Protein AF-A0ABD3UKE8-F1 (afdb_monomer_lite)

Foldseek 3Di:
DDDPPPVVPPVCCVLVVVCVVQPVDPPPDPVPPPPPPDPDDDDDDDDDPDPPCPPVVPPDDDQDDPQLDDFDDDPDDDDQPPDPDPADQAQAEEFEEDLDAQDLQNLVQQQDPNYAYEYLYAPNHPDPVRRVVPRPHRPHYHYQDLVNLCNNPVNVSVRFDGPARLSSVSVLSVCVVNNYQKYWQAYSQWRFADDPCLPPQQAKAKEAPPDQPDQEAFCQVVLAWPDPFDGAQLDAPVCSPPCSNHGDIDMDRPDAAAFKEAAFAAQATHHALVCVVPHDGDGFGPHDQVRHHKYKYAQSHAGFGFRHGMMGGPVLSSLVRFDRSAHNLQRGRVSRVVSSNVQVVVRHIYIYDYHRTYGPDDDDDSVVRNVSSCSSHDRPD

Sequence (381 aa):
MRNSSLLTCVAVFFAISLLYTVYNWHVKTDPNKCEHISGSSFKSGKHMPTIQKFISGLSAPVFKGDIFRERPDISRPRQISHVKDDTLNCTHWAVMTTIYSPSSAVQLLAADSTWCLVIAADTKTPKKEVYLSAIKHPVNVKFLTLEEQDALYPEISTLIPRAHFGRKNIGYLYAIHHGAKLIWDFDDDNLGVVNANILHENWKYLTVCSEYKYNLLNPYPYFVVNESYTWPRGIPLEDIRNKDIIPKLCQSSRPIKVGVVQSLANLQPDVDAIYRFTRDTPFNFGATTESHLPVVLPAGVYAPFNAQATLWMEPAFKYLALPISVHGRVSDIWRSYFTEFFLYRENMRLAFVPPYVTQYRNVHDILGDFNAENDIYQIDA

InterPro domains:
  IPR005049 STELLO-like [PF03385] (329-378)
  IPR005049 STELLO-like [PTHR31362] (4-378)

pLDDT: mean 78.81, std 25.22, range [21.11, 98.38]

Radius of gyration: 21.28 Å; chains: 1; bounding box: 56×46×69 Å

Secondary structure (DSSP, 8-state):
---SSSHHHHHHHHHHHHHHHHS-------TT------S------S-PPP---S-TTT-SSS--S--SSPPP---S--------------SEEEEEEESSS--HHHHHHHH-TTSEEEEEE-TTSPPHHHHHHT-S--SSEEEE-HHHHHHHSHHHHHHSPSS-GGGHHHHHHHHHHTT-SEEEEE-TTEE----TTSS-TT--EEEE-S----SB---GGGG--SSS----TTS-TTTTT-GGGSPPEEEE-S--EEEEEEEEEEBS----HHHHHHS--SB--S--TTT---EEPPTT-B----SSEEEEEGGGGGG-PPPSSS-HHHHHHHHHHHHHHHHHHTTEEEEEEEEEEEE-PPP--HHHHHHHTHHHH----

Organism: Sinanodonta woodiana (NCBI:txid1069815)

Structure (mmCIF, N/CA/C/O backbone):
data_AF-A0ABD3UKE8-F1
#
_entry.id   AF-A0ABD3UKE8-F1
#
loop_
_atom_site.group_PDB
_atom_site.id
_atom_site.type_symbol
_atom_site.label_atom_id
_atom_site.label_alt_id
_atom_site.label_comp_id
_atom_site.label_asym_id
_atom_site.label_entity_id
_atom_site.label_seq_id
_atom_site.pdbx_PDB_ins_code
_atom_site.Cartn_x
_atom_site.Cartn_y
_atom_site.Cartn_z
_atom_site.occupancy
_atom_site.B_iso_or_equiv
_atom_site.auth_seq_id
_atom_site.auth_comp_id
_atom_site.auth_asym_id
_atom_site.auth_atom_id
_atom_site.pdbx_PDB_model_num
ATOM 1 N N . MET A 1 1 ? -16.209 -26.173 -30.348 1.00 32.03 1 MET A N 1
ATOM 2 C CA . MET A 1 1 ? -17.326 -25.240 -30.082 1.00 32.03 1 MET A CA 1
ATOM 3 C C . MET A 1 1 ? -18.072 -25.700 -28.838 1.00 32.03 1 MET A C 1
ATOM 5 O O . MET A 1 1 ? -18.898 -26.592 -28.949 1.00 32.03 1 MET A O 1
ATOM 9 N N . ARG A 1 2 ? -17.729 -25.159 -27.664 1.00 21.11 2 ARG A N 1
ATOM 10 C CA . ARG A 1 2 ? -18.568 -25.113 -26.454 1.00 21.11 2 ARG A CA 1
ATOM 11 C C . ARG A 1 2 ? -17.837 -24.279 -25.392 1.00 21.11 2 ARG A C 1
ATOM 13 O O . ARG A 1 2 ? -16.716 -24.601 -25.026 1.00 21.11 2 ARG A O 1
ATOM 20 N N . ASN A 1 3 ? -18.516 -23.213 -24.974 1.00 26.30 3 ASN A N 1
ATOM 21 C CA . ASN A 1 3 ? -18.418 -22.479 -23.710 1.00 26.30 3 ASN A CA 1
ATOM 22 C C . ASN A 1 3 ? -17.086 -21.807 -23.330 1.00 26.30 3 ASN A C 1
ATOM 24 O O . ASN A 1 3 ? -16.435 -22.187 -22.367 1.00 26.30 3 ASN A O 1
ATOM 28 N N . SER A 1 4 ? -16.779 -20.698 -24.008 1.00 27.31 4 SER A N 1
ATOM 29 C CA . SER A 1 4 ? -15.855 -19.645 -23.547 1.00 27.31 4 SER A CA 1
ATOM 30 C C . SER A 1 4 ? -16.574 -18.429 -22.924 1.00 27.31 4 SER A C 1
ATOM 32 O O . SER A 1 4 ? -15.953 -17.402 -22.676 1.00 27.31 4 SER A O 1
ATOM 34 N N . SER A 1 5 ? -17.880 -18.527 -22.652 1.00 25.97 5 SER A N 1
ATOM 35 C CA . SER A 1 5 ? -18.737 -17.414 -22.207 1.00 25.97 5 SER A CA 1
ATOM 36 C C . SER A 1 5 ? -19.103 -17.420 -20.715 1.00 25.97 5 SER A C 1
ATOM 38 O O . SER A 1 5 ? -19.785 -16.507 -20.265 1.00 25.97 5 SER A O 1
ATOM 40 N N . LEU A 1 6 ? -18.660 -18.412 -19.931 1.00 27.12 6 LEU A N 1
ATOM 41 C CA . LEU A 1 6 ? -19.017 -18.516 -18.504 1.00 27.12 6 LEU A CA 1
ATOM 42 C C . LEU A 1 6 ? -17.987 -17.872 -17.552 1.00 27.12 6 LEU A C 1
ATOM 44 O O . LEU A 1 6 ? -18.339 -17.467 -16.446 1.00 27.12 6 LEU A O 1
ATOM 48 N N . LEU A 1 7 ? -16.720 -17.744 -17.972 1.00 28.48 7 LEU A N 1
ATOM 49 C CA . LEU A 1 7 ? -15.623 -17.290 -17.099 1.00 28.48 7 LEU A CA 1
ATOM 50 C C . LEU A 1 7 ? -15.613 -15.779 -16.832 1.00 28.48 7 LEU A C 1
ATOM 52 O O . LEU A 1 7 ? -15.027 -15.332 -15.851 1.00 28.48 7 LEU A O 1
ATOM 56 N N . THR A 1 8 ? -16.294 -14.986 -17.656 1.00 29.61 8 THR A N 1
ATOM 57 C CA . THR A 1 8 ? -16.418 -13.539 -17.437 1.00 29.61 8 THR A CA 1
ATOM 58 C C . THR A 1 8 ? -17.462 -13.205 -16.370 1.00 29.61 8 THR A C 1
ATOM 60 O O . THR A 1 8 ? -17.509 -12.068 -15.923 1.00 29.61 8 THR A O 1
ATOM 63 N N . CYS A 1 9 ? -18.279 -14.169 -15.924 1.00 25.81 9 CYS A N 1
ATOM 64 C CA . CYS A 1 9 ? -19.323 -13.916 -14.935 1.00 25.81 9 CYS A CA 1
ATOM 65 C C . CYS A 1 9 ? -18.837 -14.078 -13.490 1.00 25.81 9 CYS A C 1
ATOM 67 O O . CYS A 1 9 ? -19.130 -13.217 -12.684 1.00 25.81 9 CYS A O 1
ATOM 69 N N . VAL A 1 10 ? -18.070 -15.099 -13.104 1.00 30.14 10 VAL A N 1
ATOM 70 C CA . VAL A 1 10 ? -17.963 -15.441 -11.663 1.00 30.14 10 VAL A CA 1
ATOM 71 C C . VAL A 1 10 ? -17.037 -14.512 -10.851 1.00 30.14 10 VAL A C 1
ATOM 73 O O . VAL A 1 10 ? -17.417 -14.077 -9.766 1.00 30.14 10 VAL A O 1
ATOM 76 N N . ALA A 1 11 ? -15.871 -14.118 -11.379 1.00 30.62 11 ALA A N 1
ATOM 77 C CA . ALA A 1 11 ? -14.969 -13.168 -10.701 1.00 30.62 11 ALA A CA 1
ATOM 78 C C . ALA A 1 11 ? -15.488 -11.720 -10.773 1.00 30.62 11 ALA A C 1
ATOM 80 O O . ALA A 1 11 ? -15.387 -10.949 -9.817 1.00 30.62 11 ALA A O 1
ATOM 81 N N . VAL A 1 12 ? -16.137 -11.387 -11.891 1.00 34.31 12 VAL A N 1
ATOM 82 C CA . VAL A 1 12 ? -16.880 -10.139 -12.058 1.00 34.31 12 VAL A CA 1
ATOM 83 C C . VAL A 1 12 ? -18.055 -10.105 -11.083 1.00 34.31 12 VAL A C 1
ATOM 85 O O . VAL A 1 12 ? -18.265 -9.073 -10.477 1.00 34.31 12 VAL A O 1
ATOM 88 N N . PHE A 1 13 ? -18.746 -11.215 -10.808 1.00 32.75 13 PHE A N 1
ATOM 89 C CA . PHE A 1 13 ? -19.808 -11.278 -9.800 1.00 32.75 13 PHE A CA 1
ATOM 90 C C . PHE A 1 13 ? -19.301 -11.154 -8.359 1.00 32.75 13 PHE A C 1
ATOM 92 O O . PHE A 1 13 ? -20.089 -10.744 -7.524 1.00 32.75 13 PHE A O 1
ATOM 99 N N . PHE A 1 14 ? -18.041 -11.444 -8.021 1.00 37.25 14 PHE A N 1
ATOM 100 C CA . PHE A 1 14 ? -17.543 -11.237 -6.649 1.00 37.25 14 PHE A CA 1
ATOM 101 C C . PHE A 1 14 ? -17.203 -9.769 -6.379 1.00 37.25 14 PHE A C 1
ATOM 103 O O . PHE A 1 14 ? -17.660 -9.209 -5.384 1.00 37.25 14 PHE A O 1
ATOM 110 N N . ALA A 1 15 ? -16.496 -9.119 -7.308 1.00 36.97 15 ALA A N 1
ATOM 111 C CA . ALA A 1 15 ? -16.272 -7.677 -7.253 1.00 36.97 15 ALA A CA 1
ATOM 112 C C . ALA A 1 15 ? -17.596 -6.917 -7.430 1.00 36.97 15 ALA A C 1
ATOM 114 O O . ALA A 1 15 ? -17.914 -6.052 -6.624 1.00 36.97 15 ALA A O 1
ATOM 115 N N . ILE A 1 16 ? -18.429 -7.296 -8.407 1.00 38.47 16 ILE A N 1
ATOM 116 C CA . ILE A 1 16 ? -19.748 -6.690 -8.619 1.00 38.47 16 ILE A CA 1
ATOM 117 C C . ILE A 1 16 ? -20.695 -7.010 -7.472 1.00 38.47 16 ILE A C 1
ATOM 119 O O . ILE A 1 16 ? -21.403 -6.107 -7.085 1.00 38.47 16 ILE A O 1
ATOM 123 N N . SER A 1 17 ? -20.723 -8.196 -6.862 1.00 35.91 17 SER A N 1
ATOM 124 C CA . SER A 1 17 ? -21.614 -8.439 -5.717 1.00 35.91 17 SER A CA 1
ATOM 125 C C . SER A 1 17 ? -21.151 -7.668 -4.485 1.00 35.91 17 SER A C 1
ATOM 127 O O . SER A 1 17 ? -22.011 -7.149 -3.792 1.00 35.91 17 SER A O 1
ATOM 129 N N . LEU A 1 18 ? -19.848 -7.490 -4.230 1.00 37.97 18 LEU A N 1
ATOM 130 C CA . LEU A 1 18 ? -19.397 -6.571 -3.173 1.00 37.97 18 LEU A CA 1
ATOM 131 C C . LEU A 1 18 ? -19.778 -5.112 -3.504 1.00 37.97 18 LEU A C 1
ATOM 133 O O . LEU A 1 18 ? -20.234 -4.372 -2.634 1.00 37.97 18 LEU A O 1
ATOM 137 N N . LEU A 1 19 ? -19.671 -4.721 -4.780 1.00 37.94 19 LEU A N 1
ATOM 138 C CA . LEU A 1 19 ? -20.046 -3.391 -5.273 1.00 37.94 19 LEU A CA 1
ATOM 139 C C . LEU A 1 19 ? -21.571 -3.146 -5.255 1.00 37.94 19 LEU A C 1
ATOM 141 O O . LEU A 1 19 ? -22.031 -2.061 -4.924 1.00 37.94 19 LEU A O 1
ATOM 145 N N . TYR A 1 20 ? -22.373 -4.159 -5.566 1.00 34.06 20 TYR A N 1
ATOM 146 C CA . TYR A 1 20 ? -23.834 -4.116 -5.698 1.00 34.06 20 TYR A CA 1
ATOM 147 C C . TYR A 1 20 ? -24.537 -4.274 -4.349 1.00 34.06 20 TYR A C 1
ATOM 149 O O . TYR A 1 20 ? -25.661 -3.800 -4.159 1.00 34.06 20 TYR A O 1
ATOM 157 N N . THR A 1 21 ? -23.879 -4.951 -3.408 1.00 37.03 21 THR A N 1
ATOM 158 C CA . THR A 1 21 ? -24.353 -5.120 -2.038 1.00 37.03 21 THR A CA 1
ATOM 159 C C . THR A 1 21 ? -24.056 -3.891 -1.180 1.00 37.03 21 THR A C 1
ATOM 161 O O . THR A 1 21 ? -24.885 -3.551 -0.344 1.00 37.03 21 THR A O 1
ATOM 164 N N . VAL A 1 22 ? -22.954 -3.168 -1.431 1.00 36.47 22 VAL A N 1
ATOM 165 C CA . VAL A 1 22 ? -22.554 -2.039 -0.571 1.00 36.47 22 VAL A CA 1
ATOM 166 C C . VAL A 1 22 ? -22.742 -0.649 -1.199 1.00 36.47 22 VAL A C 1
ATOM 168 O O . VAL A 1 22 ? -23.100 0.281 -0.488 1.00 36.47 22 VAL A O 1
ATOM 171 N N . TYR A 1 23 ? -22.587 -0.472 -2.518 1.00 36.56 23 TYR A N 1
ATOM 172 C CA . TYR A 1 23 ? -22.460 0.873 -3.111 1.00 36.56 23 TYR A CA 1
ATOM 173 C C . TYR A 1 23 ? -23.715 1.416 -3.816 1.00 36.56 23 TYR A C 1
ATOM 175 O O . TYR A 1 23 ? -23.654 2.492 -4.402 1.00 36.56 23 TYR A O 1
ATOM 183 N N . ASN A 1 24 ? -24.856 0.714 -3.777 1.00 30.33 24 ASN A N 1
ATOM 184 C CA . ASN A 1 24 ? -26.149 1.175 -4.327 1.00 30.33 24 ASN A CA 1
ATOM 185 C C . ASN A 1 24 ? -26.077 1.769 -5.760 1.00 30.33 24 ASN A C 1
ATOM 187 O O . ASN A 1 24 ? -26.790 2.710 -6.111 1.00 30.33 24 ASN A O 1
ATOM 191 N N . TRP A 1 25 ? -25.212 1.222 -6.619 1.00 31.86 25 TRP A N 1
ATOM 192 C CA . TRP A 1 25 ? -25.096 1.647 -8.015 1.00 31.86 25 TRP A CA 1
ATOM 193 C C . TRP A 1 25 ? -26.117 0.926 -8.901 1.00 31.86 25 TRP A C 1
ATOM 195 O O . TRP A 1 25 ? -26.021 -0.278 -9.141 1.00 31.86 25 TRP A O 1
ATOM 205 N N . HIS A 1 26 ? -27.068 1.677 -9.462 1.00 24.61 26 HIS A N 1
ATOM 206 C CA . HIS A 1 26 ? -27.906 1.207 -10.565 1.00 24.61 26 HIS A CA 1
ATOM 207 C C . HIS A 1 26 ? -27.118 1.234 -11.878 1.00 24.61 26 HIS A C 1
ATOM 209 O O . HIS A 1 26 ? -27.223 2.168 -12.672 1.00 24.61 26 HIS A O 1
ATOM 215 N N . VAL A 1 27 ? -26.355 0.177 -12.154 1.00 27.06 27 VAL A N 1
ATOM 216 C CA . VAL A 1 27 ? -25.982 -0.118 -13.539 1.00 27.06 27 VAL A CA 1
ATOM 217 C C . VAL A 1 27 ? -27.238 -0.674 -14.211 1.00 27.06 27 VAL A C 1
ATOM 219 O O . VAL A 1 27 ? -27.662 -1.786 -13.897 1.00 27.06 27 VAL A O 1
ATOM 222 N N . LYS A 1 28 ? -27.863 0.094 -15.117 1.00 23.08 28 LYS A N 1
ATOM 223 C CA . LYS A 1 28 ? -28.876 -0.444 -16.041 1.00 23.08 28 LYS A CA 1
ATOM 224 C C . LYS A 1 28 ? -28.191 -1.473 -16.939 1.00 23.08 28 LYS A C 1
ATOM 226 O O . LYS A 1 28 ? -27.712 -1.146 -18.020 1.00 23.08 28 LYS A O 1
ATOM 231 N N . THR A 1 29 ? -28.122 -2.710 -16.476 1.00 31.17 29 THR A N 1
ATOM 232 C CA . THR A 1 29 ? -27.893 -3.850 -17.351 1.00 31.17 29 THR A CA 1
ATOM 233 C C . THR A 1 29 ? -29.267 -4.262 -17.861 1.00 31.17 29 THR A C 1
ATOM 235 O O . THR A 1 29 ? -30.120 -4.696 -17.096 1.00 31.17 29 THR A O 1
ATOM 238 N N . ASP A 1 30 ? -29.526 -4.000 -19.142 1.00 28.67 30 ASP A N 1
ATOM 239 C CA . ASP A 1 30 ? -30.647 -4.612 -19.850 1.00 28.67 30 ASP A CA 1
ATOM 240 C C . ASP A 1 30 ? -30.289 -6.098 -20.020 1.00 28.67 30 ASP A C 1
ATOM 242 O O . ASP A 1 30 ? -29.353 -6.400 -20.770 1.00 28.67 30 ASP A O 1
ATOM 246 N N . PRO A 1 31 ? -30.963 -7.030 -19.317 1.00 31.58 31 PRO A N 1
ATOM 247 C CA . PRO A 1 31 ? -30.613 -8.451 -19.339 1.00 31.58 31 PRO A CA 1
ATOM 248 C C . PRO A 1 31 ? -30.744 -9.071 -20.736 1.00 31.58 31 PRO A C 1
ATOM 250 O O . PRO A 1 31 ? -30.199 -10.142 -20.985 1.00 31.58 31 PRO A O 1
ATOM 253 N N . ASN A 1 32 ? -31.438 -8.387 -21.653 1.00 28.20 32 ASN A N 1
ATOM 254 C CA . ASN A 1 32 ? -31.683 -8.835 -23.017 1.00 28.20 32 ASN A CA 1
ATOM 255 C C . ASN A 1 32 ? -30.740 -8.189 -24.051 1.00 28.20 32 ASN A C 1
ATOM 257 O O . ASN A 1 32 ? -30.856 -8.482 -25.239 1.00 28.20 32 ASN A O 1
ATOM 261 N N . LYS A 1 33 ? -29.783 -7.348 -23.625 1.00 27.70 33 LYS A N 1
ATOM 262 C CA . LYS A 1 33 ? -28.729 -6.761 -24.480 1.00 27.70 33 LYS A CA 1
ATOM 263 C C . LYS A 1 33 ? -27.333 -7.323 -24.205 1.00 27.70 33 LYS A C 1
ATOM 265 O O . LYS A 1 33 ? -26.328 -6.643 -24.405 1.00 27.70 33 LYS A O 1
ATOM 270 N N . CYS A 1 34 ? -27.236 -8.591 -23.815 1.00 26.58 34 CYS A N 1
ATOM 271 C CA . CYS A 1 34 ? -26.044 -9.360 -24.160 1.00 26.58 34 CYS A CA 1
ATOM 272 C C . CYS A 1 34 ? -26.038 -9.524 -25.686 1.00 26.58 34 CYS A C 1
ATOM 274 O O . CYS A 1 34 ? -26.560 -10.507 -26.206 1.00 26.58 34 CYS A O 1
ATOM 276 N N . GLU A 1 35 ? -25.519 -8.533 -26.417 1.00 25.59 35 GLU A N 1
ATOM 277 C CA . GLU A 1 35 ? -25.317 -8.674 -27.855 1.00 25.59 35 GLU A CA 1
ATOM 278 C C . GLU A 1 35 ? -24.405 -9.877 -28.088 1.00 25.59 35 GLU A C 1
ATOM 280 O O . GLU A 1 35 ? -23.217 -9.888 -27.757 1.00 25.59 35 GLU A O 1
ATOM 285 N N . HIS A 1 36 ? -25.010 -10.926 -28.638 1.00 25.41 36 HIS A N 1
ATOM 286 C CA . HIS A 1 36 ? -24.319 -12.025 -29.271 1.00 25.41 36 HIS A CA 1
ATOM 287 C C . HIS A 1 36 ? -23.395 -11.439 -30.340 1.00 25.41 36 HIS A C 1
ATOM 289 O O . HIS A 1 36 ? -23.826 -11.150 -31.453 1.00 25.41 36 HIS A O 1
ATOM 295 N N . ILE A 1 37 ? -22.107 -11.299 -30.030 1.00 25.91 37 ILE A N 1
ATOM 296 C CA . ILE A 1 37 ? -21.080 -11.129 -31.057 1.00 25.91 37 ILE A CA 1
ATOM 297 C C . ILE A 1 37 ? -20.911 -12.502 -31.722 1.00 25.91 37 ILE A C 1
ATOM 299 O O . ILE A 1 37 ? -19.982 -13.261 -31.447 1.00 25.91 37 ILE A O 1
ATOM 303 N N . SER A 1 38 ? -21.884 -12.864 -32.558 1.00 25.53 38 SER A N 1
ATOM 304 C CA . SER A 1 38 ? -21.759 -13.944 -33.524 1.00 25.53 38 SER A CA 1
ATOM 305 C C . SER A 1 38 ? -20.829 -13.464 -34.631 1.00 25.53 38 SER A C 1
ATOM 307 O O . SER A 1 38 ? -21.057 -12.417 -35.239 1.00 25.53 38 SER A O 1
ATOM 309 N N . GLY A 1 39 ? -19.753 -14.210 -34.871 1.00 29.97 39 GLY A N 1
ATOM 310 C CA . GLY A 1 39 ? -18.768 -13.889 -35.893 1.00 29.97 39 GLY A CA 1
ATOM 311 C C . GLY A 1 39 ? -19.374 -13.882 -37.293 1.00 29.97 39 GLY A C 1
ATOM 312 O O . GLY A 1 39 ? -19.465 -14.929 -37.918 1.00 29.97 39 GLY A O 1
ATOM 313 N N . SER A 1 40 ? -19.740 -12.701 -37.793 1.00 25.72 40 SER A N 1
ATOM 314 C CA . SER A 1 40 ? -19.919 -12.432 -39.224 1.00 25.72 40 SER A CA 1
ATOM 315 C C . SER A 1 40 ? -20.069 -10.932 -39.526 1.00 25.72 40 SER A C 1
ATOM 317 O O . SER A 1 40 ? -21.013 -10.541 -40.199 1.00 25.72 40 SER A O 1
ATOM 319 N N . SER A 1 41 ? -19.159 -10.072 -39.051 1.00 27.03 41 SER A N 1
ATOM 320 C CA . SER A 1 41 ? -18.939 -8.735 -39.646 1.00 27.03 41 SER A CA 1
ATOM 321 C C . SER A 1 41 ? -17.706 -8.034 -39.061 1.00 27.03 41 SER A C 1
ATOM 323 O O . SER A 1 41 ? -17.815 -7.020 -38.381 1.00 27.03 41 SER A O 1
ATOM 325 N N . PHE A 1 42 ? -16.506 -8.538 -39.344 1.00 24.42 42 PHE A N 1
ATOM 326 C CA . PHE A 1 42 ? -15.301 -7.708 -39.288 1.00 24.42 42 PHE A CA 1
ATOM 327 C C . PHE A 1 42 ? -14.645 -7.756 -40.663 1.00 24.42 42 PHE A C 1
ATOM 329 O O . PHE A 1 42 ? -13.949 -8.706 -41.015 1.00 24.42 42 PHE A O 1
ATOM 336 N N . LYS A 1 43 ? -14.927 -6.731 -41.476 1.00 24.83 43 LYS A N 1
ATOM 337 C CA . LYS A 1 43 ? -14.121 -6.448 -42.661 1.00 24.83 43 LYS A CA 1
ATOM 338 C C . LYS A 1 43 ? -12.713 -6.095 -42.187 1.00 24.83 43 LYS A C 1
ATOM 340 O O . LYS A 1 43 ? -12.530 -5.275 -41.292 1.00 24.83 43 LYS A O 1
ATOM 345 N N . SER A 1 44 ? -11.747 -6.761 -42.803 1.00 30.19 44 SER A N 1
ATOM 346 C CA . SER A 1 44 ? -10.307 -6.602 -42.636 1.00 30.19 44 SER A CA 1
ATOM 347 C C . SER A 1 44 ? -9.869 -5.137 -42.551 1.00 30.19 44 SER A C 1
ATOM 349 O O . SER A 1 44 ? -10.114 -4.359 -43.474 1.00 30.19 44 SER A O 1
ATOM 351 N N . GLY A 1 45 ? -9.142 -4.792 -41.488 1.00 24.30 45 GLY A N 1
ATOM 352 C CA . GLY A 1 45 ? -8.533 -3.477 -41.316 1.00 24.30 45 GLY A CA 1
ATOM 353 C C . GLY A 1 45 ? -7.426 -3.480 -40.262 1.00 24.30 45 GLY A C 1
ATOM 354 O O . GLY A 1 45 ? -7.654 -3.045 -39.147 1.00 24.30 45 GLY A O 1
ATOM 355 N N . LYS A 1 46 ? -6.238 -3.952 -40.668 1.00 26.50 46 LYS A N 1
ATOM 356 C CA . LYS A 1 46 ? -4.891 -3.706 -40.101 1.00 26.50 46 LYS A CA 1
ATOM 357 C C . LYS A 1 46 ? -4.604 -4.139 -38.640 1.00 26.50 46 LYS A C 1
ATOM 359 O O . LYS A 1 46 ? -4.961 -3.472 -37.683 1.00 26.50 46 LYS A O 1
ATOM 364 N N . HIS A 1 47 ? -3.850 -5.243 -38.547 1.00 29.50 47 HIS A N 1
ATOM 365 C CA . HIS A 1 47 ? -2.937 -5.704 -37.481 1.00 29.50 47 HIS A CA 1
ATOM 366 C C . HIS A 1 47 ? -3.196 -5.272 -36.021 1.00 29.50 47 HIS A C 1
ATOM 368 O O . HIS A 1 47 ? -2.618 -4.302 -35.539 1.00 29.50 47 HIS A O 1
ATOM 374 N N . MET A 1 48 ? -3.927 -6.110 -35.274 1.00 23.67 48 MET A N 1
ATOM 375 C CA . MET A 1 48 ? -3.723 -6.279 -33.827 1.00 23.67 48 MET A CA 1
ATOM 376 C C . MET A 1 48 ? -2.638 -7.347 -33.594 1.00 23.67 48 MET A C 1
ATOM 378 O O . MET A 1 48 ? -2.703 -8.398 -34.238 1.00 23.67 48 MET A O 1
ATOM 382 N N . PRO A 1 49 ? -1.661 -7.133 -32.694 1.00 28.16 49 PRO A N 1
ATOM 383 C CA . PRO A 1 49 ? -0.759 -8.192 -32.274 1.00 28.16 49 PRO A CA 1
ATOM 384 C C . PRO A 1 49 ? -1.507 -9.213 -31.409 1.00 28.16 49 PRO A C 1
ATOM 386 O O . PRO A 1 49 ? -2.269 -8.868 -30.507 1.00 28.16 49 PRO A O 1
ATOM 389 N N . THR A 1 50 ? -1.287 -10.483 -31.726 1.00 27.08 50 THR A N 1
ATOM 390 C CA . THR A 1 50 ? -1.871 -11.670 -31.104 1.00 27.08 50 THR A CA 1
ATOM 391 C C . THR A 1 50 ? -1.606 -11.697 -29.593 1.00 27.08 50 THR A C 1
ATOM 393 O O . THR A 1 50 ? -0.461 -11.797 -29.155 1.00 27.08 50 THR A O 1
ATOM 396 N N . ILE A 1 51 ? -2.670 -11.645 -28.785 1.00 32.66 51 ILE A N 1
ATOM 397 C CA . ILE A 1 51 ? -2.650 -11.887 -27.333 1.00 32.66 51 ILE A CA 1
ATOM 398 C C . ILE A 1 51 ? -2.397 -13.387 -27.122 1.00 32.66 51 ILE A C 1
ATOM 400 O O . ILE A 1 51 ? -3.339 -14.160 -26.990 1.00 32.66 51 ILE A O 1
ATOM 404 N N . GLN A 1 52 ? -1.137 -13.829 -27.184 1.00 27.11 52 GLN A N 1
ATOM 405 C CA . GLN A 1 52 ? -0.793 -15.258 -27.083 1.00 27.11 52 GLN A CA 1
ATOM 406 C C . GLN A 1 52 ? 0.086 -15.623 -25.879 1.00 27.11 52 GLN A C 1
ATOM 408 O O . GLN A 1 52 ? 0.496 -16.769 -25.746 1.00 27.11 52 GLN A O 1
ATOM 413 N N . LYS A 1 53 ? 0.317 -14.683 -24.958 1.00 28.45 53 LYS A N 1
ATOM 414 C CA . LYS A 1 53 ? 0.871 -14.951 -23.624 1.00 28.45 53 LYS A CA 1
ATOM 415 C C . LYS A 1 53 ? 0.197 -14.031 -22.606 1.00 28.45 53 LYS A C 1
ATOM 417 O O . LYS A 1 53 ? 0.744 -13.013 -22.185 1.00 28.45 53 LYS A O 1
ATOM 422 N N . PHE A 1 54 ? -1.041 -14.371 -22.242 1.00 31.64 54 PHE A N 1
ATOM 423 C CA . PHE A 1 54 ? -1.478 -14.132 -20.865 1.00 31.64 54 PHE A CA 1
ATOM 424 C C . PHE A 1 54 ? -0.406 -14.809 -20.002 1.00 31.64 54 PHE A C 1
ATOM 426 O O . PHE A 1 54 ? -0.004 -15.915 -20.365 1.00 31.64 54 PHE A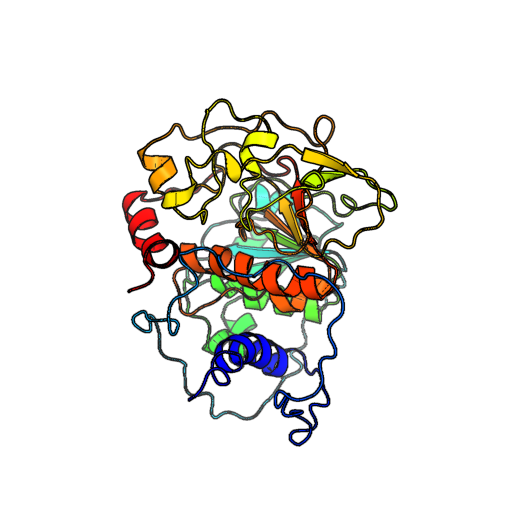 O 1
ATOM 433 N N . ILE A 1 55 ? 0.147 -14.100 -19.012 1.00 35.72 55 ILE A N 1
ATOM 434 C CA . ILE A 1 55 ? 1.200 -14.578 -18.095 1.00 35.72 55 ILE A CA 1
ATOM 435 C C . ILE A 1 55 ? 0.996 -16.079 -17.893 1.00 35.72 55 ILE A C 1
ATOM 437 O O . ILE A 1 55 ? -0.119 -16.472 -17.566 1.00 35.72 55 ILE A O 1
ATOM 441 N N . SER A 1 56 ? 1.992 -16.912 -18.196 1.00 31.27 56 SER A N 1
ATOM 442 C CA . SER A 1 56 ? 1.831 -18.373 -18.296 1.00 31.27 56 SER A CA 1
ATOM 443 C C . SER A 1 56 ? 1.256 -19.037 -17.037 1.00 31.27 56 SER A C 1
ATOM 445 O O . SER A 1 56 ? 0.827 -20.181 -17.126 1.00 31.27 56 SER A O 1
ATOM 447 N N . GLY A 1 57 ? 1.172 -18.319 -15.911 1.00 30.25 57 GLY A N 1
ATOM 448 C CA . GLY A 1 57 ? 0.442 -18.720 -14.706 1.00 30.25 57 GLY A CA 1
ATOM 449 C C . GLY A 1 57 ? -1.060 -18.380 -14.657 1.00 30.25 57 GLY A C 1
ATOM 450 O O . GLY A 1 57 ? -1.778 -18.967 -13.868 1.00 30.25 57 GLY A O 1
ATOM 451 N N . LEU A 1 58 ? -1.596 -17.478 -15.484 1.00 33.03 58 LEU A N 1
ATOM 452 C CA . LEU A 1 58 ? -3.006 -17.045 -15.427 1.00 33.03 58 LEU A CA 1
ATOM 453 C C . LEU A 1 58 ? -3.889 -17.642 -16.538 1.00 33.03 58 LEU A C 1
ATOM 455 O O . LEU A 1 58 ? -5.089 -17.367 -16.598 1.00 33.03 58 LEU A O 1
ATOM 459 N N . SER A 1 59 ? -3.323 -18.455 -17.433 1.00 31.70 59 SER A N 1
ATOM 460 C CA . SER A 1 59 ? -4.080 -19.226 -18.427 1.00 31.70 59 SER A CA 1
ATOM 461 C C . SER A 1 59 ? -4.383 -20.644 -17.933 1.00 31.70 59 SER A C 1
ATOM 463 O O . SER A 1 59 ? -4.028 -21.612 -18.600 1.00 31.70 59 SER A O 1
ATOM 465 N N . ALA A 1 60 ? -5.027 -20.769 -16.771 1.00 28.89 60 ALA A N 1
ATOM 466 C CA . ALA A 1 60 ? -5.548 -22.039 -16.265 1.00 28.89 60 ALA A CA 1
ATOM 467 C C . ALA A 1 60 ? -7.091 -22.056 -16.322 1.00 28.89 60 ALA A C 1
ATOM 469 O O . ALA A 1 60 ? -7.740 -21.012 -16.167 1.00 28.89 60 ALA A O 1
ATOM 470 N N . PRO A 1 61 ? -7.716 -23.215 -16.592 1.00 31.23 61 PRO A N 1
ATOM 471 C CA . PRO A 1 61 ? -9.161 -23.351 -16.579 1.00 31.23 61 PRO A CA 1
ATOM 472 C C . PRO A 1 61 ? -9.664 -23.305 -15.132 1.00 31.23 61 PRO A C 1
ATOM 474 O O . PRO A 1 61 ? -9.508 -24.273 -14.405 1.00 31.23 61 PRO A O 1
ATOM 477 N N . VAL A 1 62 ? -10.365 -22.222 -14.771 1.00 35.25 62 VAL A N 1
ATOM 478 C CA . VAL A 1 62 ? -11.055 -22.038 -13.477 1.00 35.25 62 VAL A CA 1
ATOM 479 C C . VAL A 1 62 ? -10.069 -21.852 -12.312 1.00 35.25 62 VAL A C 1
ATOM 481 O O . VAL A 1 62 ? -9.102 -22.586 -12.179 1.00 35.25 62 VAL A O 1
ATOM 484 N N . PHE A 1 63 ? -10.314 -20.861 -11.447 1.00 34.16 63 PHE A N 1
ATOM 485 C CA . PHE A 1 63 ? -9.672 -20.812 -10.130 1.00 34.16 63 PHE A CA 1
ATOM 486 C C . PHE A 1 63 ? -9.923 -22.155 -9.442 1.00 34.16 63 PHE A C 1
ATOM 488 O O . PHE A 1 63 ? -11.062 -22.458 -9.081 1.00 34.16 63 PHE A O 1
ATOM 495 N N . LYS A 1 64 ? -8.884 -22.975 -9.334 1.00 35.84 64 LYS A N 1
ATOM 496 C CA . LYS A 1 64 ? -8.927 -24.264 -8.666 1.00 35.84 64 LYS A CA 1
ATOM 497 C C . LYS A 1 64 ? -7.949 -24.188 -7.507 1.00 35.84 64 LYS A C 1
ATOM 499 O O . LYS A 1 64 ? -6.801 -23.801 -7.672 1.00 35.84 64 LYS A O 1
ATOM 504 N N . GLY A 1 65 ? -8.494 -24.463 -6.344 1.00 38.12 65 GLY A N 1
ATOM 505 C CA . GLY A 1 65 ? -7.872 -24.431 -5.039 1.00 38.12 65 GLY A CA 1
ATOM 506 C C . GLY A 1 65 ? -8.966 -24.862 -4.079 1.00 38.12 65 GLY A C 1
ATOM 507 O O . GLY A 1 65 ? -10.154 -24.620 -4.348 1.00 38.12 65 GLY A O 1
ATOM 508 N N . ASP A 1 66 ? -8.604 -25.559 -3.011 1.00 37.69 66 ASP A N 1
ATOM 509 C CA . ASP A 1 66 ? -9.587 -25.874 -1.987 1.00 37.69 66 ASP A CA 1
ATOM 510 C C . ASP A 1 66 ? -10.192 -24.560 -1.495 1.00 37.69 66 ASP A C 1
ATOM 512 O O . ASP A 1 66 ? -9.485 -23.579 -1.248 1.00 37.69 66 ASP A O 1
ATOM 516 N N . ILE A 1 67 ? -11.523 -24.514 -1.403 1.00 43.03 67 ILE A N 1
ATOM 517 C CA . ILE A 1 67 ? -12.205 -23.382 -0.789 1.00 43.03 67 ILE A CA 1
ATOM 518 C C . ILE A 1 67 ? -11.635 -23.273 0.624 1.00 43.03 67 ILE A C 1
ATOM 520 O O . ILE A 1 67 ? -11.992 -24.057 1.499 1.00 43.03 67 ILE A O 1
ATOM 524 N N . PHE A 1 68 ? -10.757 -22.294 0.854 1.00 45.34 68 PHE A N 1
ATOM 525 C CA . PHE A 1 68 ? -10.201 -22.090 2.186 1.00 45.34 68 PHE A CA 1
ATOM 526 C C . PHE A 1 68 ? -11.336 -21.832 3.185 1.00 45.34 68 PHE A C 1
ATOM 528 O O . PHE A 1 68 ? -11.232 -22.233 4.343 1.00 45.34 68 PHE A O 1
ATOM 535 N N . ARG A 1 69 ? -12.425 -21.167 2.740 1.00 43.72 69 ARG A N 1
ATOM 536 C CA . ARG A 1 69 ? -13.646 -20.898 3.528 1.00 43.72 69 ARG A CA 1
ATOM 537 C C . ARG A 1 69 ? -14.906 -20.796 2.670 1.00 43.72 69 ARG A C 1
ATOM 539 O O . ARG A 1 69 ? -14.945 -20.021 1.714 1.00 43.72 69 ARG A O 1
ATOM 546 N N . GLU A 1 70 ? -15.945 -21.541 3.046 1.00 48.31 70 GLU A N 1
ATOM 547 C CA . GLU A 1 70 ? -17.271 -21.453 2.426 1.00 48.31 70 GLU A CA 1
ATOM 548 C C . GLU A 1 70 ? -17.947 -20.107 2.727 1.00 48.31 70 GLU A C 1
ATOM 550 O O . GLU A 1 70 ? -17.736 -19.495 3.777 1.00 48.31 70 GLU A O 1
ATOM 555 N N . ARG A 1 71 ? -18.779 -19.636 1.792 1.00 45.88 71 ARG A N 1
ATOM 556 C CA . ARG A 1 71 ? -19.560 -18.406 1.959 1.00 45.88 71 ARG A CA 1
ATOM 557 C C . ARG A 1 71 ? -20.709 -18.656 2.955 1.00 45.88 71 ARG A C 1
ATOM 559 O O . ARG A 1 71 ? -21.506 -19.556 2.704 1.00 45.88 71 ARG A O 1
ATOM 566 N N . PRO A 1 72 ? -20.866 -17.838 4.012 1.00 48.50 72 PRO A N 1
ATOM 567 C CA . PRO A 1 72 ? -22.055 -17.867 4.863 1.00 48.50 72 PRO A CA 1
ATOM 568 C C . PRO A 1 72 ? -23.343 -17.638 4.056 1.00 48.50 72 PRO A C 1
ATOM 570 O O . PRO A 1 72 ? -23.377 -16.773 3.177 1.00 48.50 72 PRO A O 1
ATOM 573 N N . ASP A 1 73 ? -24.412 -18.371 4.377 1.00 50.97 73 ASP A N 1
ATOM 574 C CA . ASP A 1 73 ? -25.744 -18.142 3.807 1.00 50.97 73 ASP A CA 1
ATOM 575 C C . ASP A 1 73 ? -26.324 -16.818 4.344 1.00 50.97 73 ASP A C 1
ATOM 577 O O . ASP A 1 73 ? -26.635 -16.688 5.531 1.00 50.97 73 ASP A O 1
ATOM 581 N N . ILE A 1 74 ? -26.425 -15.801 3.481 1.00 52.84 74 ILE A N 1
ATOM 582 C CA . ILE A 1 74 ? -26.973 -14.483 3.833 1.00 52.84 74 ILE A CA 1
ATOM 583 C C . ILE A 1 74 ? -28.435 -14.445 3.387 1.00 52.84 74 ILE A C 1
ATOM 585 O O . ILE A 1 74 ? -28.764 -13.944 2.314 1.00 52.84 74 ILE A O 1
ATOM 589 N N . SER A 1 75 ? -29.326 -14.965 4.228 1.00 45.91 75 SER A N 1
ATOM 590 C CA . SER A 1 75 ? -30.775 -14.977 3.986 1.00 45.91 75 SER A CA 1
ATOM 591 C C . SER A 1 75 ? -31.527 -13.787 4.608 1.00 45.91 75 SER A C 1
ATOM 593 O O . SER A 1 75 ? -32.757 -13.788 4.660 1.00 45.91 75 SER A O 1
ATOM 595 N N . ARG A 1 76 ? -30.827 -12.747 5.092 1.00 49.03 76 ARG A N 1
ATOM 596 C CA . ARG A 1 76 ? -31.459 -11.610 5.790 1.00 49.03 76 ARG A CA 1
ATOM 597 C C . ARG A 1 76 ? -31.745 -10.408 4.876 1.00 49.03 76 ARG A C 1
ATOM 599 O O . ARG A 1 76 ? -30.922 -10.079 4.026 1.00 49.03 76 ARG A O 1
ATOM 606 N N . PRO A 1 77 ? -32.892 -9.724 5.061 1.00 42.75 77 PRO A N 1
ATOM 607 C CA . PRO A 1 77 ? -33.236 -8.529 4.297 1.00 42.75 77 PRO A CA 1
ATOM 608 C C . PRO A 1 77 ? -32.294 -7.357 4.612 1.00 42.75 77 PRO A C 1
ATOM 610 O O . PRO A 1 77 ? -31.910 -7.156 5.764 1.00 42.75 77 PRO A O 1
ATOM 613 N N . ARG A 1 78 ? -31.980 -6.563 3.576 1.00 50.16 78 ARG A N 1
ATOM 614 C CA . ARG A 1 78 ? -31.171 -5.333 3.633 1.00 50.16 78 ARG A CA 1
ATOM 615 C C . ARG A 1 78 ? -31.762 -4.337 4.636 1.00 50.16 78 ARG A C 1
ATOM 617 O O . ARG A 1 78 ? -32.705 -3.616 4.312 1.00 50.16 78 ARG A O 1
ATOM 624 N N . GLN A 1 79 ? -31.193 -4.261 5.831 1.00 42.53 79 GLN A N 1
ATOM 625 C CA . GLN A 1 79 ? -31.372 -3.124 6.730 1.00 42.53 79 GLN A CA 1
ATOM 626 C C . GLN A 1 79 ? -30.041 -2.389 6.828 1.00 42.53 79 GLN A C 1
ATOM 628 O O . GLN A 1 79 ? -29.177 -2.753 7.618 1.00 42.53 79 GLN A O 1
ATOM 633 N N . ILE A 1 80 ? -29.883 -1.330 6.031 1.00 46.25 80 ILE A N 1
ATOM 634 C CA . ILE A 1 80 ? -28.886 -0.302 6.334 1.00 46.25 80 ILE A CA 1
ATOM 635 C C . ILE A 1 80 ? -29.487 0.495 7.489 1.00 46.25 80 ILE A C 1
ATOM 637 O O . ILE A 1 80 ? -30.241 1.447 7.286 1.00 46.25 80 ILE A O 1
ATOM 641 N N . SER A 1 81 ? -29.250 0.046 8.721 1.00 44.34 81 SER A N 1
ATOM 642 C CA . SER A 1 81 ? -29.531 0.880 9.881 1.00 44.34 81 SER A CA 1
ATOM 643 C C . SER A 1 81 ? -28.668 2.128 9.759 1.00 44.34 81 SER A C 1
ATOM 645 O O . SER A 1 81 ? -27.442 2.034 9.745 1.00 44.34 81 SER A O 1
ATOM 647 N N . HIS A 1 82 ? -29.305 3.296 9.676 1.00 45.34 82 HIS A N 1
ATOM 648 C CA . HIS A 1 82 ? -28.651 4.577 9.922 1.00 45.34 82 HIS A CA 1
ATOM 649 C C . HIS A 1 82 ? -28.226 4.615 11.395 1.00 45.34 82 HIS A C 1
ATOM 651 O O . HIS A 1 82 ? -28.891 5.220 12.236 1.00 45.34 82 HIS A O 1
ATOM 657 N N . VAL A 1 83 ? -27.155 3.900 11.737 1.00 47.25 83 VAL A N 1
ATOM 658 C CA . VAL A 1 83 ? -26.483 4.091 13.015 1.00 47.25 83 VAL A CA 1
ATOM 659 C C . VAL A 1 83 ? -25.981 5.529 12.989 1.00 47.25 83 VAL A C 1
ATOM 661 O O . VAL A 1 83 ? -25.320 5.942 12.036 1.00 47.25 83 VAL A O 1
ATOM 664 N N . LYS A 1 84 ? -26.367 6.317 13.995 1.00 48.53 84 LYS A N 1
ATOM 665 C CA . LYS A 1 84 ? -25.778 7.638 14.210 1.00 48.53 84 LYS A CA 1
ATOM 666 C C . LYS A 1 84 ? -24.301 7.418 14.501 1.00 48.53 84 LYS A C 1
ATOM 668 O O . LYS A 1 84 ? -23.959 6.943 15.579 1.00 48.53 84 LYS A O 1
ATOM 673 N N . ASP A 1 85 ? -23.476 7.704 13.511 1.00 66.62 85 ASP A N 1
ATOM 674 C CA . ASP A 1 85 ? -22.033 7.713 13.643 1.00 66.62 85 ASP A CA 1
ATOM 675 C C . ASP A 1 85 ? -21.557 9.148 13.866 1.00 66.62 85 ASP A C 1
ATOM 677 O O . ASP A 1 85 ? -22.133 10.086 13.307 1.00 66.62 85 ASP A O 1
ATOM 681 N N . ASP A 1 86 ? -20.519 9.323 14.675 1.00 65.44 86 ASP A N 1
ATOM 682 C CA . ASP A 1 86 ? -19.843 10.605 14.818 1.00 65.44 86 ASP A CA 1
ATOM 683 C C . ASP A 1 86 ? -19.132 10.900 13.492 1.00 65.44 86 ASP A C 1
ATOM 685 O O . ASP A 1 86 ? -18.074 10.350 13.173 1.00 65.44 86 ASP A O 1
ATOM 689 N N . THR A 1 87 ? -19.767 11.730 12.666 1.00 66.94 87 THR A N 1
ATOM 690 C CA . THR A 1 87 ? -19.330 11.961 11.291 1.00 66.94 87 THR A CA 1
ATOM 691 C C . THR A 1 87 ? -18.072 12.820 11.267 1.00 66.94 87 THR A C 1
ATOM 693 O O . THR A 1 87 ? -18.140 14.051 11.296 1.00 66.94 87 THR A O 1
ATOM 696 N N . LEU A 1 88 ? -16.913 12.175 11.160 1.00 82.06 88 LEU A N 1
ATOM 697 C CA . LEU A 1 88 ? -15.712 12.831 10.659 1.00 82.06 88 LEU A CA 1
ATOM 698 C C . LEU A 1 88 ? -15.933 13.178 9.180 1.00 82.06 88 LEU A C 1
ATOM 700 O O . LEU A 1 88 ? -16.300 12.313 8.384 1.00 82.06 88 LEU A O 1
ATOM 704 N N . ASN A 1 89 ? -15.721 14.441 8.815 1.00 82.12 89 ASN A N 1
ATOM 705 C CA . ASN A 1 89 ? -15.856 14.908 7.439 1.00 82.12 89 ASN A CA 1
ATOM 706 C C . ASN A 1 89 ? -14.464 15.146 6.845 1.00 82.12 89 ASN A C 1
ATOM 708 O O . ASN A 1 89 ? -13.872 16.207 7.038 1.00 82.12 89 ASN A O 1
ATOM 712 N N . CYS A 1 90 ? -13.943 14.139 6.148 1.00 90.69 90 CYS A N 1
ATOM 713 C CA . CYS A 1 90 ? -12.611 14.155 5.558 1.00 90.69 90 CYS A CA 1
ATOM 714 C C . CYS A 1 90 ? -12.654 13.708 4.103 1.00 90.69 90 CYS A C 1
ATOM 716 O O . CYS A 1 90 ? -13.382 12.791 3.733 1.00 90.69 90 CYS A O 1
ATOM 718 N N . THR A 1 91 ? -11.794 14.306 3.285 1.00 94.81 91 THR A N 1
ATOM 719 C CA . THR A 1 91 ? -11.549 13.859 1.908 1.00 94.81 91 THR A CA 1
ATOM 720 C C . THR A 1 91 ? -10.318 12.958 1.799 1.00 94.81 91 THR A C 1
ATOM 722 O O . THR A 1 91 ? -10.196 12.216 0.830 1.00 94.81 91 THR A O 1
ATOM 725 N N . HIS A 1 92 ? -9.431 12.962 2.793 1.00 96.38 92 HIS A N 1
ATOM 726 C CA . HIS A 1 92 ? -8.237 12.121 2.846 1.00 96.38 92 HIS A CA 1
ATOM 727 C C . HIS A 1 92 ? -8.368 11.156 4.017 1.00 96.38 92 HIS A C 1
ATOM 729 O O . HIS A 1 92 ? -8.495 11.587 5.163 1.00 96.38 92 HIS A O 1
ATOM 735 N N . TRP A 1 93 ? -8.367 9.859 3.727 1.00 97.44 93 TRP A N 1
ATOM 736 C CA . TRP A 1 93 ? -8.547 8.816 4.730 1.00 97.44 93 TRP A CA 1
ATOM 737 C C . TRP A 1 93 ? -7.371 7.855 4.749 1.00 97.44 93 TRP A C 1
ATOM 739 O O . TRP A 1 93 ? -7.062 7.246 3.736 1.00 97.44 93 TRP A O 1
ATOM 749 N N . ALA A 1 94 ? -6.732 7.680 5.895 1.00 97.50 94 ALA A N 1
ATOM 750 C CA . ALA A 1 94 ? -5.813 6.583 6.130 1.00 97.50 94 ALA A CA 1
ATOM 751 C C . ALA A 1 94 ? -6.597 5.409 6.718 1.00 97.50 94 ALA A C 1
ATOM 753 O O . ALA A 1 94 ? -7.400 5.589 7.635 1.00 97.50 94 ALA A O 1
ATOM 754 N N . VAL A 1 95 ? -6.395 4.213 6.173 1.00 98.12 95 VAL A N 1
ATOM 755 C CA . VAL A 1 95 ? -7.148 3.014 6.544 1.00 98.12 95 VAL A CA 1
ATOM 756 C C . VAL A 1 95 ? -6.180 1.913 6.944 1.00 98.12 95 VAL A C 1
ATOM 758 O O . VAL A 1 95 ? -5.288 1.556 6.176 1.00 98.12 95 VAL A O 1
ATOM 761 N N . MET A 1 96 ? -6.401 1.341 8.126 1.00 97.06 96 MET A N 1
ATOM 762 C CA . MET A 1 96 ? -5.616 0.221 8.641 1.00 97.06 96 MET A CA 1
ATOM 763 C C . MET A 1 96 ? -6.479 -0.784 9.408 1.00 97.06 96 MET A C 1
ATOM 765 O O . MET A 1 96 ? -7.594 -0.490 9.843 1.00 97.06 96 MET A O 1
ATOM 769 N N . THR A 1 97 ? -5.911 -1.970 9.612 1.00 96.00 97 THR A N 1
ATOM 770 C CA . THR A 1 97 ? -6.343 -2.955 10.608 1.00 96.00 97 THR A CA 1
ATOM 771 C C . THR A 1 97 ? -5.143 -3.282 11.487 1.00 96.00 97 THR A C 1
ATOM 773 O O . THR A 1 97 ? -4.009 -3.126 11.040 1.00 96.00 97 THR A O 1
ATOM 776 N N . THR A 1 98 ? -5.348 -3.721 12.725 1.00 94.69 98 THR A N 1
ATOM 777 C CA . THR A 1 98 ? -4.225 -4.036 13.625 1.00 94.69 98 THR A CA 1
ATOM 778 C C . THR A 1 98 ? -4.614 -5.045 14.693 1.00 94.69 98 THR A C 1
ATOM 780 O O . THR A 1 98 ? -5.780 -5.159 15.051 1.00 94.69 98 THR A O 1
ATOM 783 N N . ILE A 1 99 ? -3.627 -5.749 15.240 1.00 94.25 99 ILE A N 1
ATOM 784 C CA . ILE A 1 99 ? -3.733 -6.548 16.469 1.00 94.25 99 ILE A CA 1
ATOM 785 C C . ILE A 1 99 ? -2.788 -6.048 17.575 1.00 94.25 99 ILE A C 1
ATOM 787 O O . ILE A 1 99 ? -2.638 -6.709 18.600 1.00 94.25 99 ILE A O 1
ATOM 791 N N . TYR A 1 100 ? -2.132 -4.909 17.360 1.00 95.50 100 TYR A N 1
ATOM 792 C CA . TYR A 1 100 ? -1.089 -4.349 18.216 1.00 95.50 100 TYR A CA 1
ATOM 793 C C . TYR A 1 100 ? -1.571 -3.080 18.921 1.00 95.50 100 TYR A C 1
ATOM 795 O O . TYR A 1 100 ? -2.665 -2.589 18.663 1.00 95.50 100 TYR A O 1
ATOM 803 N N . SER A 1 101 ? -0.761 -2.549 19.836 1.00 96.06 101 SER A N 1
ATOM 804 C CA . SER A 1 101 ? -0.925 -1.189 20.370 1.00 96.06 101 SER A CA 1
ATOM 805 C C . SER A 1 101 ? -0.513 -0.137 19.325 1.00 96.06 101 SER A C 1
ATOM 807 O O . SER A 1 101 ? 0.225 -0.480 18.401 1.00 96.06 101 SER A O 1
ATOM 809 N N . PRO A 1 102 ? -0.933 1.140 19.456 1.00 96.31 102 PRO A N 1
ATOM 810 C CA . PRO A 1 102 ? -0.575 2.179 18.490 1.00 96.31 102 PRO A CA 1
ATOM 811 C C . PRO A 1 102 ? 0.943 2.301 18.315 1.00 96.31 102 PRO A C 1
ATOM 813 O O . PRO A 1 102 ? 1.664 2.628 19.261 1.00 96.31 102 PRO A O 1
ATOM 816 N N . SER A 1 103 ? 1.421 2.060 17.098 1.00 96.06 103 SER A N 1
ATOM 817 C CA . SER A 1 103 ? 2.826 2.223 16.724 1.00 96.06 103 SER A CA 1
ATOM 818 C C . SER A 1 103 ? 3.176 3.693 16.466 1.00 96.06 103 SER A C 1
ATOM 820 O O . SER A 1 103 ? 2.299 4.555 16.381 1.00 96.06 103 SER A O 1
ATOM 822 N N . SER A 1 104 ? 4.456 3.990 16.231 1.00 95.88 104 SER A N 1
ATOM 823 C CA . SER A 1 104 ? 4.885 5.315 15.764 1.00 95.88 104 SER A CA 1
ATOM 824 C C . SER A 1 104 ? 4.204 5.749 14.456 1.00 95.88 104 SER A C 1
ATOM 826 O O . SER A 1 104 ? 3.948 6.938 14.288 1.00 95.88 104 SER A O 1
ATOM 828 N N . ALA A 1 105 ? 3.878 4.815 13.554 1.00 95.88 105 ALA A N 1
ATOM 829 C CA . ALA A 1 105 ? 3.164 5.119 12.311 1.00 95.88 105 ALA A CA 1
ATOM 830 C C . ALA A 1 105 ? 1.726 5.581 12.586 1.00 95.88 105 ALA A C 1
ATOM 832 O O . ALA A 1 105 ? 1.272 6.585 12.038 1.00 95.88 105 ALA A O 1
ATOM 833 N N . VAL A 1 106 ? 1.037 4.900 13.507 1.00 96.31 106 VAL A N 1
ATOM 834 C CA . VAL A 1 106 ? -0.315 5.275 13.943 1.00 96.31 106 VAL A CA 1
ATOM 835 C C . VAL A 1 106 ? -0.303 6.640 14.625 1.00 96.31 106 VAL A C 1
ATOM 837 O O . VAL A 1 106 ? -1.162 7.469 14.346 1.00 96.31 106 VAL A O 1
ATOM 840 N N . GLN A 1 107 ? 0.684 6.903 15.487 1.00 95.94 107 GLN A N 1
ATOM 841 C CA . GLN A 1 107 ? 0.831 8.199 16.163 1.00 95.94 107 GLN A CA 1
ATOM 842 C C . GLN A 1 107 ? 1.051 9.339 15.164 1.00 95.94 107 GLN A C 1
ATOM 844 O O . GLN A 1 107 ? 0.470 10.408 15.331 1.00 95.94 107 GLN A O 1
ATOM 849 N N . LEU A 1 108 ? 1.872 9.103 14.133 1.00 94.69 108 LEU A N 1
ATOM 850 C CA . LEU A 1 108 ? 2.142 10.074 13.075 1.00 94.69 108 LEU A CA 1
ATOM 851 C C . LEU A 1 108 ? 0.851 10.461 12.342 1.00 94.69 108 LEU A C 1
ATOM 853 O O . LEU A 1 108 ? 0.542 11.644 12.250 1.00 94.69 108 LEU A O 1
ATOM 857 N N . LEU A 1 109 ? 0.081 9.474 11.878 1.00 94.25 109 LEU A N 1
ATOM 858 C CA . LEU A 1 109 ? -1.172 9.714 11.154 1.00 94.25 109 LEU A CA 1
ATOM 859 C C . LEU A 1 109 ? -2.280 10.279 12.041 1.00 94.25 109 LEU A C 1
ATOM 861 O O . LEU A 1 109 ? -3.028 11.144 11.605 1.00 94.25 109 LEU A O 1
ATOM 865 N N . ALA A 1 110 ? -2.384 9.828 13.290 1.00 94.19 110 ALA A N 1
ATOM 866 C CA . ALA A 1 110 ? -3.391 10.335 14.217 1.00 94.19 110 ALA A CA 1
ATOM 867 C C . ALA A 1 110 ? -3.192 11.821 14.562 1.00 94.19 110 ALA A C 1
ATOM 869 O O . ALA A 1 110 ? -4.174 12.519 14.828 1.00 94.19 110 ALA A O 1
ATOM 870 N N . ALA A 1 111 ? -1.938 12.286 14.554 1.00 92.56 111 ALA A N 1
ATOM 871 C CA . ALA A 1 111 ? -1.572 13.680 14.779 1.00 92.56 111 ALA A CA 1
ATOM 872 C C . ALA A 1 111 ? -1.684 14.554 13.514 1.00 92.56 111 ALA A C 1
ATOM 874 O O . ALA A 1 111 ? -1.626 15.781 13.617 1.00 92.56 111 ALA A O 1
ATOM 875 N N . ASP A 1 112 ? -1.835 13.955 12.330 1.00 90.50 112 ASP A N 1
ATOM 876 C CA . ASP A 1 112 ? -1.935 14.679 11.068 1.00 90.50 112 ASP A CA 1
ATOM 877 C C . ASP A 1 112 ? -3.378 15.128 10.804 1.00 90.50 112 ASP A C 1
ATOM 879 O O . ASP A 1 112 ? -4.239 14.353 10.397 1.00 90.50 112 ASP A O 1
ATOM 883 N N . SER A 1 113 ? -3.641 16.422 10.988 1.00 90.31 113 SER A N 1
ATOM 884 C CA . SER A 1 113 ? -4.964 17.012 10.738 1.00 90.31 113 SER A CA 1
ATOM 885 C C . SER A 1 113 ? -5.422 16.966 9.273 1.00 90.31 113 SER A C 1
ATOM 887 O O . SER A 1 113 ? -6.600 17.204 9.007 1.00 90.31 113 SER A O 1
ATOM 889 N N . THR A 1 114 ? -4.521 16.692 8.321 1.00 91.19 114 THR A N 1
ATOM 890 C CA . THR A 1 114 ? -4.865 16.598 6.894 1.00 91.19 114 THR A CA 1
ATOM 891 C C . THR A 1 114 ? -5.524 15.269 6.538 1.00 91.19 114 THR A C 1
ATOM 893 O O . THR A 1 114 ? -6.264 15.212 5.555 1.00 91.19 114 THR A O 1
ATOM 896 N N . TRP A 1 115 ? -5.318 14.235 7.358 1.00 94.19 115 TRP A N 1
ATOM 897 C CA . TRP A 1 115 ? -5.904 12.911 7.193 1.00 94.19 115 TRP A CA 1
ATOM 898 C C . TRP A 1 115 ? -6.918 12.617 8.303 1.00 94.19 115 TRP A C 1
ATOM 900 O O . TRP A 1 115 ? -6.746 12.990 9.462 1.00 94.19 115 TRP A O 1
ATOM 910 N N . CYS A 1 116 ? -7.977 11.893 7.954 1.00 95.75 116 CYS A N 1
ATOM 911 C CA . CYS A 1 116 ? -8.729 11.110 8.923 1.00 95.75 116 CYS A CA 1
ATOM 912 C C . CYS A 1 116 ? -8.167 9.694 8.965 1.00 95.75 116 CYS A C 1
ATOM 914 O O . CYS A 1 116 ? -7.971 9.074 7.925 1.00 95.75 116 CYS A O 1
ATOM 916 N N . LEU A 1 117 ? -7.953 9.150 10.155 1.00 96.62 117 LEU A N 1
ATOM 917 C CA . LEU A 1 117 ? -7.512 7.775 10.341 1.00 96.62 117 LEU A CA 1
ATOM 918 C C . LEU A 1 117 ? -8.704 6.909 10.742 1.00 96.62 117 LEU A C 1
ATOM 920 O O . LEU A 1 117 ? -9.316 7.158 11.776 1.00 96.62 117 LEU A O 1
ATOM 924 N N . VAL A 1 118 ? -9.007 5.866 9.972 1.00 96.88 118 VAL A N 1
ATOM 925 C CA . VAL A 1 118 ? -9.935 4.809 10.389 1.00 96.88 118 VAL A CA 1
ATOM 926 C C . VAL A 1 118 ? -9.182 3.516 10.685 1.00 96.88 118 VAL A C 1
ATOM 928 O O . VAL A 1 118 ? -8.430 2.991 9.862 1.00 96.88 118 VAL A O 1
ATOM 931 N N . ILE A 1 119 ? -9.405 3.002 11.890 1.00 97.44 119 ILE A N 1
ATOM 932 C CA . ILE A 1 119 ? -8.797 1.787 12.421 1.00 97.44 119 ILE A CA 1
ATOM 933 C C . ILE A 1 119 ? -9.892 0.732 12.529 1.00 97.44 119 ILE A C 1
ATOM 935 O O . ILE A 1 119 ? -10.748 0.808 13.411 1.00 97.44 119 ILE A O 1
ATOM 939 N N . ALA A 1 120 ? -9.865 -0.256 11.639 1.00 97.19 120 ALA A N 1
ATOM 940 C CA . ALA A 1 120 ? -10.676 -1.457 11.778 1.00 97.19 120 ALA A CA 1
ATOM 941 C C . ALA A 1 120 ? -10.004 -2.378 12.804 1.00 97.19 120 ALA A C 1
ATOM 943 O O . ALA A 1 120 ? -8.975 -2.985 12.522 1.00 97.19 120 ALA A O 1
ATOM 944 N N . ALA A 1 121 ? -10.538 -2.445 14.021 1.00 96.88 121 ALA A N 1
ATOM 945 C CA . ALA A 1 121 ? -9.977 -3.312 15.049 1.00 96.88 121 ALA A CA 1
ATOM 946 C C . ALA A 1 121 ? -10.226 -4.797 14.740 1.00 96.88 121 ALA A C 1
ATOM 948 O O . ALA A 1 121 ? -11.153 -5.170 14.017 1.00 96.88 121 ALA A O 1
ATOM 949 N N . ASP A 1 122 ? -9.431 -5.656 15.358 1.00 94.88 122 ASP A N 1
ATOM 950 C CA . ASP A 1 122 ? -9.603 -7.099 15.363 1.00 94.88 122 ASP A CA 1
ATOM 951 C C . ASP A 1 122 ? -9.557 -7.633 16.812 1.00 94.88 122 ASP A C 1
ATOM 953 O O . ASP A 1 122 ? -9.327 -6.917 17.781 1.00 94.88 122 ASP A O 1
ATOM 957 N N . THR A 1 123 ? -9.792 -8.926 16.978 1.00 93.44 123 THR A N 1
ATOM 958 C CA . THR A 1 123 ? -9.917 -9.666 18.238 1.00 93.44 123 THR A CA 1
ATOM 959 C C . THR A 1 123 ? -8.774 -9.468 19.223 1.00 93.44 123 THR A C 1
ATOM 961 O O . THR A 1 123 ? -8.993 -9.573 20.427 1.00 93.44 123 THR A O 1
ATOM 964 N N . LYS A 1 124 ? -7.561 -9.213 18.728 1.00 95.12 124 LYS A N 1
ATOM 965 C CA . LYS A 1 124 ? -6.363 -9.011 19.551 1.00 95.12 124 LYS A CA 1
ATOM 966 C C . LYS A 1 124 ? -6.001 -7.538 19.748 1.00 95.12 124 LYS A C 1
ATOM 968 O O . LYS A 1 124 ? -5.116 -7.258 20.551 1.00 95.12 124 LYS A O 1
ATOM 973 N N . THR A 1 125 ? -6.659 -6.606 19.056 1.00 96.50 125 THR A N 1
ATOM 974 C CA . THR A 1 125 ? -6.426 -5.174 19.274 1.00 96.50 125 THR A CA 1
ATOM 975 C C . THR A 1 125 ? -6.767 -4.815 20.722 1.00 96.50 125 THR A C 1
ATOM 977 O O . THR A 1 125 ? -7.793 -5.275 21.237 1.00 96.50 125 THR A O 1
ATOM 980 N N . PRO A 1 126 ? -5.964 -3.974 21.398 1.00 97.00 126 PRO A N 1
ATOM 981 C CA . PRO A 1 126 ? -6.362 -3.388 22.671 1.00 97.00 126 PRO A CA 1
ATOM 982 C C . PRO A 1 126 ? -7.747 -2.739 22.586 1.00 97.00 126 PRO A C 1
ATOM 984 O O . PRO A 1 126 ? -8.126 -2.183 21.554 1.00 97.00 126 PRO A O 1
ATOM 987 N N . LYS A 1 127 ? -8.497 -2.786 23.693 1.00 96.81 127 LYS A N 1
ATOM 988 C CA . LYS A 1 127 ? -9.824 -2.157 23.780 1.00 96.81 127 LYS A CA 1
ATOM 989 C C . LYS A 1 127 ? -9.753 -0.680 23.391 1.00 96.81 127 LYS A C 1
ATOM 991 O O . LYS A 1 127 ? -8.756 -0.023 23.687 1.00 96.81 127 LYS A O 1
ATOM 996 N N . LYS A 1 128 ? -10.830 -0.167 22.788 1.00 95.62 128 LYS A N 1
ATOM 997 C CA . LYS A 1 128 ? -10.933 1.195 22.240 1.00 95.62 128 LYS A CA 1
ATOM 998 C C . LYS A 1 128 ? -10.406 2.263 23.197 1.00 95.62 128 LYS A C 1
ATOM 1000 O O . LYS A 1 128 ? -9.592 3.085 22.794 1.00 95.62 128 LYS A O 1
ATOM 1005 N N . GLU A 1 129 ? -10.805 2.221 24.465 1.00 95.00 129 GLU A N 1
ATOM 1006 C CA . GLU A 1 129 ? -10.405 3.209 25.474 1.00 95.00 129 GLU A CA 1
ATOM 1007 C C . GLU A 1 129 ? -8.893 3.168 25.721 1.00 95.00 129 GLU A C 1
ATOM 1009 O O . GLU A 1 129 ? -8.232 4.204 25.742 1.00 95.00 129 GLU A O 1
ATOM 1014 N N . VAL A 1 130 ? -8.330 1.961 25.843 1.00 96.81 130 VAL A N 1
ATOM 1015 C CA . VAL A 1 130 ? -6.890 1.747 26.043 1.00 96.81 130 VAL A CA 1
ATOM 1016 C C . VAL A 1 130 ? -6.113 2.191 24.808 1.00 96.81 130 VAL A C 1
ATOM 1018 O O . VAL A 1 130 ? -5.155 2.950 24.932 1.00 96.81 130 VAL A O 1
ATOM 1021 N N . TYR A 1 131 ? -6.548 1.765 23.621 1.00 96.62 131 TYR A N 1
ATOM 1022 C CA . TYR A 1 131 ? -5.896 2.093 22.357 1.00 96.62 131 TYR A CA 1
ATOM 1023 C C . TYR A 1 131 ? -5.860 3.605 22.120 1.00 96.62 131 TYR A C 1
ATOM 1025 O O . TYR A 1 131 ? -4.792 4.165 21.885 1.00 96.62 131 TYR A O 1
ATOM 1033 N N . LEU A 1 132 ? -7.009 4.279 22.233 1.00 95.06 132 LEU A N 1
ATOM 1034 C CA . LEU A 1 132 ? -7.116 5.719 22.004 1.00 95.06 132 LEU A CA 1
ATOM 1035 C C . LEU A 1 132 ? -6.378 6.529 23.076 1.00 95.06 132 LEU A C 1
ATOM 1037 O O . LEU A 1 132 ? -5.741 7.519 22.734 1.00 95.06 132 LEU A O 1
ATOM 1041 N N . SER A 1 133 ? -6.386 6.095 24.343 1.00 95.00 133 SER A N 1
ATOM 1042 C CA . SER A 1 133 ? -5.630 6.771 25.413 1.00 95.00 133 SER A CA 1
ATOM 1043 C C . SER A 1 133 ? -4.111 6.726 25.214 1.00 95.00 133 SER A C 1
ATOM 1045 O O . SER A 1 133 ? -3.395 7.594 25.710 1.00 95.00 133 SER A O 1
ATOM 1047 N N . ALA A 1 134 ? -3.610 5.733 24.473 1.00 95.75 134 ALA A N 1
ATOM 1048 C CA . ALA A 1 134 ? -2.200 5.626 24.129 1.00 95.75 134 ALA A CA 1
ATOM 1049 C C . ALA A 1 134 ? -1.806 6.533 22.948 1.00 95.75 134 ALA A C 1
ATOM 1051 O O . ALA A 1 134 ? -0.613 6.725 22.709 1.00 95.75 134 ALA A O 1
ATOM 1052 N N . ILE A 1 135 ? -2.769 7.109 22.219 1.00 94.06 135 ILE A N 1
ATOM 1053 C CA . ILE A 1 135 ? -2.520 8.078 21.146 1.00 94.06 135 ILE A CA 1
ATOM 1054 C C . ILE A 1 135 ? -2.387 9.472 21.756 1.00 94.06 135 ILE A C 1
ATOM 1056 O O . ILE A 1 135 ? -3.290 9.955 22.433 1.00 94.06 135 ILE A O 1
ATOM 1060 N N . LYS A 1 136 ? -1.263 10.147 21.498 1.00 86.94 136 LYS A N 1
ATOM 1061 C CA . LYS A 1 136 ? -0.957 11.438 22.141 1.00 86.94 136 LYS A CA 1
ATOM 1062 C C . LYS A 1 136 ? -1.899 12.566 21.710 1.00 86.94 136 LYS A C 1
ATOM 1064 O O . LYS A 1 136 ? -2.252 13.409 22.529 1.00 86.94 136 LYS A O 1
ATOM 1069 N N . HIS A 1 137 ? -2.286 12.588 20.434 1.00 79.62 137 HIS A N 1
ATOM 1070 C CA . HIS A 1 137 ? -3.072 13.668 19.830 1.00 79.62 137 HIS A CA 1
ATOM 1071 C C . HIS A 1 137 ? -4.099 13.124 18.821 1.00 79.62 137 HIS A C 1
ATOM 1073 O O . HIS A 1 137 ? -3.890 13.271 17.622 1.00 79.62 137 HIS A O 1
ATOM 1079 N N . PRO A 1 138 ? -5.192 12.470 19.256 1.00 78.69 138 PRO A N 1
ATOM 1080 C CA . PRO A 1 138 ? -6.186 11.926 18.335 1.00 78.69 138 PRO A CA 1
ATOM 1081 C C . PRO A 1 138 ? -7.104 13.046 17.820 1.00 78.69 138 PRO A C 1
ATOM 1083 O O . PRO A 1 138 ? -8.137 13.325 18.422 1.00 78.69 138 PRO A O 1
ATOM 1086 N N . VAL A 1 139 ? -6.727 13.716 16.726 1.00 76.44 139 VAL A N 1
ATOM 1087 C CA . VAL A 1 139 ? -7.525 14.831 16.175 1.00 76.44 139 VAL A CA 1
ATOM 1088 C C . VAL A 1 139 ? -8.654 14.311 15.277 1.00 76.44 139 VAL A C 1
ATOM 1090 O O . VAL A 1 139 ? -9.784 14.767 15.402 1.00 76.44 139 VAL A O 1
ATOM 1093 N N . ASN A 1 140 ? -8.369 13.303 14.440 1.00 90.38 140 ASN A N 1
ATOM 1094 C CA . ASN A 1 140 ? -9.295 12.757 13.439 1.00 90.38 140 ASN A CA 1
ATOM 1095 C C . ASN A 1 140 ? -9.245 11.217 13.375 1.00 90.38 140 ASN A C 1
ATOM 1097 O O . ASN A 1 140 ? -9.017 10.634 12.315 1.00 90.38 140 ASN A O 1
ATOM 1101 N N . VAL A 1 141 ? -9.409 10.535 14.513 1.00 94.81 141 VAL A N 1
ATOM 1102 C CA . VAL A 1 141 ? -9.305 9.066 14.578 1.00 94.81 141 VAL A CA 1
ATOM 1103 C C . VAL A 1 141 ? -10.674 8.429 14.782 1.00 94.81 141 VAL A C 1
ATOM 1105 O O . VAL A 1 141 ? -11.298 8.598 15.828 1.00 94.81 141 VAL A O 1
ATOM 1108 N N . LYS A 1 142 ? -11.107 7.615 13.818 1.00 95.31 142 LYS A N 1
ATOM 1109 C CA . LYS A 1 142 ? -12.202 6.666 13.990 1.00 95.31 142 LYS A CA 1
ATOM 1110 C C . LYS A 1 142 ? -11.645 5.292 14.340 1.00 95.31 142 LYS A C 1
ATOM 1112 O O . LYS A 1 142 ? -11.012 4.634 13.523 1.00 95.31 142 LYS A O 1
ATOM 1117 N N . PHE A 1 143 ? -11.948 4.821 15.540 1.00 96.12 143 PHE A N 1
ATOM 1118 C CA . PHE A 1 143 ? -11.719 3.431 15.924 1.00 96.12 143 PHE A CA 1
ATOM 1119 C C . PHE A 1 143 ? -13.023 2.653 15.754 1.00 96.12 143 PHE A C 1
ATOM 1121 O O . PHE A 1 143 ? -14.020 3.048 16.353 1.00 96.12 143 PHE A O 1
ATOM 1128 N N . LEU A 1 144 ? -13.010 1.594 14.942 1.00 95.81 144 LEU A N 1
ATOM 1129 C CA . LEU A 1 144 ? -14.142 0.698 14.708 1.00 95.81 144 LEU A CA 1
ATOM 1130 C C . LEU A 1 144 ? -13.932 -0.603 15.483 1.00 95.81 144 LEU A C 1
ATOM 1132 O O . LEU A 1 144 ? -13.181 -1.477 15.033 1.00 95.81 144 LEU A O 1
ATOM 1136 N N . THR A 1 145 ? -14.602 -0.755 16.629 1.00 96.19 145 THR A N 1
ATOM 1137 C CA . THR A 1 145 ? -14.625 -2.045 17.341 1.00 96.19 145 THR A CA 1
ATOM 1138 C C . THR A 1 145 ? -15.298 -3.127 16.494 1.00 96.19 145 THR A C 1
ATOM 1140 O O . THR A 1 145 ? -15.973 -2.826 15.510 1.00 96.19 145 THR A O 1
ATOM 1143 N N . LEU A 1 146 ? -15.144 -4.401 16.866 1.00 94.75 146 LEU A N 1
ATOM 1144 C CA . LEU A 1 146 ? -15.849 -5.487 16.175 1.00 94.75 146 LEU A CA 1
ATOM 1145 C C . LEU A 1 146 ? -17.373 -5.300 16.242 1.00 94.75 146 LEU A C 1
ATOM 1147 O O . LEU A 1 146 ? -18.062 -5.530 15.255 1.00 94.75 146 LEU A O 1
ATOM 1151 N N . GLU A 1 147 ? -17.890 -4.809 17.366 1.00 94.19 147 GLU A N 1
ATOM 1152 C CA . GLU A 1 147 ? -19.313 -4.521 17.552 1.00 94.19 147 GLU A CA 1
ATOM 1153 C C . GLU A 1 147 ? -19.779 -3.358 16.665 1.00 94.19 147 GLU A C 1
ATOM 1155 O O . GLU A 1 147 ? -20.849 -3.435 16.067 1.00 94.19 147 GLU A O 1
ATOM 1160 N N . GLU A 1 148 ? -18.974 -2.297 16.532 1.00 93.69 148 GLU A N 1
ATOM 1161 C CA . GLU A 1 148 ? -19.269 -1.185 15.618 1.00 93.69 148 GLU A CA 1
ATOM 1162 C C . GLU A 1 148 ? -19.214 -1.639 14.151 1.00 93.69 148 GLU A C 1
ATOM 1164 O O . GLU A 1 148 ? -20.066 -1.245 13.358 1.00 93.69 148 GLU A O 1
ATOM 1169 N N . GLN A 1 149 ? -18.262 -2.505 13.787 1.00 94.00 149 GLN A N 1
ATOM 1170 C CA . GLN A 1 149 ? -18.189 -3.115 12.455 1.00 94.00 149 GLN A CA 1
ATOM 1171 C C . GLN A 1 149 ? -19.437 -3.954 12.146 1.00 94.00 149 GLN A C 1
ATOM 1173 O O . GLN A 1 149 ? -20.018 -3.806 11.070 1.00 94.00 149 GLN A O 1
ATOM 1178 N N . ASP A 1 150 ? -19.871 -4.795 13.088 1.00 92.00 150 ASP A N 1
ATOM 1179 C CA . ASP A 1 150 ? -21.073 -5.625 12.962 1.00 92.00 150 ASP A CA 1
ATOM 1180 C C . ASP A 1 150 ? -22.352 -4.775 12.882 1.00 92.00 150 ASP A C 1
ATOM 1182 O O . ASP A 1 150 ? -23.274 -5.119 12.145 1.00 92.00 150 ASP A O 1
ATOM 1186 N N . ALA A 1 151 ? -22.412 -3.651 13.601 1.00 88.94 151 ALA A N 1
ATOM 1187 C CA . ALA A 1 151 ? -23.567 -2.756 13.598 1.00 88.94 151 ALA A CA 1
ATOM 1188 C C . ALA A 1 151 ? -23.655 -1.883 12.335 1.00 88.94 151 ALA A C 1
ATOM 1190 O O . ALA A 1 151 ? -24.742 -1.693 11.789 1.00 88.94 151 ALA A O 1
ATOM 1191 N N . LEU A 1 152 ? -22.527 -1.336 11.873 1.00 85.81 152 LEU A N 1
ATOM 1192 C CA . LEU A 1 152 ? -22.476 -0.430 10.720 1.00 85.81 152 LEU A CA 1
ATOM 1193 C C . LEU A 1 152 ? -22.485 -1.184 9.385 1.00 85.81 152 LEU A C 1
ATOM 1195 O O . LEU A 1 152 ? -23.066 -0.712 8.408 1.00 85.81 152 LEU A O 1
ATOM 1199 N N . TYR A 1 153 ? -21.843 -2.353 9.341 1.00 88.69 153 TYR A N 1
ATOM 1200 C CA . TYR A 1 153 ? -21.593 -3.117 8.120 1.00 88.69 153 TYR A CA 1
ATOM 1201 C C . TYR A 1 153 ? -21.911 -4.613 8.296 1.00 88.69 153 TYR A C 1
ATOM 1203 O O . TYR A 1 153 ? -21.062 -5.457 7.990 1.00 88.69 153 TYR A O 1
ATOM 1211 N N . PRO A 1 154 ? -23.125 -4.982 8.752 1.00 84.25 154 PRO A N 1
ATOM 1212 C CA . PRO A 1 154 ? -23.449 -6.342 9.193 1.00 84.25 154 PRO A CA 1
ATOM 1213 C C . PRO A 1 154 ? -23.184 -7.408 8.126 1.00 84.25 154 PRO A C 1
ATOM 1215 O O . PRO A 1 154 ? -22.648 -8.474 8.429 1.00 84.25 154 PRO A O 1
ATOM 1218 N N . GLU A 1 155 ? -23.521 -7.125 6.866 1.00 83.00 155 GLU A N 1
ATOM 1219 C CA . GLU A 1 155 ? -23.397 -8.096 5.776 1.00 83.00 155 GLU A CA 1
ATOM 1220 C C . GLU A 1 155 ? -21.934 -8.466 5.512 1.00 83.00 155 GLU A C 1
ATOM 1222 O O . GLU A 1 155 ? -21.570 -9.640 5.532 1.00 83.00 155 GLU A O 1
ATOM 1227 N N . ILE A 1 156 ? -21.067 -7.470 5.324 1.00 85.12 156 ILE A N 1
ATOM 1228 C CA . ILE A 1 156 ? -19.648 -7.714 5.060 1.00 85.12 156 ILE A CA 1
ATOM 1229 C C . ILE A 1 156 ? -18.898 -8.132 6.333 1.00 85.12 156 ILE A C 1
ATOM 1231 O O . ILE A 1 156 ? -18.032 -8.997 6.257 1.00 85.12 156 ILE A O 1
ATOM 1235 N N . SER A 1 157 ? -19.257 -7.608 7.509 1.00 88.12 157 SER A N 1
ATOM 1236 C CA . SER A 1 157 ? -18.625 -8.003 8.774 1.00 88.12 157 SER A CA 1
ATOM 1237 C C . SER A 1 157 ? -18.865 -9.477 9.109 1.00 88.12 157 SER A C 1
ATOM 1239 O O . SER A 1 157 ? -17.965 -10.137 9.629 1.00 88.12 157 SER A O 1
ATOM 1241 N N . THR A 1 158 ? -20.031 -10.017 8.732 1.00 85.31 158 THR A N 1
ATOM 1242 C CA . THR A 1 158 ? -20.350 -11.450 8.868 1.00 85.31 158 THR A CA 1
ATOM 1243 C C . THR A 1 158 ? -19.558 -12.316 7.883 1.00 85.31 158 THR A C 1
ATOM 1245 O O . THR A 1 158 ? -19.212 -13.453 8.198 1.00 85.31 158 THR A O 1
ATOM 1248 N N . LEU A 1 159 ? -19.262 -11.796 6.687 1.00 86.31 159 LEU A N 1
ATOM 1249 C CA . LEU A 1 159 ? -18.480 -12.509 5.671 1.00 86.31 159 LEU A CA 1
ATOM 1250 C C . LEU A 1 159 ? -16.990 -12.556 6.008 1.00 86.31 159 LEU A C 1
ATOM 1252 O O . LEU A 1 159 ? -16.330 -13.563 5.753 1.00 86.31 159 LEU A O 1
ATOM 1256 N N . ILE A 1 160 ? -16.446 -11.459 6.537 1.00 87.06 160 ILE A N 1
ATOM 1257 C CA . ILE A 1 160 ? -15.021 -11.351 6.834 1.00 87.06 160 ILE A CA 1
ATOM 1258 C C . ILE A 1 160 ? -14.734 -12.100 8.133 1.00 87.06 160 ILE A C 1
ATOM 1260 O O . ILE A 1 160 ? -15.322 -11.791 9.168 1.00 87.06 160 ILE A O 1
ATOM 1264 N N . PRO A 1 161 ? -13.786 -13.041 8.159 1.00 85.88 161 PRO A N 1
ATOM 1265 C CA . PRO A 1 161 ? -13.429 -13.685 9.408 1.00 85.88 161 PRO A CA 1
ATOM 1266 C C . PRO A 1 161 ? -12.837 -12.715 10.436 1.00 85.88 161 PRO A C 1
ATOM 1268 O O . PRO A 1 161 ? -12.342 -11.635 10.114 1.00 85.88 161 PRO A O 1
ATOM 1271 N N . ARG A 1 162 ? -12.863 -13.119 11.703 1.00 88.38 162 ARG A N 1
ATOM 1272 C CA . ARG A 1 162 ? -12.025 -12.498 12.735 1.00 88.38 162 ARG A CA 1
ATOM 1273 C C . ARG A 1 162 ? -10.563 -12.922 12.541 1.00 88.38 162 ARG A C 1
ATOM 1275 O O . ARG A 1 162 ? -10.303 -13.956 11.924 1.00 88.38 162 ARG A O 1
ATOM 1282 N N . ALA A 1 163 ? -9.636 -12.150 13.096 1.00 88.69 163 ALA A N 1
ATOM 1283 C CA . ALA A 1 163 ? -8.188 -12.285 12.948 1.00 88.69 163 ALA A CA 1
ATOM 1284 C C . ALA A 1 163 ? -7.769 -12.325 11.472 1.00 88.69 163 ALA A C 1
ATOM 1286 O O . ALA A 1 163 ? -7.006 -13.197 11.057 1.00 88.69 163 ALA A O 1
ATOM 1287 N N . HIS A 1 164 ? -8.332 -11.424 10.665 1.00 88.00 164 HIS A N 1
ATOM 1288 C CA . HIS A 1 164 ? -8.190 -11.469 9.216 1.00 88.00 164 HIS A CA 1
ATOM 1289 C C . HIS A 1 164 ? -7.828 -10.112 8.627 1.00 88.00 164 HIS A C 1
ATOM 1291 O O . HIS A 1 164 ? -8.539 -9.126 8.803 1.00 88.00 164 HIS A O 1
ATOM 1297 N N . PHE A 1 165 ? -6.770 -10.102 7.815 1.00 87.50 165 PHE A N 1
ATOM 1298 C CA . PHE A 1 165 ? -6.265 -8.917 7.117 1.00 87.50 165 PHE A CA 1
ATOM 1299 C C . PHE A 1 165 ? -7.353 -8.158 6.335 1.00 87.50 165 PHE A C 1
ATOM 1301 O O . PHE A 1 165 ? -7.428 -6.932 6.355 1.00 87.50 165 PHE A O 1
ATOM 1308 N N . GLY A 1 166 ? -8.273 -8.903 5.719 1.00 91.06 166 GLY A N 1
ATOM 1309 C CA . GLY A 1 166 ? -9.422 -8.363 4.988 1.00 91.06 166 GLY A CA 1
ATOM 1310 C C . GLY A 1 166 ? -10.391 -7.498 5.809 1.00 91.06 166 GLY A C 1
ATOM 1311 O O . GLY A 1 166 ? -11.259 -6.872 5.208 1.00 91.06 166 GLY A O 1
ATOM 1312 N N . ARG A 1 167 ? -10.257 -7.401 7.143 1.00 93.62 167 ARG A N 1
ATOM 1313 C CA . ARG A 1 167 ? -11.023 -6.453 7.978 1.00 93.62 167 ARG A CA 1
ATOM 1314 C C . ARG A 1 167 ? -10.814 -4.994 7.552 1.00 93.62 167 ARG A C 1
ATOM 1316 O O . ARG A 1 167 ? -11.745 -4.200 7.687 1.00 93.62 167 ARG A O 1
ATOM 1323 N N . LYS A 1 168 ? -9.687 -4.669 6.895 1.00 95.88 168 LYS A N 1
ATOM 1324 C CA . LYS A 1 168 ? -9.485 -3.370 6.221 1.00 95.88 168 LYS A CA 1
ATOM 1325 C C . LYS A 1 168 ? -10.611 -3.002 5.251 1.00 95.88 168 LYS A C 1
ATOM 1327 O O . LYS A 1 168 ? -10.925 -1.822 5.135 1.00 95.88 168 LYS A O 1
ATOM 1332 N N . ASN A 1 169 ? -11.276 -3.979 4.623 1.00 96.94 169 ASN A N 1
ATOM 1333 C CA . ASN A 1 169 ? -12.414 -3.716 3.737 1.00 96.94 169 ASN A CA 1
ATOM 1334 C C . ASN A 1 169 ? -13.510 -2.892 4.417 1.00 96.94 169 ASN A C 1
ATOM 1336 O O . ASN A 1 169 ? -14.096 -2.023 3.781 1.00 96.94 169 ASN A O 1
ATOM 1340 N N . ILE A 1 170 ? -13.765 -3.122 5.707 1.00 95.94 170 ILE A N 1
ATOM 1341 C CA . ILE A 1 170 ? -14.766 -2.363 6.463 1.00 95.94 170 ILE A CA 1
ATOM 1342 C C . ILE A 1 170 ? -14.295 -0.921 6.680 1.00 95.94 170 ILE A C 1
ATOM 1344 O O . ILE A 1 170 ? -15.083 0.011 6.544 1.00 95.94 170 ILE A O 1
ATOM 1348 N N . GLY A 1 171 ? -12.998 -0.726 6.930 1.00 96.38 171 GLY A N 1
ATOM 1349 C CA . GLY A 1 171 ? -12.384 0.599 6.980 1.00 96.38 171 GLY A CA 1
ATOM 1350 C C . GLY A 1 171 ? -12.469 1.346 5.643 1.00 96.38 171 GLY A C 1
ATOM 1351 O O . GLY A 1 171 ? -12.792 2.532 5.635 1.00 96.38 171 GLY A O 1
ATOM 1352 N N . TYR A 1 172 ? -12.265 0.667 4.507 1.00 97.50 172 TYR A N 1
ATOM 1353 C CA . TYR A 1 172 ? -12.436 1.290 3.187 1.00 97.50 172 TYR A CA 1
ATOM 1354 C C . TYR A 1 172 ? -13.883 1.740 2.973 1.00 97.50 172 TYR A C 1
ATOM 1356 O O . TYR A 1 172 ? -14.118 2.874 2.566 1.00 97.50 172 TYR A O 1
ATOM 1364 N N . LEU A 1 173 ? -14.859 0.882 3.291 1.00 94.62 173 LEU A N 1
ATOM 1365 C CA . LEU A 1 173 ? -16.279 1.229 3.189 1.00 94.62 173 LEU A CA 1
ATOM 1366 C C . LEU A 1 173 ? -16.634 2.424 4.062 1.00 94.62 173 LEU A C 1
ATOM 1368 O O . LEU A 1 173 ? -17.314 3.339 3.601 1.00 94.62 173 LEU A O 1
ATOM 1372 N N . TYR A 1 174 ? -16.113 2.440 5.288 1.00 94.12 174 TYR A N 1
ATOM 1373 C CA . TYR A 1 174 ? -16.255 3.567 6.188 1.00 94.12 174 TYR A CA 1
ATOM 1374 C C . TYR A 1 174 ? -15.763 4.865 5.560 1.00 94.12 174 TYR A C 1
ATOM 1376 O O . TYR A 1 174 ? -16.528 5.825 5.472 1.00 94.12 174 TYR A O 1
ATOM 1384 N N . ALA A 1 175 ? -14.517 4.879 5.089 1.00 95.50 175 ALA A N 1
ATOM 1385 C CA . ALA A 1 175 ? -13.917 6.047 4.462 1.00 95.50 175 ALA A CA 1
ATOM 1386 C C . ALA A 1 175 ? -14.749 6.534 3.261 1.00 95.50 175 ALA A C 1
ATOM 1388 O O . ALA A 1 175 ? -15.035 7.725 3.141 1.00 95.50 175 ALA A O 1
ATOM 1389 N N . ILE A 1 176 ? -15.202 5.616 2.400 1.00 94.25 176 ILE A N 1
ATOM 1390 C CA . ILE A 1 176 ? -15.985 5.958 1.204 1.00 94.25 176 ILE A CA 1
ATOM 1391 C C . ILE A 1 176 ? -17.354 6.534 1.574 1.00 94.25 176 ILE A C 1
ATOM 1393 O O . ILE A 1 176 ? -17.748 7.568 1.033 1.00 94.25 176 ILE A O 1
ATOM 1397 N N . HIS A 1 177 ? -18.063 5.922 2.526 1.00 91.19 177 HIS A N 1
ATOM 1398 C CA . HIS A 1 177 ? -19.338 6.444 3.029 1.00 91.19 177 HIS A CA 1
ATOM 1399 C C . HIS A 1 177 ? -19.206 7.838 3.655 1.00 91.19 177 HIS A C 1
ATOM 1401 O O . HIS A 1 177 ? -20.171 8.600 3.648 1.00 91.19 177 HIS A O 1
ATOM 1407 N N . HIS A 1 178 ? -18.013 8.187 4.140 1.00 91.50 178 HIS A N 1
ATOM 1408 C CA . HIS A 1 178 ? -17.707 9.468 4.776 1.00 91.50 178 HIS A CA 1
ATOM 1409 C C . HIS A 1 178 ? -16.938 10.433 3.859 1.00 91.50 178 HIS A C 1
ATOM 1411 O O . HIS A 1 178 ? -16.248 11.335 4.331 1.00 91.50 178 HIS A O 1
ATOM 1417 N N . GLY A 1 179 ? -17.085 10.279 2.538 1.00 91.38 179 GLY A N 1
ATOM 1418 C CA . GLY A 1 179 ? -16.671 11.295 1.567 1.00 91.38 179 GLY A CA 1
ATOM 1419 C C . GLY A 1 179 ? -15.208 11.233 1.133 1.00 91.38 179 GLY A C 1
ATOM 1420 O O . GLY A 1 179 ? -14.704 12.219 0.586 1.00 91.38 179 GLY A O 1
ATOM 1421 N N . ALA A 1 180 ? -14.530 10.097 1.334 1.00 95.75 180 ALA A N 1
ATOM 1422 C CA . ALA A 1 180 ? -13.162 9.918 0.866 1.00 95.75 180 ALA A CA 1
ATOM 1423 C C . ALA A 1 180 ? -12.998 10.277 -0.620 1.00 95.75 180 ALA A C 1
ATOM 1425 O O . ALA A 1 180 ? -13.793 9.904 -1.483 1.00 95.75 180 ALA A O 1
ATOM 1426 N N . LYS A 1 181 ? -11.910 10.987 -0.904 1.00 96.31 181 LYS A N 1
ATOM 1427 C CA . LYS A 1 181 ? -11.379 11.291 -2.236 1.00 96.31 181 LYS A CA 1
ATOM 1428 C C . LYS A 1 181 ? -10.037 10.614 -2.463 1.00 96.31 181 LYS A C 1
ATOM 1430 O O . LYS A 1 181 ? -9.757 10.179 -3.579 1.00 96.31 181 LYS A O 1
ATOM 1435 N N . LEU A 1 182 ? -9.262 10.479 -1.390 1.00 97.50 182 LEU A N 1
ATOM 1436 C CA . LEU A 1 182 ? -8.047 9.686 -1.320 1.00 97.50 182 LEU A CA 1
ATOM 1437 C C . LEU A 1 182 ? -8.130 8.697 -0.158 1.00 97.50 182 LEU A C 1
ATOM 1439 O O . LEU A 1 182 ? -8.593 9.054 0.928 1.00 97.50 182 LEU A O 1
ATOM 1443 N N . ILE A 1 183 ? -7.657 7.473 -0.393 1.00 98.25 183 ILE A N 1
ATOM 1444 C CA . ILE A 1 183 ? -7.462 6.461 0.649 1.00 98.25 183 ILE A CA 1
ATOM 1445 C C . ILE A 1 183 ? -5.989 6.056 0.685 1.00 98.25 183 ILE A C 1
ATOM 1447 O O . ILE A 1 183 ? -5.465 5.547 -0.300 1.00 98.25 183 ILE A O 1
ATOM 1451 N N . TRP A 1 184 ? -5.328 6.274 1.818 1.00 98.00 184 TRP A N 1
ATOM 1452 C CA . TRP A 1 184 ? -4.016 5.724 2.134 1.00 98.00 184 TRP A CA 1
ATOM 1453 C C . TRP A 1 184 ? -4.200 4.373 2.827 1.00 98.00 184 TRP A C 1
ATOM 1455 O O . TRP A 1 184 ? -4.538 4.300 4.007 1.00 98.00 184 TRP A O 1
ATOM 1465 N N . ASP A 1 185 ? -4.046 3.301 2.058 1.00 97.88 185 ASP A N 1
ATOM 1466 C CA . ASP A 1 185 ? -4.081 1.918 2.523 1.00 97.88 185 ASP A CA 1
ATOM 1467 C C . ASP A 1 185 ? -2.709 1.548 3.090 1.00 97.88 185 ASP A C 1
ATOM 1469 O O . ASP A 1 185 ? -1.743 1.414 2.332 1.00 97.88 185 ASP A O 1
ATOM 1473 N N . PHE A 1 186 ? -2.614 1.439 4.419 1.00 96.31 186 PHE A N 1
ATOM 1474 C CA . PHE A 1 186 ? -1.330 1.255 5.092 1.00 96.31 186 PHE A CA 1
ATOM 1475 C C . PHE A 1 186 ? -1.375 0.246 6.239 1.00 96.31 186 PHE A C 1
ATOM 1477 O O . PHE A 1 186 ? -2.439 -0.028 6.805 1.00 96.31 186 PHE A O 1
ATOM 1484 N N . ASP A 1 187 ? -0.219 -0.335 6.551 1.00 95.50 187 ASP A N 1
ATOM 1485 C CA . ASP A 1 187 ? -0.019 -1.183 7.730 1.00 95.50 187 ASP A CA 1
ATOM 1486 C C . ASP A 1 187 ? 0.578 -0.375 8.887 1.00 95.50 187 ASP A C 1
ATOM 1488 O O . ASP A 1 187 ? 1.326 0.584 8.694 1.00 95.50 187 ASP A O 1
ATOM 1492 N N . ASP A 1 188 ? 0.275 -0.778 10.118 1.00 93.94 188 ASP A N 1
ATOM 1493 C CA . ASP A 1 188 ? 0.701 -0.064 11.320 1.00 93.94 188 ASP A CA 1
ATOM 1494 C C . ASP A 1 188 ? 2.210 -0.143 11.592 1.00 93.94 188 ASP A C 1
ATOM 1496 O O . ASP A 1 188 ? 2.712 0.594 12.432 1.00 93.94 188 ASP A O 1
ATOM 1500 N N . ASP A 1 189 ? 2.970 -0.958 10.875 1.00 94.50 189 ASP A N 1
ATOM 1501 C CA . ASP A 1 189 ? 4.430 -1.016 10.958 1.00 94.50 189 ASP A CA 1
ATOM 1502 C C . ASP A 1 189 ? 5.147 -0.153 9.899 1.00 94.50 189 ASP A C 1
ATOM 1504 O O . ASP A 1 189 ? 6.379 -0.088 9.887 1.00 94.50 189 ASP A O 1
ATOM 1508 N N . ASN A 1 190 ? 4.403 0.557 9.045 1.00 96.50 190 ASN A N 1
ATOM 1509 C CA . ASN A 1 190 ? 4.939 1.422 7.996 1.00 96.50 190 ASN A CA 1
ATOM 1510 C C . ASN A 1 190 ? 4.978 2.891 8.444 1.00 96.50 190 ASN A C 1
ATOM 1512 O O . ASN A 1 190 ? 4.002 3.628 8.324 1.00 96.50 190 ASN A O 1
ATOM 1516 N N . LEU A 1 191 ? 6.129 3.342 8.956 1.00 97.19 191 LEU A N 1
ATOM 1517 C CA . LEU A 1 191 ? 6.314 4.728 9.390 1.00 97.19 191 LEU A CA 1
ATOM 1518 C C . LEU A 1 191 ? 6.487 5.657 8.185 1.00 97.19 191 LEU A C 1
ATOM 1520 O O . LEU A 1 191 ? 7.530 5.639 7.531 1.00 97.19 191 LEU A O 1
ATOM 1524 N N . GLY A 1 192 ? 5.488 6.501 7.946 1.00 95.06 192 GLY A N 1
ATOM 1525 C CA . GLY A 1 192 ? 5.490 7.526 6.908 1.00 95.06 192 GLY A CA 1
ATOM 1526 C C . GLY A 1 192 ? 4.108 7.684 6.283 1.00 95.06 192 GLY A C 1
ATOM 1527 O O . GLY A 1 192 ? 3.216 6.865 6.498 1.00 95.06 192 GLY A O 1
ATOM 1528 N N . VAL A 1 193 ? 3.924 8.751 5.511 1.00 91.88 193 VAL A N 1
ATOM 1529 C CA . VAL A 1 193 ? 2.677 9.021 4.787 1.00 91.88 193 VAL A CA 1
ATOM 1530 C C . VAL A 1 193 ? 3.041 9.565 3.418 1.00 91.88 193 VAL A C 1
ATOM 1532 O O . VAL A 1 193 ? 3.941 10.398 3.288 1.00 91.88 193 VAL A O 1
ATOM 1535 N N . VAL A 1 194 ? 2.351 9.088 2.385 1.00 91.31 194 VAL A N 1
ATOM 1536 C CA . VAL A 1 194 ? 2.521 9.626 1.036 1.00 91.31 194 VAL A CA 1
ATOM 1537 C C . VAL A 1 194 ? 2.069 11.082 0.971 1.00 91.31 194 VAL A C 1
ATOM 1539 O O . VAL A 1 194 ? 1.095 11.489 1.605 1.00 91.31 194 VAL A O 1
ATOM 1542 N N . ASN A 1 195 ? 2.733 11.875 0.136 1.00 89.69 195 ASN A N 1
ATOM 1543 C CA . ASN A 1 195 ? 2.220 13.194 -0.201 1.00 89.69 195 ASN A CA 1
ATOM 1544 C C . ASN A 1 195 ? 0.915 13.050 -1.010 1.00 89.69 195 ASN A C 1
ATOM 1546 O O . ASN A 1 195 ? 0.937 12.555 -2.135 1.00 89.69 195 ASN A O 1
ATOM 1550 N N . ALA A 1 196 ? -0.212 13.520 -0.472 1.00 85.88 196 ALA A N 1
ATOM 1551 C CA . ALA A 1 196 ? -1.512 13.484 -1.151 1.00 85.88 196 ALA A CA 1
ATOM 1552 C C . ALA A 1 196 ? -1.508 14.189 -2.526 1.00 85.88 196 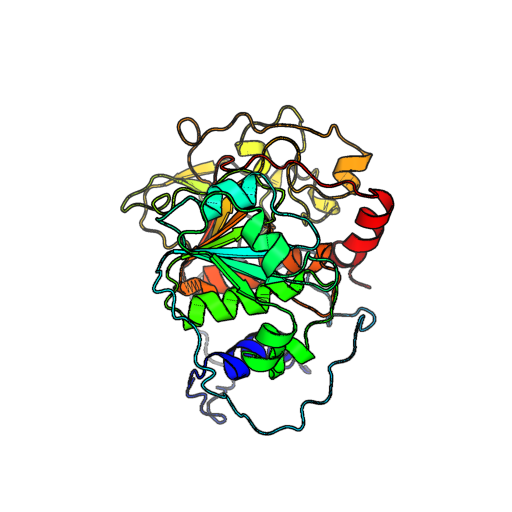ALA A C 1
ATOM 1554 O O . ALA A 1 196 ? -2.247 13.805 -3.428 1.00 85.88 196 ALA A O 1
ATOM 1555 N N . ASN A 1 197 ? -0.624 15.175 -2.713 1.00 84.56 197 ASN A N 1
ATOM 1556 C CA . ASN A 1 197 ? -0.464 15.939 -3.952 1.00 84.56 197 ASN A CA 1
ATOM 1557 C C . ASN A 1 197 ? 0.627 15.372 -4.879 1.00 84.56 197 ASN A C 1
ATOM 1559 O O . ASN A 1 197 ? 1.134 16.081 -5.751 1.00 84.56 197 ASN A O 1
ATOM 1563 N N . ILE A 1 198 ? 1.023 14.106 -4.698 1.00 82.62 198 ILE A N 1
ATOM 1564 C CA . ILE A 1 198 ? 2.077 13.459 -5.499 1.00 82.62 198 ILE A CA 1
ATOM 1565 C C . ILE A 1 198 ? 1.791 13.496 -7.007 1.00 82.62 198 ILE A C 1
ATOM 1567 O O . ILE A 1 198 ? 2.713 13.595 -7.815 1.00 82.62 198 ILE A O 1
ATOM 1571 N N . LEU A 1 199 ? 0.512 13.498 -7.382 1.00 73.81 199 LEU A N 1
ATOM 1572 C CA . LEU A 1 199 ? 0.044 13.603 -8.759 1.00 73.81 199 LEU A CA 1
ATOM 1573 C C . LEU A 1 199 ? -0.518 15.003 -9.015 1.00 73.81 199 LEU A C 1
ATOM 1575 O O . LEU A 1 199 ? -1.722 15.232 -8.928 1.00 73.81 199 LEU A O 1
ATOM 1579 N N . HIS A 1 200 ? 0.361 15.947 -9.327 1.00 71.56 200 HIS A N 1
ATOM 1580 C CA . HIS A 1 200 ? -0.032 17.286 -9.760 1.00 71.56 200 HIS A CA 1
ATOM 1581 C C . HIS A 1 200 ? -0.266 17.333 -11.277 1.00 71.56 200 HIS A C 1
ATOM 1583 O O . HIS A 1 200 ? 0.186 16.470 -12.039 1.00 71.56 200 HIS A O 1
ATOM 1589 N N . GLU A 1 201 ? -0.969 18.365 -11.739 1.00 64.50 201 GLU A N 1
ATOM 1590 C CA . GLU A 1 201 ? -1.131 18.615 -13.170 1.00 64.50 201 GLU A CA 1
ATOM 1591 C C . GLU A 1 201 ? 0.245 18.737 -13.848 1.00 64.50 201 GLU A C 1
ATOM 1593 O O . GLU A 1 201 ? 1.135 19.432 -13.363 1.00 64.50 201 GLU A O 1
ATOM 1598 N N . ASN A 1 202 ? 0.426 18.053 -14.982 1.00 69.75 202 ASN A N 1
ATOM 1599 C CA . ASN A 1 202 ? 1.673 18.029 -15.765 1.00 69.75 202 ASN A CA 1
ATOM 1600 C C . ASN A 1 202 ? 2.898 17.400 -15.073 1.00 69.75 202 ASN A C 1
ATOM 1602 O O . ASN A 1 202 ? 4.035 17.671 -15.471 1.00 69.75 202 ASN A O 1
ATOM 1606 N N . TRP A 1 203 ? 2.686 16.533 -14.080 1.00 84.25 203 TRP A N 1
ATOM 1607 C CA . TRP A 1 203 ? 3.768 15.764 -13.468 1.00 84.25 203 TRP A CA 1
ATOM 1608 C C . TRP A 1 203 ? 4.575 14.956 -14.503 1.00 84.25 203 TRP A C 1
ATOM 1610 O O . TRP A 1 203 ? 4.051 14.429 -15.492 1.00 84.25 203 TRP A O 1
ATOM 1620 N N . LYS A 1 204 ? 5.887 14.869 -14.268 1.00 92.25 204 LYS A N 1
ATOM 1621 C CA . LYS A 1 204 ? 6.796 14.022 -15.046 1.00 92.25 204 LYS A CA 1
ATOM 1622 C C . LYS A 1 204 ? 6.818 12.628 -14.439 1.00 92.25 204 LYS A C 1
ATOM 1624 O O . LYS A 1 204 ? 6.901 12.479 -13.224 1.00 92.25 204 LYS A O 1
ATOM 1629 N N . TYR A 1 205 ? 6.814 11.624 -15.298 1.00 94.75 205 TYR A N 1
ATOM 1630 C CA . TYR A 1 205 ? 6.925 10.229 -14.898 1.00 94.75 205 TYR A CA 1
ATOM 1631 C C . TYR A 1 205 ? 7.764 9.460 -15.909 1.00 94.75 205 TYR A C 1
ATOM 1633 O O . TYR A 1 205 ? 7.973 9.897 -17.045 1.00 94.75 205 TYR A O 1
ATOM 1641 N N . LEU A 1 206 ? 8.240 8.295 -15.499 1.00 96.19 206 LEU A N 1
ATOM 1642 C CA . LEU A 1 206 ? 8.797 7.303 -16.397 1.00 96.19 206 LEU A CA 1
ATOM 1643 C C . LEU A 1 206 ? 7.734 6.279 -16.774 1.00 96.19 206 LEU A C 1
ATOM 1645 O O . LEU A 1 206 ? 6.903 5.892 -15.963 1.00 96.19 206 LEU A O 1
ATOM 1649 N N . THR A 1 207 ? 7.773 5.813 -18.012 1.00 95.44 207 THR A N 1
ATOM 1650 C CA . THR A 1 207 ? 6.997 4.657 -18.467 1.00 95.44 207 THR A CA 1
ATOM 1651 C C . THR A 1 207 ? 7.850 3.826 -19.414 1.00 95.44 207 THR A C 1
ATOM 1653 O O . THR A 1 207 ? 8.979 4.204 -19.734 1.00 95.44 207 THR A O 1
ATOM 1656 N N . VAL A 1 208 ? 7.350 2.681 -19.863 1.00 92.69 208 VAL A N 1
ATOM 1657 C CA . VAL A 1 208 ? 8.116 1.832 -20.775 1.00 92.69 208 VAL A CA 1
ATOM 1658 C C . VAL A 1 208 ? 8.251 2.503 -22.143 1.00 92.69 208 VAL A C 1
ATOM 1660 O O . VAL A 1 208 ? 7.298 3.088 -22.662 1.00 92.69 208 VAL A O 1
ATOM 1663 N N . CYS A 1 209 ? 9.442 2.429 -22.739 1.00 86.94 209 CYS A N 1
ATOM 1664 C CA . CYS A 1 209 ? 9.663 2.898 -24.106 1.00 86.94 209 CYS A CA 1
ATOM 1665 C C . CYS A 1 209 ? 8.782 2.117 -25.113 1.00 86.94 209 CYS A C 1
ATOM 1667 O O . CYS A 1 209 ? 8.323 1.016 -24.821 1.00 86.94 209 CYS A O 1
ATOM 1669 N N . SER A 1 210 ? 8.534 2.675 -26.303 1.00 70.62 210 SER A N 1
ATOM 1670 C CA . SER A 1 210 ? 7.463 2.286 -27.248 1.00 70.62 210 SER A CA 1
ATOM 1671 C C . SER A 1 210 ? 7.514 0.871 -27.872 1.00 70.62 210 SER A C 1
ATOM 1673 O O . SER A 1 210 ? 6.823 0.622 -28.853 1.00 70.62 210 SER A O 1
ATOM 1675 N N . GLU A 1 211 ? 8.265 -0.076 -27.308 1.00 69.94 211 GLU A N 1
ATOM 1676 C CA . GLU A 1 211 ? 8.431 -1.447 -27.811 1.00 69.94 211 GLU A CA 1
ATOM 1677 C C . GLU A 1 211 ? 8.457 -2.490 -26.681 1.00 69.94 211 GLU A C 1
ATOM 1679 O O . GLU A 1 211 ? 9.390 -3.285 -26.563 1.00 69.94 211 GLU A O 1
ATOM 1684 N N . TYR A 1 212 ? 7.425 -2.513 -25.835 1.00 79.69 212 TYR A N 1
ATOM 1685 C CA . TYR A 1 212 ? 7.324 -3.526 -24.786 1.00 79.69 212 TYR A CA 1
ATOM 1686 C C . TYR A 1 212 ? 6.469 -4.715 -25.209 1.00 79.69 212 TYR A C 1
ATOM 1688 O O . TYR A 1 212 ? 5.300 -4.561 -25.554 1.00 79.69 212 TYR A O 1
ATOM 1696 N N . LYS A 1 213 ? 7.073 -5.905 -25.200 1.00 79.38 213 LYS A N 1
ATOM 1697 C CA . LYS A 1 213 ? 6.432 -7.162 -25.627 1.00 79.38 213 LYS A CA 1
ATOM 1698 C C . LYS A 1 213 ? 5.990 -8.046 -24.462 1.00 79.38 213 LYS A C 1
ATOM 1700 O O . LYS A 1 213 ? 5.318 -9.048 -24.690 1.00 79.38 213 LYS A O 1
ATOM 1705 N N . TYR A 1 214 ? 6.383 -7.691 -23.244 1.00 84.69 214 TYR A N 1
ATOM 1706 C CA . TYR A 1 214 ? 6.051 -8.425 -22.033 1.00 84.69 214 TYR A CA 1
ATOM 1707 C C . TYR A 1 214 ? 4.868 -7.756 -21.345 1.00 84.69 214 TYR A C 1
ATOM 1709 O O . TYR A 1 214 ? 4.742 -6.538 -21.345 1.00 84.69 214 TYR A O 1
ATOM 1717 N N . ASN A 1 215 ? 3.993 -8.556 -20.747 1.00 89.88 215 ASN A N 1
ATOM 1718 C CA . ASN A 1 215 ? 2.865 -8.033 -19.977 1.00 89.88 215 ASN A CA 1
ATOM 1719 C C . ASN A 1 215 ? 3.217 -7.882 -18.491 1.00 89.88 215 ASN A C 1
ATOM 1721 O O . ASN A 1 215 ? 2.360 -7.532 -17.700 1.00 89.88 215 ASN A O 1
ATOM 1725 N N . LEU A 1 216 ? 4.457 -8.141 -18.089 1.00 94.94 216 LEU A N 1
ATOM 1726 C CA . LEU A 1 216 ? 4.902 -8.102 -16.698 1.00 94.94 216 LEU A CA 1
ATOM 1727 C C . LEU A 1 216 ? 6.084 -7.149 -16.580 1.00 94.94 216 LEU A C 1
ATOM 1729 O O . LEU A 1 216 ? 6.942 -7.171 -17.455 1.00 94.94 216 LEU A O 1
ATOM 1733 N N . LEU A 1 217 ? 6.138 -6.334 -15.532 1.00 95.00 217 LEU A N 1
ATOM 1734 C CA . LEU A 1 217 ? 7.232 -5.410 -15.248 1.00 95.00 217 LEU A CA 1
ATOM 1735 C C . LEU A 1 217 ? 7.652 -5.537 -13.779 1.00 95.00 217 LEU A C 1
ATOM 1737 O O . LEU A 1 217 ? 6.809 -5.588 -12.891 1.00 95.00 217 LEU A O 1
ATOM 1741 N N . ASN A 1 218 ? 8.956 -5.539 -13.516 1.00 95.62 218 ASN A N 1
ATOM 1742 C CA . ASN A 1 218 ? 9.514 -5.403 -12.178 1.00 95.62 218 ASN A CA 1
ATOM 1743 C C . ASN A 1 218 ? 10.036 -3.966 -11.983 1.00 95.62 218 ASN A C 1
ATOM 1745 O O . ASN A 1 218 ? 11.043 -3.598 -12.596 1.00 95.62 218 ASN A O 1
ATOM 1749 N N . PRO A 1 219 ? 9.372 -3.142 -11.150 1.00 95.06 219 PRO A N 1
ATOM 1750 C CA . PRO A 1 219 ? 9.739 -1.741 -10.987 1.00 95.06 219 PRO A CA 1
ATOM 1751 C C . PRO A 1 219 ? 10.908 -1.537 -10.013 1.00 95.06 219 PRO A C 1
ATOM 1753 O O . PRO A 1 219 ? 11.574 -0.507 -10.089 1.00 95.06 219 PRO A O 1
ATOM 1756 N N . TYR A 1 220 ? 11.184 -2.489 -9.112 1.00 95.19 220 TYR A N 1
ATOM 1757 C CA . TYR A 1 220 ? 12.144 -2.312 -8.012 1.00 95.19 220 TYR A CA 1
ATOM 1758 C C . TYR A 1 220 ? 13.567 -1.946 -8.470 1.00 95.19 220 TYR A C 1
ATOM 1760 O O . TYR A 1 220 ? 14.132 -1.016 -7.891 1.00 95.19 220 TYR A O 1
ATOM 1768 N N . PRO A 1 221 ? 14.147 -2.571 -9.518 1.00 94.12 221 PRO A N 1
ATOM 1769 C CA . PRO A 1 221 ? 15.504 -2.253 -9.966 1.00 94.12 221 PRO A CA 1
ATOM 1770 C C . PRO A 1 221 ? 15.716 -0.792 -10.377 1.00 94.12 221 PRO A C 1
ATOM 1772 O O . PRO A 1 221 ? 16.824 -0.277 -10.241 1.00 94.12 221 PRO A O 1
ATOM 1775 N N . TYR A 1 222 ? 14.670 -0.103 -10.852 1.00 94.75 222 TYR A N 1
ATOM 1776 C CA . TYR A 1 222 ? 14.771 1.316 -11.204 1.00 94.75 222 TYR A CA 1
ATOM 1777 C C . TYR A 1 222 ? 15.043 2.204 -9.981 1.00 94.75 222 TYR A C 1
ATOM 1779 O O . TYR A 1 222 ? 15.736 3.210 -10.097 1.00 94.75 222 TYR A O 1
ATOM 1787 N N . PHE A 1 223 ? 14.553 1.820 -8.803 1.00 95.00 223 PHE A N 1
ATOM 1788 C CA . PHE A 1 223 ? 14.670 2.612 -7.578 1.00 95.00 223 PHE A CA 1
ATOM 1789 C C . PHE A 1 223 ? 15.989 2.380 -6.819 1.00 95.00 223 PHE A C 1
ATOM 1791 O O . PHE A 1 223 ? 16.082 2.670 -5.628 1.00 95.00 223 PHE A O 1
ATOM 1798 N N . VAL A 1 224 ? 17.018 1.904 -7.529 1.00 86.88 224 VAL A N 1
ATOM 1799 C CA . VAL A 1 224 ? 18.401 1.738 -7.059 1.00 86.88 224 VAL A CA 1
ATOM 1800 C C . VAL A 1 224 ? 18.490 0.819 -5.842 1.00 86.88 224 VAL A C 1
ATOM 1802 O O . VAL A 1 224 ? 18.513 1.250 -4.693 1.00 86.88 224 VAL A O 1
ATOM 1805 N N . VAL A 1 225 ? 18.575 -0.476 -6.113 1.00 79.69 225 VAL A N 1
ATOM 1806 C CA . VAL A 1 225 ? 18.838 -1.523 -5.120 1.00 79.69 225 VAL A CA 1
ATOM 1807 C C . VAL A 1 225 ? 20.284 -2.000 -5.248 1.00 79.69 225 VAL A C 1
ATOM 1809 O O . VAL A 1 225 ? 20.825 -2.064 -6.352 1.00 79.69 225 VAL A O 1
ATOM 1812 N N . ASN A 1 226 ? 20.921 -2.350 -4.128 1.00 72.38 226 ASN A N 1
ATOM 1813 C CA . ASN A 1 226 ? 22.313 -2.824 -4.115 1.00 72.38 226 ASN A CA 1
ATOM 1814 C C . ASN A 1 226 ? 22.479 -4.264 -4.650 1.00 72.38 226 ASN A C 1
ATOM 1816 O O . ASN A 1 226 ? 23.598 -4.769 -4.715 1.00 72.38 226 ASN A O 1
ATOM 1820 N N . GLU A 1 227 ? 21.389 -4.923 -5.052 1.00 74.00 227 GLU A N 1
ATOM 1821 C CA . GLU A 1 227 ? 21.379 -6.304 -5.532 1.00 74.00 227 GLU A CA 1
ATOM 1822 C C . GLU A 1 227 ? 20.941 -6.421 -6.997 1.00 74.00 227 GLU A C 1
ATOM 1824 O O . GLU A 1 227 ? 20.119 -5.659 -7.498 1.00 74.00 227 GLU A O 1
ATOM 1829 N N . SER A 1 228 ? 21.467 -7.428 -7.702 1.00 67.88 228 SER A N 1
ATOM 1830 C CA . SER A 1 228 ? 21.226 -7.599 -9.143 1.00 67.88 228 SER A CA 1
ATOM 1831 C C . SER A 1 228 ? 19.796 -8.013 -9.513 1.00 67.88 228 SER A C 1
ATOM 1833 O O . SER A 1 228 ? 19.416 -7.859 -10.670 1.00 67.88 228 SER A O 1
ATOM 1835 N N . TYR A 1 229 ? 19.023 -8.566 -8.572 1.00 80.75 229 TYR A N 1
ATOM 1836 C CA . TYR A 1 229 ? 17.660 -9.052 -8.808 1.00 80.75 229 TYR A CA 1
ATOM 1837 C C . TYR A 1 229 ? 16.811 -8.834 -7.555 1.00 80.75 229 TYR A C 1
ATOM 1839 O O . TYR A 1 229 ? 16.698 -9.736 -6.731 1.00 80.75 229 TYR A O 1
ATOM 1847 N N . THR A 1 230 ? 16.221 -7.649 -7.417 1.00 92.00 230 THR A N 1
ATOM 1848 C CA . THR A 1 230 ? 15.219 -7.355 -6.382 1.00 92.00 230 THR A CA 1
ATOM 1849 C C . THR A 1 230 ? 13.843 -7.290 -7.017 1.00 92.00 230 THR A C 1
ATOM 1851 O O . THR A 1 230 ? 13.687 -6.637 -8.048 1.00 92.00 230 THR A O 1
ATOM 1854 N N . TRP A 1 231 ? 12.857 -7.967 -6.432 1.00 94.88 231 TRP A N 1
ATOM 1855 C CA . TRP A 1 231 ? 11.493 -8.029 -6.954 1.00 94.88 231 TRP A CA 1
ATOM 1856 C C . TRP A 1 231 ? 10.454 -7.855 -5.837 1.00 94.88 231 TRP A C 1
ATOM 1858 O O . TRP A 1 231 ? 10.712 -8.268 -4.706 1.00 94.88 231 TRP A O 1
ATOM 1868 N N . PRO A 1 232 ? 9.290 -7.249 -6.132 1.00 95.75 232 PRO A N 1
ATOM 1869 C CA . PRO A 1 232 ? 8.159 -7.244 -5.212 1.00 95.75 232 PRO A CA 1
ATOM 1870 C C . PRO A 1 232 ? 7.568 -8.646 -5.046 1.00 95.75 232 PRO A C 1
ATOM 1872 O O . PRO A 1 232 ? 7.565 -9.440 -5.991 1.00 95.75 232 PRO A O 1
ATOM 1875 N N . ARG A 1 233 ? 6.997 -8.923 -3.867 1.00 96.81 233 ARG A N 1
ATOM 1876 C CA . ARG A 1 233 ? 6.168 -10.120 -3.643 1.00 96.81 233 ARG A CA 1
ATOM 1877 C C . ARG A 1 233 ? 5.085 -10.210 -4.724 1.00 96.81 233 ARG A C 1
ATOM 1879 O O . ARG A 1 233 ? 4.438 -9.214 -5.034 1.00 96.81 233 ARG A O 1
ATOM 1886 N N . GLY A 1 234 ? 4.892 -11.398 -5.295 1.00 95.88 234 GLY A N 1
ATOM 1887 C CA . GLY A 1 234 ? 3.890 -11.635 -6.338 1.00 95.88 234 GLY A CA 1
ATOM 1888 C C . GLY A 1 234 ? 4.416 -11.741 -7.768 1.00 95.88 234 GLY A C 1
ATOM 1889 O O . GLY A 1 234 ? 3.657 -12.157 -8.636 1.00 95.88 234 GLY A O 1
ATOM 1890 N N . ILE A 1 235 ? 5.689 -11.419 -8.041 1.00 95.25 235 ILE A N 1
ATOM 1891 C CA . ILE A 1 235 ? 6.275 -11.682 -9.366 1.00 95.25 235 ILE A CA 1
ATOM 1892 C C . ILE A 1 235 ? 6.332 -13.203 -9.596 1.00 95.25 235 ILE A C 1
ATOM 1894 O O . ILE A 1 235 ? 6.870 -13.900 -8.735 1.00 95.25 235 ILE A O 1
ATOM 1898 N N . PRO A 1 236 ? 5.834 -13.727 -10.737 1.00 93.25 236 PRO A N 1
ATOM 1899 C CA . PRO A 1 236 ? 5.974 -15.139 -11.090 1.00 93.25 236 PRO A CA 1
ATOM 1900 C C . PRO A 1 236 ? 7.422 -15.621 -10.944 1.00 93.25 236 PRO A C 1
ATOM 1902 O O . PRO A 1 236 ? 8.355 -14.976 -11.433 1.00 93.25 236 PRO A O 1
ATOM 1905 N N . LEU A 1 237 ? 7.626 -16.746 -10.258 1.00 92.75 237 LEU A N 1
ATOM 1906 C CA . LEU A 1 237 ? 8.967 -17.223 -9.893 1.00 92.75 237 LEU A CA 1
ATOM 1907 C C . LEU A 1 237 ? 9.809 -17.609 -11.112 1.00 92.75 237 LEU A C 1
ATOM 1909 O O . LEU A 1 237 ? 11.036 -17.530 -11.064 1.00 92.75 237 LEU A O 1
ATOM 1913 N N . GLU A 1 238 ? 9.173 -17.977 -12.221 1.00 92.31 238 GLU A N 1
ATOM 1914 C CA . GLU A 1 238 ? 9.828 -18.198 -13.507 1.00 92.31 238 GLU A CA 1
ATOM 1915 C C . GLU A 1 238 ? 10.430 -16.914 -14.109 1.00 92.31 238 GLU A C 1
ATOM 1917 O O . GLU A 1 238 ? 11.379 -16.987 -14.893 1.00 92.31 238 GLU A O 1
ATOM 1922 N N . ASP A 1 239 ? 9.931 -15.741 -13.709 1.00 92.81 239 ASP A N 1
ATOM 1923 C CA . ASP A 1 239 ? 10.293 -14.439 -14.268 1.00 92.81 239 ASP A CA 1
ATOM 1924 C C . ASP A 1 239 ? 11.208 -13.600 -13.354 1.00 92.81 239 ASP A C 1
ATOM 1926 O O . ASP A 1 239 ? 11.766 -12.604 -13.812 1.00 92.81 239 ASP A O 1
ATOM 1930 N N . ILE A 1 240 ? 11.473 -13.991 -12.098 1.00 92.31 240 ILE A N 1
ATOM 1931 C CA . ILE A 1 240 ? 12.300 -13.187 -11.160 1.00 92.31 240 ILE A CA 1
ATOM 1932 C C . ILE A 1 240 ? 13.742 -12.940 -11.649 1.00 92.31 240 ILE A C 1
ATOM 1934 O O . ILE A 1 240 ? 14.405 -11.998 -11.214 1.00 92.31 240 ILE A O 1
ATOM 1938 N N . ARG A 1 241 ? 14.252 -13.785 -12.558 1.00 91.31 241 ARG A N 1
ATOM 1939 C CA . ARG A 1 241 ? 15.566 -13.625 -13.218 1.00 91.31 241 ARG A CA 1
ATOM 1940 C C . ARG A 1 241 ? 15.461 -13.139 -14.665 1.00 91.31 241 ARG A C 1
ATOM 1942 O O . ARG A 1 241 ? 16.488 -12.961 -15.324 1.00 91.31 241 ARG A O 1
ATOM 1949 N N . ASN A 1 242 ? 14.248 -12.956 -15.173 1.00 91.25 242 ASN A N 1
ATOM 1950 C CA . ASN A 1 242 ? 14.006 -12.533 -16.538 1.00 91.25 242 ASN A CA 1
ATOM 1951 C C . ASN A 1 242 ? 14.365 -11.047 -16.681 1.00 91.25 242 ASN A C 1
ATOM 1953 O O . ASN A 1 242 ? 13.727 -10.172 -16.109 1.00 91.25 242 ASN A O 1
ATOM 1957 N N . LYS A 1 243 ? 15.403 -10.732 -17.455 1.00 90.44 243 LYS A N 1
ATOM 1958 C CA . LYS A 1 243 ? 15.804 -9.332 -17.668 1.00 90.44 243 LYS A CA 1
ATOM 1959 C C . LYS A 1 243 ? 14.786 -8.557 -18.496 1.00 90.44 243 LYS A C 1
ATOM 1961 O O . LYS A 1 243 ? 14.750 -7.333 -18.416 1.00 90.44 243 LYS A O 1
ATOM 1966 N N . ASP A 1 244 ? 13.945 -9.255 -19.250 1.00 90.62 244 ASP A N 1
ATOM 1967 C CA . ASP A 1 244 ? 12.975 -8.613 -20.119 1.00 90.62 244 ASP A CA 1
ATOM 1968 C C . ASP A 1 244 ? 11.806 -7.985 -19.350 1.00 90.62 244 ASP A C 1
ATOM 1970 O O . ASP A 1 244 ? 11.152 -7.096 -19.890 1.00 90.62 244 ASP A O 1
ATOM 1974 N N . ILE A 1 245 ? 11.582 -8.373 -18.083 1.00 92.69 245 ILE A N 1
ATOM 1975 C CA . ILE A 1 245 ? 10.611 -7.697 -17.206 1.00 92.69 245 ILE A CA 1
ATOM 1976 C C . ILE A 1 245 ? 11.173 -6.410 -16.580 1.00 92.69 245 ILE A C 1
ATOM 1978 O O . ILE A 1 245 ? 10.473 -5.729 -15.838 1.00 92.69 245 ILE A O 1
ATOM 1982 N N . ILE A 1 246 ? 12.429 -6.052 -16.867 1.00 92.69 246 ILE A N 1
ATOM 1983 C CA . ILE A 1 246 ? 13.084 -4.818 -16.410 1.00 92.69 246 ILE A CA 1
ATOM 1984 C C . ILE A 1 246 ? 13.383 -3.957 -17.649 1.00 92.69 246 ILE A C 1
ATOM 1986 O O . ILE A 1 246 ? 14.532 -3.856 -18.091 1.00 92.69 246 ILE A O 1
ATOM 1990 N N . PRO A 1 247 ? 12.356 -3.369 -18.288 1.00 89.62 247 PRO A N 1
ATOM 1991 C CA . PRO A 1 247 ? 12.562 -2.665 -19.538 1.00 89.62 247 PRO A CA 1
ATOM 1992 C C . PRO A 1 247 ? 13.310 -1.354 -19.363 1.00 89.62 247 PRO A C 1
ATOM 1994 O O . PRO A 1 247 ? 13.329 -0.730 -18.301 1.00 89.62 247 PRO A O 1
ATOM 1997 N N . LYS A 1 248 ? 13.809 -0.851 -20.494 1.00 91.88 248 LYS A N 1
ATOM 1998 C CA . LYS A 1 248 ? 14.216 0.545 -20.599 1.00 91.88 248 LYS A CA 1
ATOM 1999 C C . LYS A 1 248 ? 13.014 1.461 -20.349 1.00 91.88 248 LYS A C 1
ATOM 2001 O O . LYS A 1 248 ? 11.976 1.351 -21.009 1.00 91.88 248 LYS A O 1
ATOM 2006 N N . LEU A 1 249 ? 13.205 2.402 -19.433 1.00 94.88 249 LEU A N 1
ATOM 2007 C CA . LEU A 1 249 ? 12.229 3.426 -19.098 1.00 94.88 249 LEU A CA 1
ATOM 2008 C C . LEU A 1 249 ? 12.513 4.730 -19.854 1.00 94.88 249 LEU A C 1
ATOM 2010 O O . LEU A 1 249 ? 13.663 5.119 -20.065 1.00 94.88 249 LEU A O 1
ATOM 2014 N N . CYS A 1 250 ? 11.444 5.403 -20.261 1.00 95.00 250 CYS A N 1
ATOM 2015 C CA . CYS A 1 250 ? 11.446 6.656 -20.998 1.00 95.00 250 CYS A CA 1
ATOM 2016 C C . CYS A 1 250 ? 10.596 7.688 -20.249 1.00 95.00 250 CYS A C 1
ATOM 2018 O O . CYS A 1 250 ? 9.507 7.376 -19.763 1.00 95.00 250 CYS A O 1
ATOM 2020 N N . GLN A 1 251 ? 11.076 8.929 -20.177 1.00 95.62 251 GLN A N 1
ATOM 2021 C CA . GLN A 1 251 ? 10.316 10.010 -19.556 1.00 95.62 251 GLN A CA 1
ATOM 2022 C C . GLN A 1 251 ? 9.115 10.395 -20.423 1.00 95.62 251 GLN A C 1
ATOM 2024 O O . GLN A 1 251 ? 9.219 10.527 -21.642 1.00 95.62 251 GLN A O 1
ATOM 2029 N N . SER A 1 252 ? 7.985 10.637 -19.770 1.00 93.12 252 SER A N 1
ATOM 2030 C CA . SER A 1 252 ? 6.772 11.181 -20.359 1.00 93.12 252 SER A CA 1
ATOM 2031 C C . SER A 1 252 ? 6.218 12.290 -19.466 1.00 93.12 252 SER A C 1
ATOM 2033 O O . SER A 1 252 ? 6.425 12.324 -18.255 1.00 93.12 252 SER A O 1
ATOM 2035 N N . SER A 1 253 ? 5.506 13.213 -20.098 1.00 90.50 253 SER A N 1
ATOM 2036 C CA . SER A 1 253 ? 4.687 14.241 -19.449 1.00 90.50 253 SER A CA 1
ATOM 2037 C C . SER A 1 253 ? 3.292 14.298 -20.074 1.00 90.50 253 SER A C 1
ATOM 2039 O O . SER A 1 253 ? 2.584 15.296 -19.960 1.00 90.50 253 SER A O 1
ATOM 2041 N N . ARG A 1 254 ? 2.901 13.247 -20.812 1.00 89.62 254 ARG A N 1
ATOM 2042 C CA . ARG A 1 254 ? 1.569 13.171 -21.419 1.00 89.62 254 ARG A CA 1
ATOM 2043 C C . ARG A 1 254 ? 0.514 13.059 -20.318 1.00 89.62 254 ARG A C 1
ATOM 2045 O O . ARG A 1 254 ? 0.738 12.272 -19.392 1.00 89.62 254 ARG A O 1
ATOM 2052 N N . PRO A 1 255 ? -0.635 13.750 -20.449 1.00 90.19 255 PRO A N 1
ATOM 2053 C CA . PRO A 1 255 ? -1.736 13.615 -19.506 1.00 90.19 255 PRO A CA 1
ATOM 2054 C C . PRO A 1 255 ? -2.116 12.147 -19.314 1.00 90.19 255 PRO A C 1
ATOM 2056 O O . PRO A 1 255 ? -2.399 11.435 -20.280 1.00 90.19 255 PRO A O 1
ATOM 2059 N N . ILE A 1 256 ? -2.101 11.697 -18.063 1.00 90.94 256 ILE A N 1
ATOM 2060 C CA . ILE A 1 256 ? -2.434 10.328 -17.689 1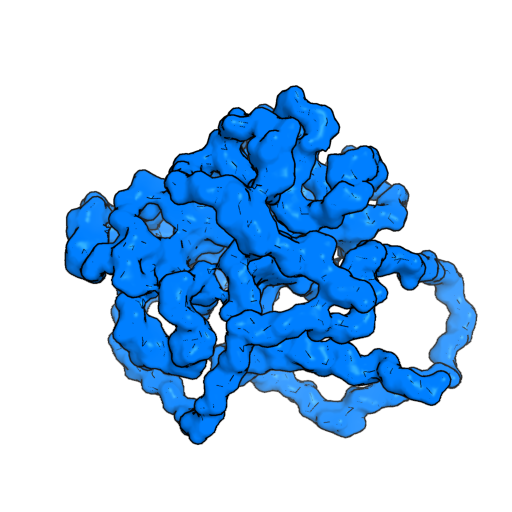.00 90.94 256 ILE A CA 1
ATOM 2061 C C . ILE A 1 256 ? -3.200 10.343 -16.376 1.00 90.94 256 ILE A C 1
ATOM 2063 O O . ILE A 1 256 ? -2.862 11.094 -15.463 1.00 90.94 256 ILE A O 1
ATOM 2067 N N . LYS A 1 257 ? -4.249 9.526 -16.291 1.00 93.44 257 LYS A N 1
ATOM 2068 C CA . LYS A 1 257 ? -4.964 9.315 -15.036 1.00 93.44 257 LYS A CA 1
ATOM 2069 C C . LYS A 1 257 ? -4.288 8.172 -14.300 1.00 93.44 257 LYS A C 1
ATOM 2071 O O . LYS A 1 257 ? -4.068 7.107 -14.874 1.00 93.44 257 LYS A O 1
ATOM 2076 N N . VAL A 1 258 ? -3.984 8.381 -13.033 1.00 95.06 258 VAL A N 1
ATOM 2077 C CA . VAL A 1 258 ? -3.502 7.329 -12.142 1.00 95.06 258 VAL A CA 1
ATOM 2078 C C . VAL A 1 258 ? -4.643 7.020 -11.183 1.00 95.06 258 VAL A C 1
ATOM 2080 O O . VAL A 1 258 ? -5.313 7.939 -10.717 1.00 95.06 258 VAL A O 1
ATOM 2083 N N . GLY A 1 259 ? -4.908 5.733 -10.967 1.00 96.19 259 GLY A N 1
ATOM 2084 C CA . GLY A 1 259 ? -5.930 5.251 -10.031 1.00 96.19 259 GLY A CA 1
ATOM 2085 C C . GLY A 1 259 ? -5.332 4.744 -8.719 1.00 96.19 259 GLY A C 1
ATOM 2086 O O . GLY A 1 259 ? -5.961 4.871 -7.671 1.00 96.19 259 GLY A O 1
ATOM 2087 N N . VAL A 1 260 ? -4.090 4.254 -8.775 1.00 97.94 260 VAL A N 1
ATOM 2088 C CA . VAL A 1 260 ? -3.359 3.706 -7.629 1.00 97.94 260 VAL A CA 1
ATOM 2089 C C . VAL A 1 260 ? -1.897 4.147 -7.675 1.00 97.94 260 VAL A C 1
ATOM 2091 O O . VAL A 1 260 ? -1.278 4.124 -8.741 1.00 97.94 260 VAL A O 1
ATOM 2094 N N . VAL A 1 261 ? -1.345 4.527 -6.524 1.00 98.19 261 VAL A N 1
ATOM 2095 C CA . VAL A 1 261 ? 0.081 4.807 -6.332 1.00 98.19 261 VAL A CA 1
ATOM 2096 C C . VAL A 1 261 ? 0.624 3.909 -5.224 1.00 98.19 261 VAL A C 1
ATOM 2098 O O . VAL A 1 261 ? 0.252 4.065 -4.066 1.00 98.19 261 VAL A O 1
ATOM 2101 N N . GLN A 1 262 ? 1.525 2.995 -5.564 1.00 97.94 262 GLN A N 1
ATOM 2102 C CA . GLN A 1 262 ? 2.270 2.194 -4.598 1.00 97.94 262 GLN A CA 1
ATOM 2103 C C . GLN A 1 262 ? 3.536 2.944 -4.181 1.00 97.94 262 GLN A C 1
ATOM 2105 O O . GLN A 1 262 ? 4.412 3.213 -5.009 1.00 97.94 262 GLN A O 1
ATOM 2110 N N . SER A 1 263 ? 3.663 3.239 -2.891 1.00 97.81 263 SER A N 1
ATOM 2111 C CA . SER A 1 263 ? 4.934 3.654 -2.304 1.00 97.81 263 SER A CA 1
ATOM 2112 C C . SER A 1 263 ? 5.812 2.440 -2.052 1.00 97.81 263 SER A C 1
ATOM 2114 O O . SER A 1 263 ? 5.344 1.411 -1.564 1.00 97.81 263 SER A O 1
ATOM 2116 N N . LEU A 1 264 ? 7.109 2.581 -2.311 1.00 97.06 264 LEU A N 1
ATOM 2117 C CA . LEU A 1 264 ? 8.090 1.630 -1.801 1.00 97.06 264 LEU A CA 1
ATOM 2118 C C . LEU A 1 264 ? 8.267 1.785 -0.284 1.00 97.06 264 LEU A C 1
ATOM 2120 O O . LEU A 1 264 ? 7.884 2.804 0.299 1.00 97.06 264 LEU A O 1
ATOM 2124 N N . ALA A 1 265 ? 8.854 0.772 0.346 1.00 96.50 265 ALA A N 1
ATOM 2125 C CA . ALA A 1 265 ? 9.152 0.766 1.771 1.00 96.50 265 ALA A CA 1
ATOM 2126 C C . ALA A 1 265 ? 10.639 0.508 1.996 1.00 96.50 265 ALA A C 1
ATOM 2128 O O . ALA A 1 265 ? 11.182 -0.456 1.469 1.00 96.50 265 ALA A O 1
ATOM 2129 N N . ASN A 1 266 ? 11.293 1.366 2.774 1.00 96.56 266 ASN A N 1
ATOM 2130 C CA . ASN A 1 266 ? 12.665 1.154 3.225 1.00 96.56 266 ASN A CA 1
ATOM 2131 C C . ASN A 1 266 ? 12.714 0.215 4.439 1.00 96.56 266 ASN A C 1
ATOM 2133 O O . ASN A 1 266 ? 11.699 -0.036 5.093 1.00 96.56 266 ASN A O 1
ATOM 2137 N N . LEU A 1 267 ? 13.916 -0.265 4.757 1.00 94.81 267 LEU A N 1
ATOM 2138 C CA . LEU A 1 267 ? 14.253 -1.230 5.801 1.00 94.81 267 LEU A CA 1
ATOM 2139 C C . LEU A 1 267 ? 13.698 -2.633 5.528 1.00 94.81 267 LEU A C 1
ATOM 2141 O O . LEU A 1 267 ? 14.471 -3.548 5.267 1.00 94.81 267 LEU A O 1
ATOM 2145 N N . GLN A 1 268 ? 12.382 -2.830 5.541 1.00 94.38 268 GLN A N 1
ATOM 2146 C CA . GLN A 1 268 ? 11.776 -4.150 5.319 1.00 94.38 268 GLN A CA 1
ATOM 2147 C C . GLN A 1 268 ? 10.849 -4.223 4.096 1.00 94.38 268 GLN A C 1
ATOM 2149 O O . GLN A 1 268 ? 9.751 -4.726 4.265 1.00 94.38 268 GLN A O 1
ATOM 2154 N N . PRO A 1 269 ? 11.270 -3.820 2.879 1.00 94.31 269 PRO A N 1
ATOM 2155 C CA . PRO A 1 269 ? 10.441 -3.853 1.671 1.00 94.31 269 PRO A CA 1
ATOM 2156 C C . PRO A 1 269 ? 9.561 -5.104 1.509 1.00 94.31 269 PRO A C 1
ATOM 2158 O O . PRO A 1 269 ? 9.946 -6.217 1.898 1.00 94.31 269 PRO A O 1
ATOM 2161 N N . ASP A 1 270 ? 8.406 -4.935 0.861 1.00 93.88 270 ASP A N 1
ATOM 2162 C CA . ASP A 1 270 ? 7.520 -6.056 0.552 1.00 93.88 270 ASP A CA 1
ATOM 2163 C C . ASP A 1 270 ? 8.118 -6.935 -0.547 1.00 93.88 270 ASP A C 1
ATOM 2165 O O . ASP A 1 270 ? 8.042 -6.652 -1.748 1.00 93.88 270 ASP A O 1
ATOM 2169 N N . VAL A 1 271 ? 8.756 -7.995 -0.081 1.00 95.31 271 VAL A N 1
ATOM 2170 C CA . VAL A 1 271 ? 9.374 -9.067 -0.848 1.00 95.31 271 VAL A CA 1
ATOM 2171 C C . VAL A 1 271 ? 8.869 -10.386 -0.277 1.00 95.31 271 VAL A C 1
ATOM 2173 O O . VAL A 1 271 ? 8.580 -10.486 0.926 1.00 95.31 271 VAL A O 1
ATOM 2176 N N . ASP A 1 272 ? 8.749 -11.384 -1.145 1.00 95.56 272 ASP A N 1
ATOM 2177 C CA . ASP A 1 272 ? 8.250 -12.705 -0.773 1.00 95.56 272 ASP A CA 1
ATOM 2178 C C . ASP A 1 272 ? 9.221 -13.474 0.135 1.00 95.56 272 ASP A C 1
ATOM 2180 O O . ASP A 1 272 ? 10.374 -13.083 0.362 1.00 95.56 272 ASP A O 1
ATOM 2184 N N . ALA A 1 273 ? 8.737 -14.570 0.713 1.00 95.31 273 ALA A N 1
ATOM 2185 C CA . ALA A 1 273 ? 9.538 -15.395 1.602 1.00 95.31 273 ALA A CA 1
ATOM 2186 C C . ALA A 1 273 ? 10.737 -16.032 0.877 1.00 95.31 273 ALA A C 1
ATOM 2188 O O . ALA A 1 273 ? 11.800 -16.185 1.477 1.00 95.31 273 ALA A O 1
ATOM 2189 N N . ILE A 1 274 ? 10.613 -16.337 -0.422 1.00 95.06 274 ILE A N 1
ATOM 2190 C CA . ILE A 1 274 ? 11.715 -16.875 -1.237 1.00 95.06 274 ILE A CA 1
ATOM 2191 C C . ILE A 1 274 ? 12.854 -15.860 -1.335 1.00 95.06 274 ILE A C 1
ATOM 2193 O O . ILE A 1 274 ? 14.017 -16.230 -1.152 1.00 95.06 274 ILE A O 1
ATOM 2197 N N . TYR A 1 275 ? 12.548 -14.582 -1.561 1.00 94.81 275 TYR A N 1
ATOM 2198 C CA . TYR A 1 275 ? 13.537 -13.510 -1.507 1.00 94.81 275 TYR A CA 1
ATOM 2199 C C . TYR A 1 275 ? 14.238 -13.506 -0.148 1.00 94.81 275 TYR A C 1
ATOM 2201 O O . TYR A 1 275 ? 15.460 -13.567 -0.082 1.00 94.81 275 TYR A O 1
ATOM 2209 N N . ARG A 1 276 ? 13.473 -13.531 0.949 1.00 93.69 276 ARG A N 1
ATOM 2210 C CA . ARG A 1 276 ? 14.012 -13.472 2.323 1.00 93.69 276 ARG A CA 1
ATOM 2211 C C . ARG A 1 276 ? 14.878 -14.669 2.697 1.00 93.69 276 ARG A C 1
ATOM 2213 O O . ARG A 1 276 ? 15.794 -14.517 3.496 1.00 93.69 276 ARG A O 1
ATOM 2220 N N . PHE A 1 277 ? 14.614 -15.841 2.127 1.00 93.88 277 PHE A N 1
ATOM 2221 C CA . PHE A 1 277 ? 15.463 -17.017 2.316 1.00 93.88 277 PHE A CA 1
ATOM 2222 C C . PHE A 1 277 ? 16.763 -16.968 1.519 1.00 93.88 277 PHE A C 1
ATOM 2224 O O . PHE A 1 277 ? 17.723 -17.647 1.879 1.00 93.88 277 PHE A O 1
ATOM 2231 N N . THR A 1 278 ? 16.787 -16.235 0.407 1.00 92.50 278 THR A N 1
ATOM 2232 C CA . THR A 1 278 ? 17.860 -16.349 -0.589 1.00 92.50 278 THR A CA 1
ATOM 2233 C C . THR A 1 278 ? 18.691 -15.081 -0.764 1.00 92.50 278 THR A C 1
ATOM 2235 O O . THR A 1 278 ? 19.715 -15.141 -1.448 1.00 92.50 278 THR A O 1
ATOM 2238 N N . ARG A 1 279 ? 18.271 -13.955 -0.175 1.00 90.38 279 ARG A N 1
ATOM 2239 C CA . ARG A 1 279 ? 18.836 -12.608 -0.352 1.00 90.38 279 ARG A CA 1
ATOM 2240 C C . ARG A 1 279 ? 18.917 -11.846 0.966 1.00 90.38 279 ARG A C 1
ATOM 2242 O O . ARG A 1 279 ? 18.294 -12.234 1.956 1.00 90.38 279 ARG A O 1
ATOM 2249 N N . ASP A 1 280 ? 19.643 -10.731 0.955 1.00 85.62 280 ASP A N 1
ATOM 2250 C CA . ASP A 1 280 ? 19.851 -9.935 2.153 1.00 85.62 280 ASP A CA 1
ATOM 2251 C C . ASP A 1 280 ? 18.630 -9.044 2.431 1.00 85.62 280 ASP A C 1
ATOM 2253 O O . ASP A 1 280 ? 18.154 -8.265 1.602 1.00 85.62 280 ASP A O 1
ATOM 2257 N N . THR A 1 281 ? 18.104 -9.161 3.649 1.00 87.06 281 THR A N 1
ATOM 2258 C CA . THR A 1 281 ? 17.139 -8.222 4.234 1.00 87.06 281 THR A CA 1
ATOM 2259 C C . THR A 1 281 ? 17.581 -7.930 5.672 1.00 87.06 281 THR A C 1
ATOM 2261 O O . THR A 1 281 ? 18.083 -8.841 6.335 1.00 87.06 281 THR A O 1
ATOM 2264 N N . PRO A 1 282 ? 17.420 -6.702 6.203 1.00 92.44 282 PRO A N 1
ATOM 2265 C CA . PRO A 1 282 ? 16.786 -5.520 5.607 1.00 92.44 282 PRO A CA 1
ATOM 2266 C C . PRO A 1 282 ? 17.604 -4.845 4.491 1.00 92.44 282 PRO A C 1
ATOM 2268 O O . PRO A 1 282 ? 18.824 -4.968 4.454 1.00 92.44 282 PRO A O 1
ATOM 2271 N N . PHE A 1 283 ? 16.943 -4.063 3.630 1.00 93.25 283 PHE A N 1
ATOM 2272 C CA . PHE A 1 283 ? 17.606 -3.173 2.667 1.00 93.25 283 PHE A CA 1
ATOM 2273 C C . PHE A 1 283 ? 16.803 -1.888 2.424 1.00 93.25 283 PHE A C 1
ATOM 2275 O O . PHE A 1 283 ? 15.616 -1.805 2.736 1.00 93.25 283 PHE A O 1
ATOM 2282 N N . ASN A 1 284 ? 17.469 -0.879 1.860 1.00 94.81 284 ASN A N 1
ATOM 2283 C CA . ASN A 1 284 ? 16.861 0.388 1.458 1.00 94.81 284 ASN A CA 1
ATOM 2284 C C . ASN A 1 284 ? 16.978 0.573 -0.054 1.00 94.81 284 ASN A C 1
ATOM 2286 O O . ASN A 1 284 ? 17.960 0.146 -0.664 1.00 94.81 284 ASN A O 1
ATOM 2290 N N . PHE A 1 285 ? 16.009 1.272 -0.630 1.00 94.94 285 PHE A N 1
ATOM 2291 C CA . PHE A 1 285 ? 16.122 1.825 -1.972 1.00 94.94 285 PHE A CA 1
ATOM 2292 C C . PHE A 1 285 ? 16.960 3.108 -1.917 1.00 94.94 285 PHE A C 1
ATOM 2294 O O . PHE A 1 285 ? 16.797 3.931 -1.016 1.00 94.94 285 PHE A O 1
ATOM 2301 N N . GLY A 1 286 ? 17.859 3.285 -2.884 1.00 94.75 286 GLY A N 1
ATOM 2302 C CA . GLY A 1 286 ? 18.668 4.496 -3.037 1.00 94.75 286 GLY A CA 1
ATOM 2303 C C . GLY A 1 286 ? 17.899 5.667 -3.656 1.00 94.75 286 GLY A C 1
ATOM 2304 O O . GLY A 1 286 ? 18.393 6.793 -3.662 1.00 94.75 286 GLY A O 1
ATOM 2305 N N . ALA A 1 287 ? 16.701 5.415 -4.189 1.00 94.25 287 ALA A N 1
ATOM 2306 C CA . ALA A 1 287 ? 15.839 6.442 -4.750 1.00 94.25 287 ALA A CA 1
ATOM 2307 C C . ALA A 1 287 ? 15.148 7.300 -3.682 1.00 94.25 287 ALA A C 1
ATOM 2309 O O . ALA A 1 287 ? 14.681 6.805 -2.659 1.00 94.25 287 ALA A O 1
ATOM 2310 N N . THR A 1 288 ? 14.997 8.589 -3.984 1.00 93.88 288 THR A N 1
ATOM 2311 C CA . THR A 1 288 ? 14.210 9.553 -3.204 1.00 93.88 288 THR A CA 1
ATOM 2312 C C . THR A 1 288 ? 13.220 10.281 -4.105 1.00 93.88 288 THR A C 1
ATOM 2314 O O . THR A 1 288 ? 13.356 10.269 -5.331 1.00 93.88 288 THR A O 1
ATOM 2317 N N . THR A 1 289 ? 12.244 10.955 -3.501 1.00 89.56 289 THR A N 1
ATOM 2318 C CA . THR A 1 289 ? 11.246 11.772 -4.204 1.00 89.56 289 THR A CA 1
ATOM 2319 C C . THR A 1 289 ? 11.848 12.934 -4.994 1.00 89.56 289 THR A C 1
ATOM 2321 O O . THR A 1 289 ? 11.246 13.390 -5.961 1.00 89.56 289 THR A O 1
ATOM 2324 N N . GLU A 1 290 ? 13.043 13.397 -4.623 1.00 90.25 290 GLU A N 1
ATOM 2325 C CA . GLU A 1 290 ? 13.771 14.466 -5.318 1.00 90.25 290 GLU A CA 1
ATOM 2326 C C . GLU A 1 290 ? 14.630 13.932 -6.469 1.00 90.25 290 GLU A C 1
ATOM 2328 O O . GLU A 1 290 ? 14.865 14.638 -7.448 1.00 90.25 290 GLU A O 1
ATOM 2333 N N . SER A 1 291 ? 15.132 12.700 -6.345 1.00 93.75 291 SER A N 1
ATOM 2334 C CA . SER A 1 291 ? 16.113 12.129 -7.276 1.00 93.75 291 SER A CA 1
ATOM 2335 C C . SER A 1 291 ? 15.493 11.253 -8.363 1.00 93.75 291 SER A C 1
ATOM 2337 O O . SER A 1 291 ? 16.093 11.103 -9.427 1.00 93.75 291 SER A O 1
ATOM 2339 N N . HIS A 1 292 ? 14.316 10.671 -8.118 1.00 94.44 292 HIS A N 1
ATOM 2340 C CA . HIS A 1 292 ? 13.690 9.707 -9.019 1.00 94.44 292 HIS A CA 1
ATOM 2341 C C . HIS A 1 292 ? 12.254 10.092 -9.347 1.00 94.44 292 HIS A C 1
ATOM 2343 O O . HIS A 1 292 ? 11.458 10.453 -8.482 1.00 94.44 292 HIS A O 1
ATOM 2349 N N . LEU A 1 293 ? 11.920 9.969 -10.630 1.00 95.00 293 LEU A N 1
ATOM 2350 C CA . LEU A 1 293 ? 10.555 10.155 -11.091 1.00 95.00 293 LEU A CA 1
ATOM 2351 C C . LEU A 1 293 ? 9.729 8.898 -10.784 1.00 95.00 293 LEU A C 1
ATOM 2353 O O . LEU A 1 293 ? 10.261 7.788 -10.812 1.00 95.00 293 LEU A O 1
ATOM 2357 N N . PRO A 1 294 ? 8.418 9.037 -10.566 1.00 95.81 294 PRO A N 1
ATOM 2358 C CA . PRO A 1 294 ? 7.522 7.891 -10.487 1.00 95.81 294 PRO A CA 1
ATOM 2359 C C . PRO A 1 294 ? 7.552 7.028 -11.754 1.00 95.81 294 PRO A C 1
ATOM 2361 O O . PRO A 1 294 ? 7.689 7.550 -12.863 1.00 95.81 294 PRO A O 1
ATOM 2364 N N . VAL A 1 295 ? 7.341 5.721 -11.604 1.00 96.88 2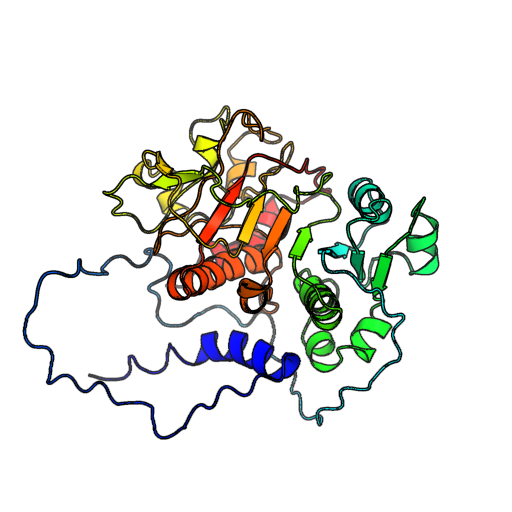95 VAL A N 1
ATOM 2365 C CA . VAL A 1 295 ? 7.195 4.772 -12.716 1.00 96.88 295 VAL A CA 1
ATOM 2366 C C . VAL A 1 295 ? 5.719 4.464 -12.920 1.00 96.88 295 VAL A C 1
ATOM 2368 O O . VAL A 1 295 ? 5.087 3.861 -12.060 1.00 96.88 295 VAL A O 1
ATOM 2371 N N . VAL A 1 296 ? 5.166 4.849 -14.066 1.00 96.44 296 VAL A N 1
ATOM 2372 C CA . VAL A 1 296 ? 3.777 4.579 -14.451 1.00 96.44 296 VAL A CA 1
ATOM 2373 C C . VAL A 1 296 ? 3.731 3.431 -15.439 1.00 96.44 296 VAL A C 1
ATOM 2375 O O . VAL A 1 296 ? 4.330 3.492 -16.522 1.00 96.44 296 VAL A O 1
ATOM 2378 N N . LEU A 1 297 ? 2.971 2.398 -15.091 1.00 95.50 297 LEU A N 1
ATOM 2379 C CA . LEU A 1 297 ? 2.812 1.239 -15.954 1.00 95.50 297 LEU A CA 1
ATOM 2380 C C . LEU A 1 297 ? 2.009 1.612 -17.210 1.00 95.50 297 LEU A C 1
ATOM 2382 O O . LEU A 1 297 ? 1.015 2.339 -17.117 1.00 95.50 297 LEU A O 1
ATOM 2386 N N . PRO A 1 298 ? 2.415 1.148 -18.403 1.00 92.56 298 PRO A N 1
ATOM 2387 C CA . PRO A 1 298 ? 1.623 1.314 -19.614 1.00 92.56 298 PRO A CA 1
ATOM 2388 C C . PRO A 1 298 ? 0.401 0.377 -19.602 1.00 92.56 298 PRO A C 1
ATOM 2390 O O . PRO A 1 298 ? 0.278 -0.526 -18.778 1.00 92.56 298 PRO A O 1
ATOM 2393 N N . ALA A 1 299 ? -0.538 0.595 -20.526 1.00 91.31 299 ALA A N 1
ATOM 2394 C CA . ALA A 1 299 ? -1.730 -0.247 -20.615 1.00 91.31 299 ALA A CA 1
ATOM 2395 C C . ALA A 1 299 ? -1.366 -1.702 -20.960 1.00 91.31 299 ALA A C 1
ATOM 2397 O O . ALA A 1 299 ? -0.572 -1.934 -21.869 1.00 91.31 299 ALA A O 1
ATOM 2398 N N . GLY A 1 300 ? -1.987 -2.664 -20.272 1.00 88.56 300 GLY A N 1
ATOM 2399 C CA . GLY A 1 300 ? -1.761 -4.096 -20.500 1.00 88.56 300 GLY A CA 1
ATOM 2400 C C . GLY A 1 300 ? -0.476 -4.661 -19.883 1.00 88.56 300 GLY A C 1
ATOM 2401 O O . GLY A 1 300 ? -0.219 -5.850 -20.052 1.00 88.56 300 GLY A O 1
ATOM 2402 N N . VAL A 1 301 ? 0.294 -3.842 -19.162 1.00 94.00 301 VAL A N 1
ATOM 2403 C CA . VAL A 1 301 ? 1.447 -4.275 -18.365 1.00 94.00 301 VAL A CA 1
ATOM 2404 C C . VAL A 1 301 ? 1.062 -4.286 -16.897 1.00 94.00 301 VAL A C 1
ATOM 2406 O O . VAL A 1 301 ? 0.365 -3.379 -16.447 1.00 94.00 301 VAL A O 1
ATOM 2409 N N . TYR A 1 302 ? 1.534 -5.303 -16.185 1.00 96.12 302 TYR A N 1
ATOM 2410 C CA . TYR A 1 302 ? 1.220 -5.565 -14.790 1.00 96.12 302 TYR A CA 1
ATOM 2411 C C . TYR A 1 302 ? 2.487 -5.557 -13.932 1.00 96.12 302 TYR A C 1
ATOM 2413 O O . TYR A 1 302 ? 3.555 -5.966 -14.397 1.00 96.12 302 TYR A O 1
ATOM 2421 N N . ALA A 1 303 ? 2.360 -5.136 -12.680 1.00 97.38 303 ALA A N 1
ATOM 2422 C CA . ALA A 1 303 ? 3.350 -5.330 -11.630 1.00 97.38 303 ALA A CA 1
ATOM 2423 C C . ALA A 1 303 ? 2.621 -5.462 -10.288 1.00 97.38 303 ALA A C 1
ATOM 2425 O O . ALA A 1 303 ? 1.791 -4.608 -9.967 1.00 97.38 303 ALA A O 1
ATOM 2426 N N . PRO A 1 304 ? 2.948 -6.479 -9.477 1.00 97.38 304 PRO A N 1
ATOM 2427 C CA . PRO A 1 304 ? 2.251 -6.690 -8.224 1.00 97.38 304 PRO A CA 1
ATOM 2428 C C . PRO A 1 304 ? 2.501 -5.515 -7.278 1.00 97.38 304 PRO A C 1
ATOM 2430 O O . PRO A 1 304 ? 3.608 -4.974 -7.187 1.00 97.38 304 PRO A O 1
ATOM 2433 N N . PHE A 1 305 ? 1.448 -5.130 -6.569 1.00 97.88 305 PHE A N 1
ATOM 2434 C CA . PHE A 1 305 ? 1.471 -4.100 -5.538 1.00 97.88 305 PHE A CA 1
ATOM 2435 C C . PHE A 1 305 ? 0.701 -4.594 -4.306 1.00 97.88 305 PHE A C 1
ATOM 2437 O O . PHE A 1 305 ? -0.050 -5.565 -4.381 1.00 97.88 305 PHE A O 1
ATOM 2444 N N . ASN A 1 306 ? 0.884 -3.954 -3.158 1.00 96.31 306 ASN A N 1
ATOM 2445 C CA . ASN A 1 306 ? 0.407 -4.457 -1.874 1.00 96.31 306 ASN A CA 1
ATOM 2446 C C . ASN A 1 306 ? -0.550 -3.489 -1.177 1.00 96.31 306 ASN A C 1
ATOM 2448 O O . ASN A 1 306 ? -0.986 -2.478 -1.732 1.00 96.31 306 ASN A O 1
ATOM 2452 N N . ALA A 1 307 ? -0.948 -3.847 0.038 1.00 96.12 307 ALA A N 1
ATOM 2453 C CA . ALA A 1 307 ? -1.851 -3.072 0.884 1.00 96.12 307 ALA A CA 1
ATOM 2454 C C . ALA A 1 307 ? -1.138 -2.453 2.105 1.00 96.12 307 ALA A C 1
ATOM 2456 O O . ALA A 1 307 ? -1.761 -2.262 3.147 1.00 96.12 307 ALA A O 1
ATOM 2457 N N . GLN A 1 308 ? 0.168 -2.181 1.994 1.00 94.19 308 GLN A N 1
ATOM 2458 C CA . GLN A 1 308 ? 1.006 -1.714 3.108 1.00 94.19 308 GLN A CA 1
ATOM 2459 C C . GLN A 1 308 ? 1.337 -0.221 3.046 1.00 94.19 308 GLN A C 1
ATOM 2461 O O . GLN A 1 308 ? 1.589 0.392 4.084 1.00 94.19 308 GLN A O 1
ATOM 2466 N N . ALA A 1 309 ? 1.365 0.355 1.841 1.00 97.06 309 ALA A N 1
ATOM 2467 C CA . ALA A 1 309 ? 1.717 1.752 1.603 1.00 97.06 309 ALA A CA 1
ATOM 2468 C C . ALA A 1 309 ? 1.198 2.216 0.232 1.00 97.06 309 ALA A C 1
ATOM 2470 O O . ALA A 1 309 ? 1.972 2.532 -0.680 1.00 97.06 309 ALA A O 1
ATOM 2471 N N . THR A 1 310 ? -0.124 2.223 0.071 1.00 98.19 310 THR A N 1
ATOM 2472 C CA . THR A 1 310 ? -0.764 2.388 -1.239 1.00 98.19 310 THR A CA 1
ATOM 2473 C C . THR A 1 310 ? -1.815 3.485 -1.210 1.00 98.19 310 THR A C 1
ATOM 2475 O O . THR A 1 310 ? -2.795 3.418 -0.474 1.00 98.19 310 THR A O 1
ATOM 2478 N N . LEU A 1 311 ? -1.637 4.502 -2.050 1.00 98.38 311 LEU A N 1
ATOM 2479 C CA . LEU A 1 311 ? -2.610 5.568 -2.243 1.00 98.38 311 LEU A CA 1
ATOM 2480 C C . LEU A 1 311 ? -3.607 5.176 -3.324 1.00 98.38 311 LEU A C 1
ATOM 2482 O O . LEU A 1 311 ? -3.233 4.820 -4.441 1.00 98.38 311 LEU A O 1
ATOM 2486 N N . TRP A 1 312 ? -4.879 5.325 -3.006 1.00 98.31 312 TRP A N 1
ATOM 2487 C CA . TRP A 1 312 ? -5.989 5.102 -3.909 1.00 98.31 312 TRP A CA 1
ATOM 2488 C C . TRP A 1 312 ? -6.707 6.410 -4.178 1.00 98.31 312 TRP A C 1
ATOM 2490 O O . TRP A 1 312 ? -7.005 7.168 -3.253 1.00 98.31 312 TRP A O 1
ATOM 2500 N N . MET A 1 313 ? -7.028 6.643 -5.445 1.00 96.75 313 MET A N 1
ATOM 2501 C CA . MET A 1 313 ? -7.835 7.778 -5.875 1.00 96.75 313 MET A CA 1
ATOM 2502 C C . MET A 1 313 ? -9.288 7.335 -6.033 1.00 96.75 313 MET A C 1
ATOM 2504 O O . MET A 1 313 ? -9.543 6.218 -6.484 1.00 96.75 313 MET A O 1
ATOM 2508 N N . GLU A 1 314 ? -10.237 8.220 -5.722 1.00 96.19 314 GLU A N 1
ATOM 2509 C CA . GLU A 1 314 ? -11.682 7.938 -5.743 1.00 96.19 314 GLU A CA 1
ATOM 2510 C C . GLU A 1 314 ? -12.170 7.105 -6.944 1.00 96.19 314 GLU A C 1
ATOM 2512 O O . GLU A 1 314 ? -12.880 6.119 -6.727 1.00 96.19 314 GLU A O 1
ATOM 2517 N N . PRO A 1 315 ? -11.778 7.393 -8.204 1.00 95.00 315 PRO A N 1
ATOM 2518 C CA . PRO A 1 315 ? -12.251 6.609 -9.347 1.00 95.00 315 PRO A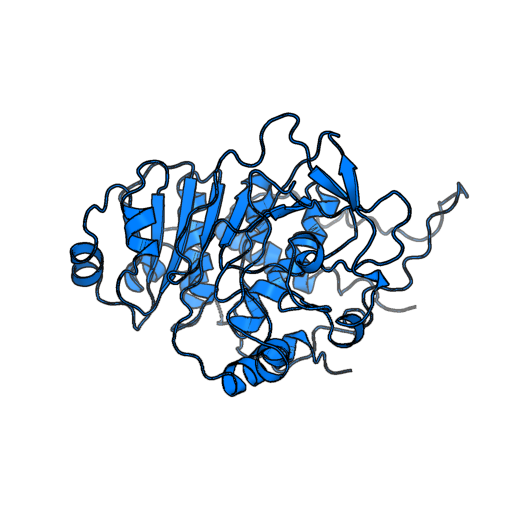 CA 1
ATOM 2519 C C . PRO A 1 315 ? -11.866 5.118 -9.301 1.00 95.00 315 PRO A C 1
ATOM 2521 O O . PRO A 1 315 ? -12.522 4.294 -9.940 1.00 95.00 315 PRO A O 1
ATOM 2524 N N . ALA A 1 316 ? -10.821 4.762 -8.548 1.00 97.12 316 ALA A N 1
ATOM 2525 C CA . ALA A 1 316 ? -10.326 3.399 -8.388 1.00 97.12 316 ALA A CA 1
ATOM 2526 C C . ALA A 1 316 ? -10.891 2.670 -7.157 1.00 97.12 316 ALA A C 1
ATOM 2528 O O . ALA A 1 316 ? -10.642 1.475 -7.005 1.00 97.12 316 ALA A O 1
ATOM 2529 N N . PHE A 1 317 ? -11.678 3.328 -6.296 1.00 97.25 317 PHE A N 1
ATOM 2530 C CA . PHE A 1 317 ? -12.155 2.735 -5.037 1.00 97.25 317 PHE A CA 1
ATOM 2531 C C . PHE A 1 317 ? -12.967 1.453 -5.207 1.00 97.25 317 PHE A C 1
ATOM 2533 O O . PHE A 1 317 ? -12.930 0.568 -4.358 1.00 97.25 317 PHE A O 1
ATOM 2540 N N . LYS A 1 318 ? -13.635 1.288 -6.347 1.00 91.62 318 LYS A N 1
ATOM 2541 C CA . LYS A 1 318 ? -14.346 0.050 -6.686 1.00 91.62 318 LYS A CA 1
ATOM 2542 C C . LYS A 1 318 ? -13.449 -1.194 -6.812 1.00 91.62 318 LYS A C 1
ATOM 2544 O O . LYS A 1 318 ? -13.971 -2.302 -6.889 1.00 91.62 318 LYS A O 1
ATOM 2549 N N . TYR A 1 319 ? -12.128 -1.024 -6.824 1.00 95.88 319 TYR A N 1
ATOM 2550 C CA . TYR A 1 319 ? -11.144 -2.107 -6.887 1.00 95.88 319 TYR A CA 1
ATOM 2551 C C . TYR A 1 319 ? -10.332 -2.267 -5.586 1.00 95.88 319 TYR A C 1
ATOM 2553 O O . TYR A 1 319 ? -9.447 -3.113 -5.526 1.00 95.88 319 TYR A O 1
ATOM 2561 N N . LEU A 1 320 ? -10.654 -1.510 -4.526 1.00 94.56 320 LEU A N 1
ATOM 2562 C CA . LEU A 1 320 ? -9.968 -1.572 -3.221 1.00 94.56 320 LEU A CA 1
ATOM 2563 C C . LEU A 1 320 ? -10.110 -2.920 -2.506 1.00 94.56 320 LEU A C 1
ATOM 2565 O O . LEU A 1 320 ? -9.274 -3.262 -1.669 1.00 94.56 320 LEU A O 1
ATOM 2569 N N . ALA A 1 321 ? -11.191 -3.648 -2.791 1.00 94.19 321 ALA A N 1
ATOM 2570 C CA . ALA A 1 321 ? -11.600 -4.803 -2.011 1.00 94.19 321 ALA A CA 1
ATOM 2571 C C . ALA A 1 321 ? -10.519 -5.892 -1.971 1.00 94.19 321 ALA A C 1
ATOM 2573 O O . ALA A 1 321 ? -10.099 -6.428 -2.995 1.00 94.19 321 ALA A O 1
ATOM 2574 N N . LEU A 1 322 ? -10.120 -6.251 -0.757 1.00 94.62 322 LEU A N 1
ATOM 2575 C CA . LEU A 1 322 ? -9.223 -7.353 -0.455 1.00 94.62 322 LEU A CA 1
ATOM 2576 C C . LEU A 1 322 ? -10.007 -8.677 -0.435 1.00 94.62 322 LEU A C 1
ATOM 2578 O O . LEU A 1 322 ? -10.963 -8.793 0.340 1.00 94.62 322 LEU A O 1
ATOM 2582 N N . PRO A 1 323 ? -9.641 -9.677 -1.257 1.00 90.88 323 PRO A N 1
ATOM 2583 C CA . PRO A 1 323 ? -10.194 -11.024 -1.175 1.00 90.88 323 PRO A CA 1
ATOM 2584 C C . PRO A 1 323 ? -10.077 -11.620 0.236 1.00 90.88 323 PRO A C 1
ATOM 2586 O O . PRO A 1 323 ? -9.032 -11.575 0.872 1.00 90.88 323 PRO A O 1
ATOM 2589 N N . ILE A 1 324 ? -11.163 -12.210 0.735 1.00 88.12 324 ILE A N 1
ATOM 2590 C CA . ILE A 1 324 ? -11.245 -12.717 2.122 1.00 88.12 324 ILE A CA 1
ATOM 2591 C C . ILE A 1 324 ? -11.318 -14.239 2.229 1.00 88.12 324 ILE A C 1
ATOM 2593 O O . ILE A 1 324 ? -11.334 -14.789 3.326 1.00 88.12 324 ILE A O 1
ATOM 2597 N N . SER A 1 325 ? -11.383 -14.916 1.085 1.00 84.25 325 SER A N 1
ATOM 2598 C CA . SER A 1 325 ? -11.374 -16.374 0.974 1.00 84.25 325 SER A CA 1
ATOM 2599 C C . SER A 1 325 ? -9.962 -16.940 0.819 1.00 84.25 325 SER A C 1
ATOM 2601 O O . SER A 1 325 ? -9.827 -18.108 0.490 1.00 84.25 325 SER A O 1
ATOM 2603 N N . VAL A 1 326 ? -8.925 -16.123 0.996 1.00 84.81 326 VAL A N 1
ATOM 2604 C CA . VAL A 1 326 ? -7.512 -16.498 0.856 1.00 84.81 326 VAL A CA 1
ATOM 2605 C C . VAL A 1 326 ? -6.718 -15.925 2.019 1.00 84.81 326 VAL A C 1
ATOM 2607 O O . VAL A 1 326 ? -7.198 -15.042 2.734 1.00 84.81 326 VAL A O 1
ATOM 2610 N N . HIS A 1 327 ? -5.491 -16.402 2.205 1.00 89.06 327 HIS A N 1
ATOM 2611 C CA . HIS A 1 327 ? -4.614 -15.855 3.230 1.00 89.06 327 HIS A CA 1
ATOM 2612 C C . HIS A 1 327 ? -4.294 -14.367 2.978 1.00 89.06 327 HIS A C 1
ATOM 2614 O O . HIS A 1 327 ? -4.221 -13.913 1.835 1.00 89.06 327 HIS A O 1
ATOM 2620 N N . GLY A 1 328 ? -4.044 -13.595 4.042 1.00 86.69 328 GLY A N 1
ATOM 2621 C CA . GLY A 1 328 ? -3.726 -12.162 3.935 1.00 86.69 328 GLY A CA 1
ATOM 2622 C C . GLY A 1 328 ? -2.517 -11.871 3.039 1.00 86.69 328 GLY A C 1
ATOM 2623 O O . GLY A 1 328 ? -2.554 -10.920 2.267 1.00 86.69 328 GLY A O 1
ATOM 2624 N N . ARG A 1 329 ? -1.506 -12.754 3.064 1.00 89.88 329 ARG A N 1
ATOM 2625 C CA . ARG A 1 329 ? -0.328 -12.697 2.175 1.00 89.88 329 ARG A CA 1
ATOM 2626 C C . ARG A 1 329 ? -0.642 -12.943 0.693 1.00 89.88 329 ARG A C 1
ATOM 2628 O O . ARG A 1 329 ? 0.219 -12.701 -0.135 1.00 89.88 329 ARG A O 1
ATOM 2635 N N . VAL A 1 330 ? -1.828 -13.430 0.352 1.00 91.75 330 VAL A N 1
ATOM 2636 C CA . VAL A 1 330 ? -2.272 -13.669 -1.033 1.00 91.75 330 VAL A CA 1
ATOM 2637 C C . VAL A 1 330 ? -3.242 -12.572 -1.468 1.00 91.75 330 VAL A C 1
ATOM 2639 O O . VAL A 1 330 ? -3.211 -12.104 -2.603 1.00 91.75 330 VAL A O 1
ATOM 2642 N N . SER A 1 331 ? -4.098 -12.143 -0.539 1.00 92.69 331 SER A N 1
ATOM 2643 C CA . SER A 1 331 ? -5.199 -11.210 -0.764 1.00 92.69 331 SER A CA 1
ATOM 2644 C C . SER A 1 331 ? -4.783 -9.935 -1.501 1.00 92.69 331 SER A C 1
ATOM 2646 O O . SER A 1 331 ? -5.397 -9.565 -2.502 1.00 92.69 331 SER A O 1
ATOM 2648 N N . ASP A 1 332 ? -3.776 -9.224 -1.002 1.00 95.12 332 ASP A N 1
ATOM 2649 C CA . ASP A 1 332 ? -3.349 -7.944 -1.570 1.00 95.12 332 ASP A CA 1
ATOM 2650 C C . ASP A 1 332 ? -2.694 -8.099 -2.948 1.00 95.12 332 ASP A C 1
ATOM 2652 O O . ASP A 1 332 ? -3.004 -7.324 -3.856 1.00 95.12 332 ASP A O 1
ATOM 2656 N N . ILE A 1 333 ? -1.891 -9.150 -3.129 1.00 96.12 333 ILE A N 1
ATOM 2657 C CA . ILE A 1 333 ? -1.273 -9.496 -4.411 1.00 96.12 333 ILE A CA 1
ATOM 2658 C C . ILE A 1 333 ? -2.329 -9.868 -5.451 1.00 96.12 333 ILE A C 1
ATOM 2660 O O . ILE A 1 333 ? -2.293 -9.363 -6.570 1.00 96.12 333 ILE A O 1
ATOM 2664 N N . TRP A 1 334 ? -3.323 -10.687 -5.117 1.00 94.31 334 TRP A N 1
ATOM 2665 C CA . TRP A 1 334 ? -4.399 -11.000 -6.061 1.00 94.31 334 TRP A CA 1
ATOM 2666 C C . TRP A 1 334 ? -5.224 -9.760 -6.406 1.00 94.31 334 TRP A C 1
ATOM 2668 O O . TRP A 1 334 ? -5.461 -9.488 -7.587 1.00 94.31 334 TRP A O 1
ATOM 2678 N N . ARG A 1 335 ? -5.604 -8.957 -5.398 1.00 96.12 335 ARG A N 1
ATOM 2679 C CA . ARG A 1 335 ? -6.264 -7.659 -5.617 1.00 96.12 335 ARG A CA 1
ATOM 2680 C C . ARG A 1 335 ? -5.459 -6.795 -6.587 1.00 96.12 335 ARG A C 1
ATOM 2682 O O . ARG A 1 335 ? -6.072 -6.117 -7.410 1.00 96.12 335 ARG A O 1
ATOM 2689 N N . SER A 1 336 ? -4.128 -6.821 -6.515 1.00 97.00 336 SER A N 1
ATOM 2690 C CA . SER A 1 336 ? -3.266 -6.007 -7.372 1.00 97.00 336 SER A CA 1
ATOM 2691 C C . SER A 1 336 ? -3.492 -6.279 -8.861 1.00 97.00 336 SER A C 1
ATOM 2693 O O . SER A 1 336 ? -3.936 -5.386 -9.585 1.00 97.00 336 SER A O 1
ATOM 2695 N N . TYR A 1 337 ? -3.377 -7.541 -9.280 1.00 95.69 337 TYR A N 1
ATOM 2696 C CA . TYR A 1 337 ? -3.587 -7.956 -10.666 1.00 95.69 337 TYR A CA 1
ATOM 2697 C C . TYR A 1 337 ? -5.022 -7.705 -11.146 1.00 95.69 337 TYR A C 1
ATOM 2699 O O . TYR A 1 337 ? -5.234 -7.229 -12.267 1.00 95.69 337 TYR A O 1
ATOM 2707 N N . PHE A 1 338 ? -6.025 -7.973 -10.299 1.00 94.94 338 PHE A N 1
ATOM 2708 C CA . PHE A 1 338 ? -7.423 -7.663 -10.620 1.00 94.94 338 PHE A CA 1
ATOM 2709 C C . PHE A 1 338 ? -7.646 -6.162 -10.810 1.00 94.94 338 PHE A C 1
ATOM 2711 O O . PHE A 1 338 ? -8.330 -5.746 -11.746 1.00 94.94 338 PHE A O 1
ATOM 2718 N N . THR A 1 339 ? -7.058 -5.343 -9.944 1.00 96.56 339 THR A N 1
ATOM 2719 C CA . THR A 1 339 ? -7.165 -3.887 -10.013 1.00 96.56 339 THR A CA 1
ATOM 2720 C C . THR A 1 339 ? -6.544 -3.370 -11.297 1.00 96.56 339 THR A C 1
ATOM 2722 O O . THR A 1 339 ? -7.205 -2.668 -12.059 1.00 96.56 339 THR A O 1
ATOM 2725 N N . GLU A 1 340 ? -5.303 -3.759 -11.585 1.00 97.00 340 GLU A N 1
ATOM 2726 C CA . GLU A 1 340 ? -4.590 -3.349 -12.793 1.00 97.00 340 GLU A CA 1
ATOM 2727 C C . GLU A 1 340 ? -5.364 -3.712 -14.062 1.00 97.00 340 GLU A C 1
ATOM 2729 O O . GLU A 1 340 ? -5.490 -2.875 -14.961 1.00 97.00 340 GLU A O 1
ATOM 2734 N N . PHE A 1 341 ? -5.964 -4.910 -14.101 1.00 93.88 341 PHE A N 1
ATOM 2735 C CA . PHE A 1 341 ? -6.809 -5.360 -15.207 1.00 93.88 341 PHE A CA 1
ATOM 2736 C C . PHE A 1 341 ? -7.924 -4.356 -15.524 1.00 93.88 341 PHE A C 1
ATOM 2738 O O . PHE A 1 341 ? -8.184 -4.054 -16.693 1.00 93.88 341 PHE A O 1
ATOM 2745 N N . PHE A 1 342 ? -8.593 -3.815 -14.509 1.00 95.25 342 PHE A N 1
ATOM 2746 C CA . PHE A 1 342 ? -9.653 -2.840 -14.732 1.00 95.25 342 PHE A CA 1
ATOM 2747 C C . PHE A 1 342 ? -9.134 -1.415 -14.923 1.00 95.25 342 PHE A C 1
ATOM 2749 O O . PHE A 1 342 ? -9.645 -0.711 -15.797 1.00 95.25 342 PHE A O 1
ATOM 2756 N N . LEU A 1 343 ? -8.094 -1.002 -14.190 1.00 94.62 343 LEU A N 1
ATOM 2757 C CA . LEU A 1 343 ? -7.532 0.347 -14.286 1.00 94.62 343 LEU A CA 1
ATOM 2758 C C . LEU A 1 343 ? -7.209 0.717 -15.733 1.00 94.62 343 LEU A C 1
ATOM 2760 O O . LEU A 1 343 ? -7.676 1.753 -16.211 1.00 94.62 343 LEU A O 1
ATOM 2764 N N . TYR A 1 344 ? -6.474 -0.127 -16.469 1.00 91.88 344 TYR A N 1
ATOM 2765 C CA . TYR A 1 344 ? -6.081 0.263 -17.825 1.00 91.88 344 TYR A CA 1
ATOM 2766 C C . TYR A 1 344 ? -7.263 0.361 -18.793 1.00 91.88 344 TYR A C 1
ATOM 2768 O O . TYR A 1 344 ? -7.225 1.205 -19.693 1.00 91.88 344 TYR A O 1
ATOM 2776 N N . ARG A 1 345 ? -8.319 -0.444 -18.598 1.00 93.12 345 ARG A N 1
ATOM 2777 C CA . ARG A 1 345 ? -9.557 -0.390 -19.400 1.00 93.12 345 ARG A CA 1
ATOM 2778 C C . ARG A 1 345 ? -10.352 0.881 -19.152 1.00 93.12 345 ARG A C 1
ATOM 2780 O O . ARG A 1 345 ? -11.002 1.379 -20.063 1.00 93.12 345 ARG A O 1
ATOM 2787 N N . GLU A 1 346 ? -10.242 1.435 -17.954 1.00 94.06 346 GLU A N 1
ATOM 2788 C CA . GLU A 1 346 ? -10.841 2.719 -17.592 1.00 94.06 346 GLU A CA 1
ATOM 2789 C C . GLU A 1 346 ? -9.894 3.904 -17.811 1.00 94.06 346 GLU A C 1
ATOM 2791 O O . GLU A 1 346 ? -10.111 5.008 -17.310 1.00 94.06 346 GLU A O 1
ATOM 2796 N N . ASN A 1 347 ? -8.832 3.686 -18.592 1.00 94.38 347 ASN A N 1
ATOM 2797 C CA . ASN A 1 347 ? -7.808 4.675 -18.898 1.00 94.38 347 ASN A CA 1
ATOM 2798 C C . ASN A 1 347 ? -7.117 5.273 -17.652 1.00 94.38 347 ASN A C 1
ATOM 2800 O O . ASN A 1 347 ? -6.628 6.401 -17.687 1.00 94.38 347 ASN A O 1
ATOM 2804 N N . MET A 1 348 ? -7.061 4.503 -16.566 1.00 95.44 348 MET A N 1
ATOM 2805 C CA . MET A 1 348 ? -6.272 4.775 -15.368 1.00 95.44 348 MET A CA 1
ATOM 2806 C C . MET A 1 348 ? -5.027 3.885 -15.341 1.00 95.44 348 MET A C 1
ATOM 2808 O O . MET A 1 348 ? -4.973 2.872 -16.040 1.00 95.44 348 MET A O 1
ATOM 2812 N N . ARG A 1 349 ? -4.008 4.244 -14.560 1.00 95.56 349 ARG A N 1
ATOM 2813 C CA . ARG A 1 349 ? -2.783 3.447 -14.392 1.00 95.56 349 ARG A CA 1
ATOM 2814 C C . ARG A 1 349 ? -2.408 3.254 -12.929 1.00 95.56 349 ARG A C 1
ATOM 2816 O O . ARG A 1 349 ? -2.874 3.997 -12.064 1.00 95.56 349 ARG A O 1
ATOM 2823 N N . LEU A 1 350 ? -1.549 2.266 -12.706 1.00 97.69 350 LEU A N 1
ATOM 2824 C CA . LEU A 1 350 ? -0.759 2.094 -11.495 1.00 97.69 350 LEU A CA 1
ATOM 2825 C C . LEU A 1 350 ? 0.550 2.881 -11.632 1.00 97.69 350 LEU A C 1
ATOM 2827 O O . LEU A 1 350 ? 1.179 2.865 -12.697 1.00 97.69 350 LEU A O 1
ATOM 2831 N N . ALA A 1 351 ? 0.954 3.553 -10.560 1.00 97.31 351 ALA A N 1
ATOM 2832 C CA . ALA A 1 351 ? 2.261 4.182 -10.440 1.00 97.31 351 ALA A CA 1
ATOM 2833 C C . ALA A 1 351 ? 3.028 3.614 -9.240 1.00 97.31 351 ALA A C 1
ATOM 2835 O O . ALA A 1 351 ? 2.446 3.405 -8.182 1.00 97.31 351 ALA A O 1
ATOM 2836 N N . PHE A 1 352 ? 4.334 3.426 -9.393 1.00 97.75 352 PHE A N 1
ATOM 2837 C CA . PHE A 1 352 ? 5.267 3.188 -8.295 1.00 97.75 352 PHE A CA 1
ATOM 2838 C C . PHE A 1 352 ? 6.052 4.463 -8.025 1.00 97.75 352 PHE A C 1
ATOM 2840 O O . PHE A 1 352 ? 6.464 5.152 -8.963 1.00 97.75 352 PHE A O 1
ATOM 2847 N N . VAL A 1 353 ? 6.270 4.776 -6.754 1.00 97.12 353 VAL A N 1
ATOM 2848 C CA . VAL A 1 353 ? 7.002 5.975 -6.328 1.00 97.12 353 VAL A CA 1
ATOM 2849 C C . VAL A 1 353 ? 8.138 5.602 -5.382 1.00 97.12 353 VAL A C 1
ATOM 2851 O O . VAL A 1 353 ? 8.073 4.538 -4.760 1.00 97.12 353 VAL A O 1
ATOM 2854 N N . PRO A 1 354 ? 9.174 6.454 -5.253 1.00 96.50 354 PRO A N 1
ATOM 2855 C CA . PRO A 1 354 ? 10.229 6.245 -4.267 1.00 96.50 354 PRO A CA 1
ATOM 2856 C C . PRO A 1 354 ? 9.663 6.056 -2.848 1.00 96.50 354 PRO A C 1
ATOM 2858 O O . PRO A 1 354 ? 8.513 6.428 -2.597 1.00 96.50 354 PRO A O 1
ATOM 2861 N N . PRO A 1 355 ? 10.436 5.486 -1.908 1.00 96.50 355 PRO A N 1
ATOM 2862 C CA . PRO A 1 355 ? 9.904 5.157 -0.594 1.00 96.50 355 PRO A CA 1
ATOM 2863 C C . PRO A 1 355 ? 9.414 6.384 0.186 1.00 96.50 355 PRO A C 1
ATOM 2865 O O . PRO A 1 355 ? 10.203 7.270 0.506 1.00 96.50 355 PRO A O 1
ATOM 2868 N N . TYR A 1 356 ? 8.127 6.403 0.544 1.00 96.62 356 TYR A N 1
ATOM 2869 C CA . TYR A 1 356 ? 7.555 7.330 1.533 1.00 96.62 356 TYR A CA 1
ATOM 2870 C C . TYR A 1 356 ? 7.500 6.738 2.940 1.00 96.62 356 TYR A C 1
ATOM 2872 O O . TYR A 1 356 ? 7.275 7.473 3.901 1.00 96.62 356 TYR A O 1
ATOM 2880 N N . VAL A 1 357 ? 7.675 5.422 3.067 1.00 97.19 357 VAL A N 1
ATOM 2881 C CA . VAL A 1 357 ? 7.576 4.719 4.346 1.00 97.19 357 VAL A CA 1
ATOM 2882 C C . VAL A 1 357 ? 8.849 3.948 4.664 1.00 97.19 357 VAL A C 1
ATOM 2884 O O . VAL A 1 357 ? 9.577 3.492 3.779 1.00 97.19 357 VAL A O 1
ATOM 2887 N N . THR A 1 358 ? 9.107 3.788 5.957 1.00 97.38 358 THR A N 1
ATOM 2888 C CA . THR A 1 358 ? 10.091 2.847 6.495 1.00 97.38 358 THR A CA 1
ATOM 2889 C C . THR A 1 358 ? 9.343 1.775 7.269 1.00 97.38 358 THR A C 1
ATOM 2891 O O . THR A 1 358 ? 8.649 2.089 8.238 1.00 97.38 358 THR A O 1
ATOM 2894 N N . GLN A 1 359 ? 9.467 0.519 6.843 1.00 96.25 359 GLN A N 1
ATOM 2895 C CA . GLN A 1 359 ? 8.760 -0.586 7.476 1.00 96.25 359 GLN A CA 1
ATOM 2896 C C . GLN A 1 359 ? 9.584 -1.176 8.621 1.00 96.25 359 GLN A C 1
ATOM 2898 O O . GLN A 1 359 ? 10.638 -1.780 8.411 1.00 96.25 359 GLN A O 1
ATOM 2903 N N . TYR A 1 360 ? 9.068 -1.053 9.840 1.00 94.25 360 TYR A N 1
ATOM 2904 C CA . TYR A 1 360 ? 9.609 -1.686 11.041 1.00 94.25 360 TYR A CA 1
ATOM 2905 C C . TYR A 1 360 ? 8.883 -3.002 11.294 1.00 94.25 360 TYR A C 1
ATOM 2907 O O . TYR A 1 360 ? 8.100 -3.116 12.234 1.00 94.25 360 TYR A O 1
ATOM 2915 N N . ARG A 1 361 ? 9.129 -3.972 10.404 1.00 85.19 361 ARG A N 1
ATOM 2916 C CA . ARG A 1 361 ? 8.393 -5.242 10.345 1.00 85.19 361 ARG A CA 1
ATOM 2917 C C . ARG A 1 361 ? 8.251 -5.881 11.727 1.00 85.19 361 ARG A C 1
ATOM 2919 O O . ARG A 1 361 ? 9.231 -6.018 12.463 1.00 85.19 361 ARG A O 1
ATOM 2926 N N . ASN A 1 362 ? 7.036 -6.331 12.023 1.00 82.50 362 ASN A N 1
ATOM 2927 C CA . ASN A 1 362 ? 6.744 -7.155 13.192 1.00 82.50 362 ASN A CA 1
ATOM 2928 C C . ASN A 1 362 ? 7.574 -8.462 13.191 1.00 82.50 362 ASN A C 1
ATOM 2930 O O . ASN A 1 362 ? 8.243 -8.808 12.217 1.00 82.50 362 ASN A O 1
ATOM 2934 N N . VAL A 1 363 ? 7.566 -9.223 14.287 1.00 81.00 363 VAL A N 1
ATOM 2935 C CA . VAL A 1 363 ? 8.233 -10.539 14.304 1.00 81.00 363 VAL A CA 1
ATOM 2936 C C . VAL A 1 363 ? 7.430 -11.518 13.442 1.00 81.00 363 VAL A C 1
ATOM 2938 O O . VAL A 1 363 ? 6.243 -11.719 13.692 1.00 81.00 363 VAL A O 1
ATOM 2941 N N . HIS A 1 364 ? 8.075 -12.132 12.448 1.00 77.44 364 HIS A N 1
ATOM 2942 C CA . HIS A 1 364 ? 7.465 -13.105 11.536 1.00 77.44 364 HIS A CA 1
ATOM 2943 C C . HIS A 1 364 ? 8.237 -14.426 11.514 1.00 77.44 364 HIS A C 1
ATOM 2945 O O . HIS A 1 364 ? 9.460 -14.447 11.651 1.00 77.44 364 HIS A O 1
ATOM 2951 N N . ASP A 1 365 ? 7.507 -15.514 11.273 1.00 90.38 365 ASP A N 1
ATOM 2952 C CA . ASP A 1 365 ? 8.065 -16.800 10.864 1.00 90.38 365 ASP A CA 1
ATOM 2953 C C . ASP A 1 365 ? 8.141 -16.843 9.330 1.00 90.38 365 ASP A C 1
ATOM 2955 O O . ASP A 1 365 ? 7.114 -16.915 8.656 1.00 90.38 365 ASP A O 1
ATOM 2959 N N . ILE A 1 366 ? 9.358 -16.787 8.780 1.00 91.00 366 ILE A N 1
ATOM 2960 C CA . ILE A 1 366 ? 9.587 -16.759 7.326 1.00 91.00 366 ILE A CA 1
ATOM 2961 C C . ILE A 1 366 ? 9.080 -18.051 6.664 1.00 91.00 366 ILE A C 1
ATOM 2963 O O . ILE A 1 366 ? 8.580 -18.010 5.541 1.00 91.00 366 ILE A O 1
ATOM 2967 N N . LEU A 1 367 ? 9.153 -19.198 7.352 1.00 93.44 367 LEU A N 1
ATOM 2968 C CA . LEU A 1 367 ? 8.633 -20.458 6.814 1.00 93.44 367 LEU A CA 1
ATOM 2969 C C . LEU A 1 367 ? 7.101 -20.455 6.785 1.00 93.44 367 LEU A C 1
ATOM 2971 O O . LEU A 1 367 ? 6.497 -20.880 5.800 1.00 93.44 367 LEU A O 1
ATOM 2975 N N . GLY A 1 368 ? 6.475 -19.932 7.839 1.00 92.69 368 GLY A N 1
ATOM 2976 C CA . GLY A 1 368 ? 5.040 -19.666 7.863 1.00 92.69 368 GLY A CA 1
ATOM 2977 C C . GLY A 1 368 ? 4.606 -18.729 6.734 1.00 92.69 368 GLY A C 1
ATOM 2978 O O . GLY A 1 368 ? 3.632 -19.021 6.043 1.00 92.69 368 GLY A O 1
ATOM 2979 N N . ASP A 1 369 ? 5.362 -17.652 6.499 1.00 92.75 369 ASP A N 1
ATOM 2980 C CA . ASP A 1 369 ? 5.119 -16.712 5.403 1.00 92.75 369 ASP A CA 1
ATOM 2981 C C . ASP A 1 369 ? 5.205 -17.398 4.028 1.00 92.75 369 ASP A C 1
ATOM 2983 O O . ASP A 1 369 ? 4.324 -17.185 3.200 1.00 92.75 369 ASP A O 1
ATOM 2987 N N . PHE A 1 370 ? 6.200 -18.264 3.803 1.00 94.88 370 PHE A N 1
ATOM 2988 C CA . PHE A 1 370 ? 6.341 -19.041 2.565 1.00 94.88 370 PHE A CA 1
ATOM 2989 C C . PHE A 1 370 ? 5.140 -19.955 2.309 1.00 94.88 370 PHE A C 1
ATOM 2991 O O . PHE A 1 370 ? 4.556 -19.926 1.228 1.00 94.88 370 PHE A O 1
ATOM 2998 N N . ASN A 1 371 ? 4.726 -20.725 3.318 1.00 92.62 371 ASN A N 1
ATOM 2999 C CA . ASN A 1 371 ? 3.561 -21.606 3.199 1.00 92.62 371 ASN A CA 1
ATOM 3000 C C . ASN A 1 371 ? 2.280 -20.808 2.918 1.00 92.62 371 ASN A C 1
ATOM 3002 O O . ASN A 1 371 ? 1.424 -21.232 2.148 1.00 92.62 371 ASN A O 1
ATOM 3006 N N . ALA A 1 372 ? 2.162 -19.631 3.529 1.00 91.06 372 ALA A N 1
ATOM 3007 C CA . ALA A 1 372 ? 1.037 -18.727 3.356 1.00 91.06 372 ALA A CA 1
ATOM 3008 C C . ALA A 1 372 ? 1.011 -17.996 1.999 1.00 91.06 372 ALA A C 1
ATOM 3010 O O . ALA A 1 372 ? -0.003 -17.380 1.671 1.00 91.06 372 ALA A O 1
ATOM 3011 N N . GLU A 1 373 ? 2.104 -18.024 1.237 1.00 93.50 373 GLU A N 1
ATOM 3012 C CA . GLU A 1 373 ? 2.225 -17.437 -0.103 1.00 93.50 373 GLU A CA 1
ATOM 3013 C C . GLU A 1 373 ? 1.969 -18.453 -1.223 1.00 93.50 373 GLU A C 1
ATOM 3015 O O . GLU A 1 373 ? 1.982 -18.073 -2.391 1.00 93.50 373 GLU A O 1
ATOM 3020 N N . ASN A 1 374 ? 1.722 -19.728 -0.899 1.00 88.88 374 ASN A N 1
ATOM 3021 C CA . ASN A 1 374 ? 1.679 -20.804 -1.889 1.00 88.88 374 ASN A CA 1
ATOM 3022 C C . ASN A 1 374 ? 0.696 -20.534 -3.042 1.00 88.88 374 ASN A C 1
ATOM 3024 O O . ASN A 1 374 ? 1.069 -20.685 -4.203 1.00 88.88 374 ASN A O 1
ATOM 3028 N N . ASP A 1 375 ? -0.504 -20.033 -2.735 1.00 87.06 375 ASP A N 1
ATOM 3029 C CA . ASP A 1 375 ? -1.554 -19.729 -3.723 1.00 87.06 375 ASP A CA 1
ATOM 3030 C C . ASP A 1 375 ? -1.175 -18.599 -4.703 1.00 87.06 375 ASP A C 1
ATOM 3032 O O . ASP A 1 375 ? -1.848 -18.388 -5.712 1.00 87.06 375 ASP A O 1
ATOM 3036 N N . ILE A 1 376 ? -0.114 -17.830 -4.430 1.00 88.88 376 ILE A N 1
ATOM 3037 C CA . ILE A 1 376 ? 0.428 -16.865 -5.398 1.00 88.88 376 ILE A CA 1
ATOM 3038 C C . ILE A 1 376 ? 1.130 -17.601 -6.543 1.00 88.88 376 ILE A C 1
ATOM 3040 O O . ILE A 1 376 ? 1.039 -17.174 -7.693 1.00 88.88 376 ILE A O 1
ATOM 3044 N N . TYR A 1 377 ? 1.853 -18.676 -6.227 1.00 87.31 377 TYR A N 1
ATOM 3045 C CA . TYR A 1 377 ? 2.834 -19.290 -7.125 1.00 87.31 377 TYR A CA 1
ATOM 3046 C C . TYR A 1 377 ? 2.411 -20.658 -7.654 1.00 87.31 377 TYR A C 1
ATOM 3048 O O . TYR A 1 377 ? 2.891 -21.086 -8.702 1.00 87.31 377 TYR A O 1
ATOM 3056 N N . GLN A 1 378 ? 1.528 -21.348 -6.940 1.00 79.31 378 GLN A N 1
ATOM 3057 C CA . GLN A 1 378 ? 0.984 -22.635 -7.337 1.00 79.31 378 GLN 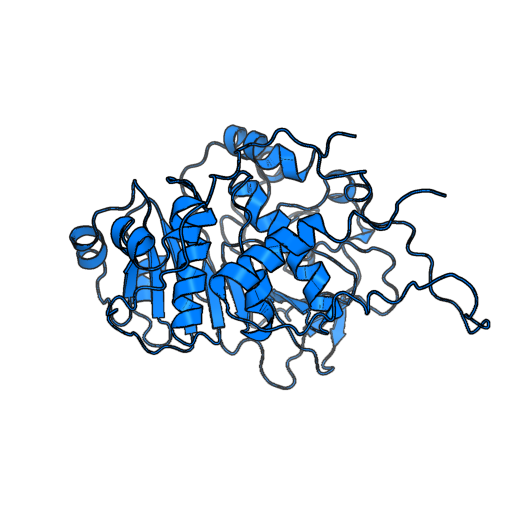A CA 1
ATOM 3058 C C . GLN A 1 378 ? -0.488 -22.451 -7.687 1.00 79.31 378 GLN A C 1
ATOM 3060 O O . GLN A 1 378 ? -1.338 -22.290 -6.817 1.00 79.31 378 GLN A O 1
ATOM 3065 N N . ILE A 1 379 ? -0.781 -22.460 -8.983 1.00 57.84 379 ILE A N 1
ATOM 3066 C CA . ILE A 1 379 ? -2.137 -22.662 -9.484 1.00 57.84 379 ILE A CA 1
ATOM 3067 C C . ILE A 1 379 ? -2.154 -24.108 -9.957 1.00 57.84 379 ILE A C 1
ATOM 3069 O O . ILE A 1 379 ? -1.400 -24.453 -10.869 1.00 57.84 379 ILE A O 1
ATOM 3073 N N . ASP A 1 380 ? -2.935 -24.956 -9.286 1.00 46.50 380 ASP A N 1
ATOM 3074 C CA . ASP A 1 380 ? -3.043 -26.375 -9.629 1.00 46.50 380 ASP A CA 1
ATOM 3075 C C . ASP A 1 380 ? -3.345 -26.525 -11.128 1.00 46.50 380 ASP A C 1
ATOM 3077 O O . ASP A 1 380 ? -4.361 -26.027 -11.625 1.00 46.50 380 ASP A O 1
ATOM 3081 N N . ALA A 1 381 ? -2.411 -27.166 -11.837 1.00 34.59 381 ALA A N 1
ATOM 3082 C CA . ALA A 1 381 ? -2.421 -27.348 -13.288 1.00 34.59 381 ALA A CA 1
ATOM 3083 C C . ALA A 1 381 ? -3.549 -28.266 -13.788 1.00 34.59 381 ALA A C 1
ATOM 3085 O O . ALA A 1 381 ? -3.901 -29.246 -13.085 1.00 34.59 381 ALA A O 1
#